Protein AF-I7J5P8-F1 (afdb_monomer_lite)

pLDDT: mean 84.53, std 11.91, range [28.31, 97.38]

Foldseek 3Di:
DDPDQQKDWDADPLRQIWIARNVVRDIGSADDLSRADPLRNVLVVVAQWDWHADSVRQIWIARNVVRDIGSDDDPVSVVSSVVVVVVVVVVVLVVLLVQCPDPVSLLVVLLVVCVVVVPELPDDDVVVVVVLVVDSSSVSSVNADPVRSVVSVNVSSVVRVVVVVVVLVVLLVVLLVVLLVCQVPDPPDDLPDAVVVVCVVCVPPPSNVSDDSVSSRVSVVVNSVVVVVVVVVVLVVLLVQLLVVLLVVLVVVPPDDPPVDPVVVVVVLVPDPSNPSPDSVRSVVSSVVSNVVVVVVVVVVVVVVVVVLLVVLLVLLLVVLVVPPDALPDDPVNVCVVCVPPPSQVSNPPDPDQHSVNSNVVVSVVRVVLLVVVLVVLVVQCPPPDDPDLVRSCVSCVVPDDDDSVSSRVSNVVVVVCVVPVDPDDPVPPDDDDDDDD

Secondary structure (DSSP, 8-state):
------EEEEE-TTS-EEEEETTT--EESSPPGGGS-HHHHHHHHH-SEEEEE-TTS-EEEEETTT--EESS--HHHHHHHHHHHHHHHHHHHHHHHTT--SHHHHHHHHHHHHHHTT--TT--HHHHHHHHTTSGGGGGGGGS-HHHHHHHHHHHHHHHHHHHHHHHHHHHHHHHHHHHHHHHT-TT--TT--HHHHHHHHTTSTTGGGS-HHHHHHHHHHHHHHHHHHHHHHHHHHHHHHHHHHHHHHHHTTTTS-TTSHHHHHHHHHH-GGGTTS-HHHHHHHHHHHHHHHHHHHHHHHHHHHHHHHHHHHHHHHHHHHHTT--TT--HHHHHHHHTTSHHHHTTTT-SSS-HHHHHHHHHHHHHHHHHHHHHHHHHHHTT---SSHHHHHHHHHTT----HHHHHHHHHHHHHHHHH-----GGGG--------

Organism: Babesia microti (strain RI) (NCBI:txid1133968)

InterPro domains:
  IPR001202 WW domain [PF00397] (6-32)
  IPR001202 WW domain [PF00397] (47-74)
  IPR001202 WW domain [PS01159] (7-32)
  IPR001202 WW domain [PS50020] (7-34)
  IPR001202 WW domain [PS50020] (43-76)
  IPR001202 WW domain [SM00456] (2-34)
  IPR001202 WW domain [SM00456] (44-76)
  IPR001202 WW domain [cd00201] (7-34)
  IPR001202 WW domain [cd00201] (47-76)
  IPR002713 FF domain [PF01846] (106-156)
  IPR002713 FF domain [PF01846] (312-363)
  IPR002713 FF domain [PS51676] (103-159)
  IPR002713 FF domain [PS51676] (308-366)
  IPR002713 FF domain [SM00441] (103-159)
  IPR002713 FF domain [SM00441] (239-290)
  IPR002713 FF domain [SM00441] (310-366)
  IPR036020 WW domain superfamily [SSF51045] (6-40)
  IPR036020 WW domain superfamily [SSF51045] (48-82)
  IPR036517 FF domain superfamily [G3DSA:1.10.10.440] (98-171)
  IPR036517 FF domain superfamily [G3DSA:1.10.10.440] (306-376)

Radius of gyration: 60.26 Å; chains: 1; bounding box: 116×88×149 Å

Sequence (438 aa):
MEGVTSWTEHISKDGRKYYYNSQTKKSQWIKPEELLTPEELAIANSTPWQEYTTADGRKYWHNKITKKSVWDMPNELKMLKELLAQKAAIEREYVFMSKIENKEQAKEEILKYFQERGISHKSNWDASVKLFETDPRWECFSILTRGERKQLFNEYIIQSQKKAQEEERKMRQRAREIILDEIASWEDLDPASTYAEFARHFHTRDWWNWLDERERDNIFQDYLQNNQDKAKDMKRSRRKHAIAHFTAKLSSYGDGIHMEEWNAVKPIIENDEMFKHIDIAQALSIWQDESRRREKLELDEINRKEYRIFRKNRDAFREYLKKSNVNLDTKWSDFLQVCKGHPAYQNMVGQPGSTCWQLFADYISSLRKDLSDDKKYVLKIIGDNKFKNVESLAKFVREKKDISYDNLNRIFDWLQRRDASGDTSDIDSESSNESMST

Structure (mmCIF, N/CA/C/O backbone):
data_AF-I7J5P8-F1
#
_entry.id   AF-I7J5P8-F1
#
loop_
_atom_site.group_PDB
_atom_site.id
_atom_site.type_symbol
_atom_site.label_atom_id
_atom_site.label_alt_id
_atom_site.label_comp_id
_atom_site.label_asym_id
_atom_site.label_entity_id
_atom_site.label_seq_id
_atom_site.pdbx_PDB_ins_code
_atom_site.Cartn_x
_atom_site.Cartn_y
_atom_site.Cartn_z
_atom_site.occupancy
_atom_site.B_iso_or_equiv
_atom_site.auth_seq_id
_atom_site.auth_comp_id
_atom_site.auth_asym_id
_atom_site.auth_atom_id
_atom_site.pdbx_PDB_model_num
ATOM 1 N N . MET A 1 1 ? -1.678 -30.024 62.130 1.00 28.31 1 MET A N 1
ATOM 2 C CA . MET A 1 1 ? -2.475 -31.264 62.214 1.00 28.31 1 MET A CA 1
ATOM 3 C C . MET A 1 1 ? -3.718 -30.921 63.005 1.00 28.31 1 MET A C 1
ATOM 5 O O . MET A 1 1 ? -3.611 -30.705 64.204 1.00 28.31 1 MET A O 1
ATOM 9 N N . GLU A 1 2 ? -4.849 -30.743 62.331 1.00 35.31 2 GLU A N 1
ATOM 10 C CA . GLU A 1 2 ? -6.129 -30.486 62.995 1.00 35.31 2 GLU A CA 1
ATOM 11 C C . GLU A 1 2 ? -6.583 -31.777 63.683 1.00 35.31 2 GLU A C 1
ATOM 13 O O . GLU A 1 2 ? -6.691 -32.827 63.049 1.00 35.31 2 GLU A O 1
ATOM 18 N N . GLY A 1 3 ? -6.767 -31.723 65.002 1.00 43.41 3 GLY A N 1
ATOM 19 C CA . GLY A 1 3 ? -7.284 -32.848 65.770 1.00 43.41 3 GLY A CA 1
ATOM 20 C C . GLY A 1 3 ? -8.728 -33.114 65.363 1.00 43.41 3 GLY A C 1
ATOM 21 O O . GLY A 1 3 ? -9.610 -32.313 65.657 1.00 43.41 3 GLY A O 1
ATOM 22 N N . VAL A 1 4 ? -8.971 -34.226 64.673 1.00 50.59 4 VAL A N 1
ATOM 23 C CA . VAL A 1 4 ? -10.317 -34.658 64.286 1.00 50.59 4 VAL A CA 1
ATOM 24 C C . VAL A 1 4 ? -11.079 -35.027 65.557 1.00 50.59 4 VAL A C 1
ATOM 26 O O . VAL A 1 4 ? -10.832 -36.063 66.180 1.00 50.59 4 VAL A O 1
ATOM 29 N N . THR A 1 5 ? -11.989 -34.155 65.978 1.00 68.31 5 THR A N 1
ATOM 30 C CA . THR A 1 5 ? -12.840 -34.389 67.144 1.00 68.31 5 THR A CA 1
ATOM 31 C C . THR A 1 5 ? -13.832 -35.502 66.800 1.00 68.31 5 THR A C 1
ATOM 33 O O . THR A 1 5 ? -14.443 -35.528 65.735 1.00 68.31 5 THR A O 1
ATOM 36 N N . SER A 1 6 ? -13.973 -36.492 67.681 1.00 82.12 6 SER A N 1
ATOM 37 C CA . SER A 1 6 ? -14.839 -37.660 67.433 1.00 82.12 6 SER A CA 1
ATOM 38 C C . SER A 1 6 ? -16.299 -37.424 67.814 1.00 82.12 6 SER A C 1
ATOM 40 O O . SER A 1 6 ? -17.096 -38.357 67.825 1.00 82.12 6 SER A O 1
ATOM 42 N N . TRP A 1 7 ? -16.651 -36.187 68.152 1.00 85.19 7 TRP A N 1
ATOM 43 C CA . TRP A 1 7 ? -17.982 -35.777 68.570 1.00 85.19 7 TRP A CA 1
ATOM 44 C C . TRP A 1 7 ? -18.725 -35.094 67.419 1.00 85.19 7 TRP A C 1
ATOM 46 O O . TRP A 1 7 ? -18.151 -34.314 66.671 1.00 85.19 7 TRP A O 1
ATOM 56 N N . THR A 1 8 ? -20.023 -35.358 67.296 1.00 84.25 8 THR A N 1
ATOM 57 C CA . THR A 1 8 ? -20.898 -34.804 66.248 1.00 84.25 8 THR A CA 1
ATOM 58 C C . THR A 1 8 ? -22.195 -34.274 66.862 1.00 84.25 8 THR A C 1
ATOM 60 O O . THR A 1 8 ? -22.688 -34.857 67.827 1.00 84.25 8 THR A O 1
ATOM 63 N N . GLU A 1 9 ? -22.734 -33.163 66.347 1.00 87.12 9 GLU A N 1
ATOM 64 C CA . GLU A 1 9 ? -24.012 -32.574 66.793 1.00 87.12 9 GLU A CA 1
ATOM 65 C C . GLU A 1 9 ? -25.192 -33.206 66.037 1.00 87.12 9 GLU A C 1
ATOM 67 O O . GLU A 1 9 ? -25.161 -33.316 64.814 1.00 87.12 9 GLU A O 1
ATOM 72 N N . HIS A 1 10 ? -26.237 -33.603 66.765 1.00 83.31 10 HIS A N 1
ATOM 73 C CA . HIS A 1 10 ? -27.460 -34.218 66.240 1.00 83.31 10 HIS A CA 1
ATOM 74 C C . HIS A 1 10 ? -28.696 -33.610 66.911 1.00 83.31 10 HIS A C 1
ATOM 76 O O . HIS A 1 10 ? -28.623 -33.071 68.015 1.00 83.31 10 HIS A O 1
ATOM 82 N N . ILE A 1 11 ? -29.854 -33.716 66.260 1.00 82.44 11 ILE A N 1
ATOM 83 C CA . ILE A 1 11 ? -31.140 -33.240 66.788 1.00 82.44 11 ILE A CA 1
ATOM 84 C C . ILE A 1 11 ? -32.021 -34.462 67.072 1.00 82.44 11 ILE A C 1
ATOM 86 O O . ILE A 1 11 ? -32.190 -35.323 66.210 1.00 82.44 11 ILE A O 1
ATOM 90 N N . SER A 1 12 ? -32.553 -34.571 68.291 1.00 81.44 12 SER A N 1
ATOM 91 C CA . SER A 1 12 ? -33.462 -35.654 68.678 1.00 81.44 12 SER A CA 1
ATOM 92 C C . SER A 1 12 ? -34.850 -35.477 68.047 1.00 81.44 12 SER A C 1
ATOM 94 O O . SER A 1 12 ? -35.201 -34.397 67.576 1.00 81.44 12 SER A O 1
ATOM 96 N N . LYS A 1 13 ? -35.684 -36.526 68.083 1.00 79.75 13 LYS A N 1
ATOM 97 C CA . LYS A 1 13 ? -37.080 -36.475 67.598 1.00 79.75 13 LYS A CA 1
ATOM 98 C C . LYS A 1 13 ? -37.929 -35.401 68.295 1.00 79.75 13 LYS A C 1
ATOM 100 O O . LYS A 1 13 ? -38.864 -34.891 67.690 1.00 79.75 13 LYS A O 1
ATOM 105 N N . ASP A 1 14 ? -37.552 -35.027 69.516 1.00 76.00 14 ASP A N 1
ATOM 106 C CA . ASP A 1 14 ? -38.206 -33.990 70.323 1.00 76.00 14 ASP A CA 1
ATOM 107 C C . ASP A 1 14 ? -37.598 -32.590 70.094 1.00 76.00 14 ASP A C 1
ATOM 109 O O . ASP A 1 14 ? -37.836 -31.671 70.873 1.00 76.00 14 ASP A O 1
ATOM 113 N N . GLY A 1 15 ? -36.743 -32.426 69.077 1.00 72.69 15 GLY A N 1
ATOM 114 C CA . GLY A 1 15 ? -36.111 -31.149 68.724 1.00 72.69 15 GLY A CA 1
ATOM 115 C C . GLY A 1 15 ? -34.941 -30.728 69.622 1.00 72.69 15 GLY A C 1
ATOM 116 O O . GLY A 1 15 ? -34.388 -29.643 69.440 1.00 72.69 15 GLY A O 1
ATOM 117 N N . ARG A 1 16 ? -34.519 -31.566 70.579 1.00 77.00 16 ARG A N 1
ATOM 118 C CA . ARG A 1 16 ? -33.399 -31.261 71.484 1.00 77.00 16 ARG A CA 1
ATOM 119 C C . ARG A 1 16 ? -32.062 -31.630 70.843 1.00 77.00 16 ARG A C 1
ATOM 121 O O . ARG A 1 16 ? -31.895 -32.742 70.344 1.00 77.00 16 ARG A O 1
ATOM 128 N N . LYS A 1 17 ? -31.083 -30.728 70.911 1.00 82.94 17 LYS A N 1
ATOM 129 C CA . LYS A 1 17 ? -29.712 -31.006 70.458 1.00 82.94 17 LYS A CA 1
ATOM 130 C C . LYS A 1 17 ? -29.012 -31.990 71.399 1.00 82.94 17 LYS A C 1
ATOM 132 O O . LYS A 1 17 ? -29.084 -31.830 72.616 1.00 82.94 17 LYS A O 1
ATOM 137 N N . TYR A 1 18 ? -28.320 -32.979 70.842 1.00 83.25 18 TYR A N 1
ATOM 138 C CA . TYR A 1 18 ? -27.442 -33.896 71.567 1.00 83.25 18 TYR A CA 1
ATOM 139 C C . TYR A 1 18 ? -26.153 -34.134 70.780 1.00 83.25 18 TYR A C 1
ATOM 141 O O . TYR A 1 18 ? -26.100 -33.965 69.565 1.00 83.25 18 TYR A O 1
ATOM 149 N N . TYR A 1 19 ? -25.103 -34.536 71.482 1.00 87.31 19 TYR A N 1
ATOM 150 C CA . TYR A 1 19 ? -23.777 -34.742 70.925 1.00 87.31 19 TYR A CA 1
ATOM 151 C C . TYR A 1 19 ? -23.417 -36.218 71.006 1.00 87.31 19 TYR A C 1
ATOM 153 O O . TYR A 1 19 ? -23.561 -36.838 72.060 1.00 87.31 19 TYR A O 1
ATOM 161 N N . TYR A 1 20 ? -22.967 -36.788 69.895 1.00 86.81 20 TYR A N 1
ATOM 162 C CA . TYR A 1 20 ? -22.637 -38.203 69.775 1.00 86.81 20 TYR A CA 1
ATOM 163 C C . TYR A 1 20 ? -21.154 -38.391 69.469 1.00 86.81 20 TYR A C 1
ATOM 165 O O . TYR A 1 20 ? -20.647 -37.830 68.497 1.00 86.81 20 TYR A O 1
ATOM 173 N N . ASN A 1 21 ? -20.473 -39.191 70.288 1.00 87.19 21 ASN A N 1
ATOM 174 C CA . ASN A 1 21 ? -19.089 -39.582 70.067 1.00 87.19 21 ASN A CA 1
ATOM 175 C C . ASN A 1 21 ? -19.036 -40.865 69.227 1.00 87.19 21 ASN A C 1
ATOM 177 O O . ASN A 1 21 ? -19.475 -41.925 69.677 1.00 87.19 21 ASN A O 1
ATOM 181 N N . SER A 1 22 ? -18.472 -40.788 68.025 1.00 82.19 22 SER A N 1
ATOM 182 C CA . SER A 1 22 ? -18.380 -41.904 67.082 1.00 82.19 22 SER A CA 1
ATOM 183 C C . SER A 1 22 ? -17.397 -42.996 67.515 1.00 82.19 22 SER A C 1
ATOM 185 O O . SER A 1 22 ? -17.606 -44.160 67.176 1.00 82.19 22 SER A O 1
ATOM 187 N N . GLN A 1 23 ? -16.374 -42.654 68.306 1.00 82.19 23 GLN A N 1
ATOM 188 C CA . GLN A 1 23 ? -15.389 -43.608 68.823 1.00 82.19 23 GLN A CA 1
ATOM 189 C C . GLN A 1 23 ? -15.906 -44.364 70.050 1.00 82.19 23 GLN A C 1
ATOM 191 O O . GLN A 1 23 ? -15.786 -45.584 70.126 1.00 82.19 23 GLN A O 1
ATOM 196 N N . THR A 1 24 ? -16.511 -43.660 71.010 1.00 84.19 24 THR A N 1
ATOM 197 C CA . THR A 1 24 ? -16.991 -44.277 72.261 1.00 84.19 24 THR A CA 1
ATOM 198 C C . THR A 1 24 ? -18.440 -44.760 72.184 1.00 84.19 24 THR A C 1
ATOM 200 O O . THR A 1 24 ? -18.909 -45.421 73.110 1.00 84.19 24 THR A O 1
ATOM 203 N N . LYS A 1 25 ? -19.153 -44.436 71.093 1.00 83.38 25 LYS A N 1
ATOM 204 C CA . LYS A 1 25 ? -20.589 -44.690 70.875 1.00 83.38 25 LYS A CA 1
ATOM 205 C C . LYS A 1 25 ? -21.497 -44.129 71.980 1.00 83.38 25 LYS A C 1
ATOM 207 O O . LYS A 1 25 ? -22.610 -44.613 72.177 1.00 83.38 25 LYS A O 1
ATOM 212 N N . LYS A 1 26 ? -21.032 -43.113 72.715 1.00 84.88 26 LYS A N 1
ATOM 213 C CA . LYS A 1 26 ? -21.790 -42.445 73.783 1.00 84.88 26 LYS A CA 1
ATOM 214 C C . LYS A 1 26 ? -22.457 -41.175 73.260 1.00 84.88 26 LYS A C 1
ATOM 216 O O . LYS A 1 26 ? -21.858 -40.422 72.496 1.00 84.88 26 LYS A O 1
ATOM 221 N N . SER A 1 27 ? -23.681 -40.920 73.716 1.00 85.06 27 SER A N 1
ATOM 222 C CA . SER A 1 27 ? -24.412 -39.671 73.485 1.00 85.06 27 SER A CA 1
ATOM 223 C C . SER A 1 27 ? -24.522 -38.859 74.772 1.00 85.06 27 SER A C 1
ATOM 225 O O . SER A 1 27 ? -24.779 -39.428 75.834 1.00 85.06 27 SER A O 1
ATOM 227 N N . GLN A 1 28 ? -24.408 -37.539 74.682 1.00 84.75 28 GLN A N 1
ATOM 228 C CA . GLN A 1 28 ? -24.625 -36.628 75.803 1.00 84.75 28 GLN A CA 1
ATOM 229 C C . GLN A 1 28 ? -25.399 -35.381 75.375 1.00 84.75 28 GLN A C 1
ATOM 231 O O . GLN A 1 28 ? -25.348 -34.960 74.225 1.00 84.75 28 GLN A O 1
ATOM 236 N N . TRP A 1 29 ? -26.111 -34.774 76.321 1.00 80.81 29 TRP A N 1
ATOM 237 C CA . TRP A 1 29 ? -26.929 -33.577 76.082 1.00 80.81 29 TRP A CA 1
ATOM 238 C C . TRP A 1 29 ? -26.154 -32.265 76.256 1.00 80.81 29 TRP A C 1
ATOM 240 O O . TRP A 1 29 ? -26.646 -31.200 75.903 1.00 80.81 29 TRP A O 1
ATOM 250 N N . ILE A 1 30 ? -24.945 -32.340 76.814 1.00 80.56 30 ILE A N 1
ATOM 251 C CA . ILE A 1 30 ? -24.065 -31.193 77.046 1.00 80.56 30 ILE A CA 1
ATOM 252 C C . ILE A 1 30 ? -23.032 -31.159 75.927 1.00 80.56 30 ILE A C 1
ATOM 254 O O . ILE A 1 30 ? -22.470 -32.199 75.592 1.00 80.56 30 ILE A O 1
ATOM 258 N N . LYS A 1 31 ? -22.758 -29.980 75.366 1.00 83.19 31 LYS A N 1
ATOM 259 C CA . LYS A 1 31 ? -21.724 -29.816 74.341 1.00 83.19 31 LYS A CA 1
ATOM 260 C C . LYS A 1 31 ? -20.357 -30.269 74.893 1.00 83.19 31 LYS A C 1
ATOM 262 O O . LYS A 1 31 ? -19.934 -29.720 75.912 1.00 83.19 31 LYS A O 1
ATOM 267 N N . PRO A 1 32 ? -19.719 -31.300 74.302 1.00 82.38 32 PRO A N 1
ATOM 268 C CA . PRO A 1 32 ? -18.407 -31.789 74.721 1.00 82.38 32 PRO A CA 1
ATOM 269 C C . PRO A 1 32 ? -17.350 -30.692 74.642 1.00 82.38 32 PRO A C 1
ATOM 271 O O . PRO A 1 32 ? -17.436 -29.827 73.770 1.00 82.38 32 PRO A O 1
ATOM 274 N N . GLU A 1 33 ? -16.354 -30.759 75.526 1.00 79.00 33 GLU A N 1
ATOM 275 C CA . GLU A 1 33 ? -15.271 -29.773 75.608 1.00 79.00 33 GLU A CA 1
ATOM 276 C C . GLU A 1 33 ? -14.508 -29.670 74.282 1.00 79.00 33 GLU A C 1
ATOM 278 O O . GLU A 1 33 ? -14.179 -28.583 73.825 1.00 79.00 33 GLU A O 1
ATOM 283 N N . GLU A 1 34 ? -14.358 -30.790 73.580 1.00 79.50 34 GLU A N 1
ATOM 284 C CA . GLU A 1 34 ? -13.674 -30.871 72.292 1.00 79.50 34 GLU A CA 1
ATOM 285 C C . GLU A 1 34 ? -14.437 -30.177 71.151 1.00 79.50 34 GLU A C 1
ATOM 287 O O . GLU A 1 34 ? -13.860 -29.925 70.099 1.00 79.50 34 GLU A O 1
ATOM 292 N N . LEU A 1 35 ? -15.730 -29.877 71.329 1.00 76.31 35 LEU A N 1
ATOM 293 C CA . LEU A 1 35 ? -16.538 -29.122 70.364 1.00 76.31 35 LEU A CA 1
ATOM 294 C C . LEU A 1 35 ? -16.745 -27.658 70.762 1.00 76.31 35 LEU A C 1
ATOM 296 O O . LEU A 1 35 ? -17.364 -26.908 69.999 1.00 76.31 35 LEU A O 1
ATOM 300 N N . LEU A 1 36 ? -16.296 -27.248 71.951 1.00 79.38 36 LEU A N 1
ATOM 301 C CA . LEU A 1 36 ? -16.404 -25.862 72.391 1.00 79.38 36 LEU A CA 1
ATOM 302 C C . LEU A 1 36 ? -15.425 -24.990 71.596 1.00 79.38 36 LEU A C 1
ATOM 304 O O . LEU A 1 36 ? -14.282 -25.372 71.345 1.00 79.38 36 LEU A O 1
ATOM 308 N N . THR A 1 37 ? -15.872 -23.801 71.195 1.00 78.81 37 THR A N 1
ATOM 309 C CA . THR A 1 37 ? -14.957 -22.804 70.624 1.00 78.81 37 THR A CA 1
ATOM 310 C C . THR A 1 37 ? -13.939 -22.361 71.687 1.00 78.81 37 THR A C 1
ATOM 312 O O . THR A 1 37 ? -14.219 -22.474 72.883 1.00 78.81 37 THR A O 1
ATOM 315 N N . PRO A 1 38 ? -12.774 -21.807 71.306 1.00 76.25 38 PRO A N 1
ATOM 316 C CA . PRO A 1 38 ? -11.813 -21.256 72.269 1.00 76.25 38 PRO A CA 1
ATOM 317 C C . PRO A 1 38 ? -12.444 -20.257 73.256 1.00 76.25 38 PRO A C 1
ATOM 319 O O . PRO A 1 38 ? -12.103 -20.233 74.438 1.00 76.25 38 PRO A O 1
ATOM 322 N N . GLU A 1 39 ? -13.421 -19.479 72.785 1.00 73.25 39 GLU A N 1
ATOM 323 C CA . GLU A 1 39 ? -14.209 -18.547 73.596 1.00 73.25 39 GLU A CA 1
ATOM 324 C C . GLU A 1 39 ? -15.134 -19.285 74.582 1.00 73.25 39 GLU A C 1
ATOM 326 O O . GLU A 1 39 ? -15.180 -18.955 75.767 1.00 73.25 39 GLU A O 1
ATOM 331 N N . GLU A 1 40 ? -15.846 -20.317 74.119 1.00 78.75 40 GLU A N 1
ATOM 332 C CA . GLU A 1 40 ? -16.725 -21.144 74.953 1.00 78.75 40 GLU A CA 1
ATOM 333 C C . GLU A 1 40 ? -15.943 -21.949 76.011 1.00 78.75 40 GLU A C 1
ATOM 335 O O . GLU A 1 40 ? -16.417 -22.100 77.139 1.00 78.75 40 GLU A O 1
ATOM 340 N N . LEU A 1 41 ? -14.728 -22.404 75.684 1.00 79.31 41 LEU A N 1
ATOM 341 C CA . LEU A 1 41 ? -13.795 -23.063 76.604 1.00 79.31 41 LEU A CA 1
ATOM 342 C C . LEU A 1 41 ? -13.325 -22.123 77.715 1.00 79.31 41 LEU A C 1
ATOM 344 O O . LEU A 1 41 ? -13.358 -22.484 78.892 1.00 79.31 41 LEU A O 1
ATOM 348 N N . ALA A 1 42 ? -12.928 -20.897 77.363 1.00 77.94 42 ALA A N 1
ATOM 349 C CA . ALA A 1 42 ? -12.506 -19.891 78.336 1.00 77.94 42 ALA A CA 1
ATOM 350 C C . ALA A 1 42 ? -13.624 -19.577 79.346 1.00 77.94 42 ALA A C 1
ATOM 352 O O . ALA A 1 42 ? -13.372 -19.477 80.550 1.00 77.94 42 ALA A O 1
ATOM 353 N N . ILE A 1 43 ? -14.868 -19.493 78.867 1.00 80.69 43 ILE A N 1
ATOM 354 C CA . ILE A 1 43 ? -16.061 -19.268 79.691 1.00 80.69 43 ILE A CA 1
ATOM 355 C C . ILE A 1 43 ? -16.348 -20.457 80.617 1.00 80.69 43 ILE A C 1
ATOM 357 O O . ILE A 1 43 ? -16.623 -20.254 81.804 1.00 80.69 43 ILE A O 1
ATOM 361 N N . ALA A 1 44 ? -16.275 -21.684 80.096 1.00 77.94 44 ALA A N 1
ATOM 362 C CA . ALA A 1 44 ? -16.519 -22.903 80.867 1.00 77.94 44 ALA A CA 1
ATOM 363 C C . ALA A 1 44 ? -15.457 -23.145 81.955 1.00 77.94 44 ALA A C 1
ATOM 365 O O . ALA A 1 44 ? -15.786 -23.674 83.016 1.00 77.94 44 ALA A O 1
ATOM 366 N N . ASN A 1 45 ? -14.211 -22.724 81.712 1.00 79.88 45 ASN A N 1
ATOM 367 C CA . ASN A 1 45 ? -13.108 -22.834 82.670 1.00 79.88 45 ASN A CA 1
ATOM 368 C C . ASN A 1 45 ? -13.105 -21.713 83.718 1.00 79.88 45 ASN A C 1
ATOM 370 O O . ASN A 1 45 ? -12.647 -21.922 84.838 1.00 79.88 45 ASN A O 1
ATOM 374 N N . SER A 1 46 ? -13.629 -20.534 83.374 1.00 82.50 46 SER A N 1
ATOM 375 C CA . SER A 1 46 ? -13.630 -19.362 84.260 1.00 82.50 46 SER A CA 1
ATOM 376 C C . SER A 1 46 ? -14.912 -19.200 85.076 1.00 82.50 46 SER A C 1
ATOM 378 O O . SER A 1 46 ? -14.911 -18.456 86.052 1.00 82.50 46 SER A O 1
ATOM 380 N N . THR A 1 47 ? -16.010 -19.874 84.710 1.00 83.81 47 THR A N 1
ATOM 381 C CA . THR A 1 47 ? -17.290 -19.752 85.424 1.00 83.81 47 THR A CA 1
ATOM 382 C C . THR A 1 47 ? -17.890 -21.115 85.778 1.00 83.81 47 THR A C 1
ATOM 384 O O . THR A 1 47 ? -17.874 -22.039 84.967 1.00 83.81 47 THR A O 1
ATOM 387 N N . PRO A 1 48 ? -18.502 -21.267 86.967 1.00 85.12 48 PRO A N 1
ATOM 388 C CA . PRO A 1 48 ? -19.176 -22.506 87.358 1.00 85.12 48 PRO A CA 1
ATOM 389 C C . PRO A 1 48 ? -20.570 -22.662 86.725 1.00 85.12 48 PRO A C 1
ATOM 391 O O . PRO A 1 48 ? -21.292 -23.608 87.056 1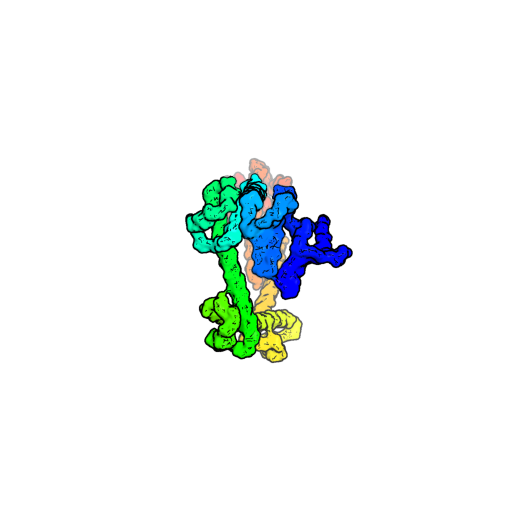.00 85.12 48 PRO A O 1
ATOM 394 N N . TRP A 1 49 ? -20.981 -21.728 85.864 1.00 86.00 49 TRP A N 1
ATOM 395 C CA . TRP A 1 49 ? -22.297 -21.684 85.236 1.00 86.00 49 TRP A CA 1
ATOM 396 C C . TRP A 1 49 ? -22.305 -22.466 83.925 1.00 86.00 49 TRP A C 1
ATOM 398 O O . TRP A 1 49 ? -21.479 -22.247 83.047 1.00 86.00 49 TRP A O 1
ATOM 408 N N . GLN A 1 50 ? -23.278 -23.356 83.771 1.00 84.38 50 GLN A N 1
ATOM 409 C CA . GLN A 1 50 ? -23.505 -24.104 82.540 1.00 84.38 50 GLN A CA 1
ATOM 410 C C . GLN A 1 50 ? -24.864 -23.783 81.946 1.00 84.38 50 GLN A C 1
ATOM 412 O O . GLN A 1 50 ? -25.861 -23.743 82.661 1.00 84.38 50 GLN A O 1
ATOM 417 N N . GLU A 1 51 ? -24.888 -23.598 80.631 1.00 85.44 51 GLU A N 1
ATOM 418 C CA . GLU A 1 51 ? -26.105 -23.395 79.854 1.00 85.44 51 GLU A CA 1
ATOM 419 C C . GLU A 1 51 ? -26.773 -24.739 79.540 1.00 85.44 51 GLU A C 1
ATOM 421 O O . GLU A 1 51 ? -26.131 -25.675 79.065 1.00 85.44 51 GLU A O 1
ATOM 426 N N . TYR A 1 52 ? -28.074 -24.815 79.792 1.00 82.81 52 TYR A N 1
ATOM 427 C CA . TYR A 1 52 ? -28.928 -25.956 79.489 1.00 82.81 52 TYR A CA 1
ATOM 428 C C . TYR A 1 52 ? -30.147 -25.484 78.701 1.00 82.81 52 TYR A C 1
ATOM 430 O O . TYR A 1 52 ? -30.588 -24.346 78.846 1.00 82.81 52 TYR A O 1
ATOM 438 N N . THR A 1 53 ? -30.707 -26.366 77.873 1.00 81.38 53 THR A N 1
ATOM 439 C CA . THR A 1 53 ? -31.896 -26.077 77.057 1.00 81.38 53 THR A CA 1
ATOM 440 C C . THR A 1 53 ? -33.028 -27.031 77.437 1.00 81.38 53 THR A C 1
ATOM 442 O O . THR A 1 53 ? -32.817 -28.242 77.520 1.00 81.38 53 THR A O 1
ATOM 445 N N . THR A 1 54 ? -34.223 -26.500 77.699 1.00 79.19 54 THR A N 1
ATOM 446 C CA . THR A 1 54 ? -35.429 -27.292 77.989 1.00 79.19 54 THR A CA 1
ATOM 447 C C . THR A 1 54 ? -36.041 -27.879 76.708 1.00 79.19 54 THR A C 1
ATOM 449 O O . THR A 1 54 ? -35.635 -27.527 75.603 1.00 79.19 54 THR A O 1
ATOM 452 N N . ALA A 1 55 ? -37.034 -28.775 76.832 1.00 76.44 55 ALA A N 1
ATOM 453 C CA . ALA A 1 55 ? -37.795 -29.285 75.672 1.00 76.44 55 ALA A CA 1
ATOM 454 C C . ALA A 1 55 ? -38.408 -28.165 74.835 1.00 76.44 55 ALA A C 1
ATOM 456 O O . ALA A 1 55 ? -38.382 -28.231 73.614 1.00 76.44 55 ALA A O 1
ATOM 457 N N . ASP A 1 56 ? -38.892 -27.125 75.507 1.00 77.50 56 ASP A N 1
ATOM 458 C CA . ASP A 1 56 ? -39.574 -25.998 74.876 1.00 77.50 56 ASP A CA 1
ATOM 459 C C . ASP A 1 56 ? -38.585 -24.981 74.271 1.00 77.50 56 ASP A C 1
ATOM 461 O O . ASP A 1 56 ? -38.964 -23.862 73.935 1.00 77.50 56 ASP A O 1
ATOM 465 N N . GLY A 1 57 ? -37.292 -25.325 74.199 1.00 76.19 57 GLY A N 1
ATOM 466 C CA . GLY A 1 57 ? -36.236 -24.483 73.633 1.00 76.19 57 GLY A CA 1
ATOM 467 C C . GLY A 1 57 ? -35.779 -23.329 74.530 1.00 76.19 57 GLY A C 1
ATOM 468 O O . GLY A 1 57 ? -34.940 -22.529 74.113 1.00 76.19 57 GLY A O 1
ATOM 469 N N . ARG A 1 58 ? -36.286 -23.223 75.766 1.00 81.25 58 ARG A N 1
ATOM 470 C CA . ARG A 1 58 ? -35.867 -22.175 76.710 1.00 81.25 58 ARG A CA 1
ATOM 471 C C . ARG A 1 58 ? -34.526 -22.530 77.339 1.00 81.25 58 ARG A C 1
ATOM 473 O O . ARG A 1 58 ? -34.299 -23.666 77.751 1.00 81.25 58 ARG A O 1
ATOM 480 N N . LYS A 1 59 ? -33.645 -21.541 77.439 1.00 86.12 59 LYS A N 1
ATOM 481 C CA . LYS A 1 59 ? -32.328 -21.694 78.058 1.00 86.12 59 LYS A CA 1
ATOM 482 C C . LYS A 1 59 ? -32.398 -21.371 79.547 1.00 86.12 59 LYS A C 1
ATOM 484 O O . LYS A 1 59 ? -33.118 -20.462 79.944 1.00 86.12 59 LYS A O 1
ATOM 489 N N . TYR A 1 60 ? -31.651 -22.111 80.354 1.00 84.88 60 TYR A N 1
ATOM 490 C CA . TYR A 1 60 ? -31.420 -21.803 81.762 1.00 84.88 60 TYR A CA 1
ATOM 491 C C . TYR A 1 60 ? -29.959 -22.068 82.112 1.00 84.88 60 TYR A C 1
ATOM 493 O O . TYR A 1 60 ? -29.294 -22.892 81.482 1.00 84.88 60 TYR A O 1
ATOM 501 N N . TRP A 1 61 ? -29.451 -21.378 83.128 1.00 89.25 61 TRP A N 1
ATOM 502 C CA . TRP A 1 61 ? -28.073 -21.510 83.582 1.00 89.25 61 TRP A CA 1
ATOM 503 C C . TRP A 1 61 ? -28.038 -22.162 84.956 1.00 89.25 61 TRP A C 1
ATOM 505 O O . TRP A 1 61 ? -28.663 -21.682 85.899 1.00 89.25 61 TRP A O 1
ATOM 515 N N . HIS A 1 62 ? -27.301 -23.261 85.078 1.00 86.50 62 HIS A N 1
ATOM 516 C CA . HIS A 1 62 ? -27.128 -23.993 86.327 1.00 86.50 62 HIS A CA 1
ATOM 517 C C . HIS A 1 62 ? -25.703 -23.827 86.849 1.00 86.50 62 HIS A C 1
ATOM 519 O O . HIS A 1 62 ? -24.735 -24.074 86.130 1.00 86.50 62 HIS A O 1
ATOM 525 N N . ASN A 1 63 ? -25.567 -23.429 88.110 1.00 87.38 63 ASN A N 1
ATOM 526 C CA . ASN A 1 63 ? -24.279 -23.308 88.777 1.00 87.38 63 ASN A CA 1
ATOM 527 C C . ASN A 1 63 ? -23.863 -24.660 89.372 1.00 87.38 63 ASN A C 1
ATOM 529 O O . ASN A 1 63 ? -24.500 -25.159 90.302 1.00 87.38 63 ASN A O 1
ATOM 533 N N . LYS A 1 64 ? -22.762 -25.239 88.884 1.00 83.12 64 LYS A N 1
ATOM 534 C CA . LYS A 1 64 ? -22.263 -26.551 89.329 1.00 83.12 64 LYS A CA 1
ATOM 535 C C . LYS A 1 64 ? -21.901 -26.609 90.815 1.00 83.12 64 LYS A C 1
ATOM 537 O O . LYS A 1 64 ? -21.960 -27.701 91.386 1.00 83.12 64 LYS A O 1
ATOM 542 N N . ILE A 1 65 ? -21.518 -25.476 91.408 1.00 84.19 65 ILE A N 1
ATOM 543 C CA . ILE A 1 65 ? -21.032 -25.367 92.789 1.00 84.19 65 ILE A CA 1
ATOM 544 C C . ILE A 1 65 ? -22.202 -25.111 93.737 1.00 84.19 65 ILE A C 1
ATOM 546 O O . ILE A 1 65 ? -22.419 -25.872 94.673 1.00 84.19 65 ILE A O 1
ATOM 550 N N . THR A 1 66 ? -22.999 -24.074 93.470 1.00 86.38 66 THR A N 1
ATOM 551 C CA . THR A 1 66 ? -24.105 -23.677 94.360 1.00 86.38 66 THR A CA 1
ATOM 552 C C . THR A 1 66 ? -25.389 -24.474 94.127 1.00 86.38 66 THR A C 1
ATOM 554 O O . THR A 1 66 ? -26.342 -24.324 94.888 1.00 86.38 66 THR A O 1
ATOM 557 N N . LYS A 1 67 ? -25.430 -25.298 93.067 1.00 85.12 67 LYS A N 1
ATOM 558 C CA . LYS A 1 67 ? -26.588 -26.087 92.605 1.00 85.12 67 LYS A CA 1
ATOM 559 C C . LYS A 1 67 ? -27.846 -25.260 92.309 1.00 85.12 67 LYS A C 1
ATOM 561 O O . LYS A 1 67 ? -28.929 -25.822 92.163 1.00 85.12 67 LYS A O 1
ATOM 566 N N . LYS A 1 68 ? -27.717 -23.936 92.180 1.00 85.69 68 LYS A N 1
ATOM 567 C CA . LYS A 1 68 ? -28.814 -23.031 91.820 1.00 85.69 68 LYS A CA 1
ATOM 568 C C . LYS A 1 68 ? -28.973 -22.949 90.304 1.00 85.69 68 LYS A C 1
ATOM 570 O O . LYS A 1 68 ? -27.982 -22.905 89.577 1.00 85.69 68 LYS A O 1
ATOM 575 N N . SER A 1 69 ? -30.221 -22.879 89.853 1.00 88.69 69 SER A N 1
ATOM 576 C CA . SER A 1 69 ? -30.578 -22.653 88.452 1.00 88.69 69 SER A CA 1
ATOM 577 C C . SER A 1 69 ? -31.270 -21.303 88.311 1.00 88.69 69 SER A C 1
ATOM 579 O O . SER A 1 69 ? -32.141 -20.973 89.113 1.00 88.69 69 SER A O 1
ATOM 581 N N . VAL A 1 70 ? -30.887 -20.535 87.297 1.00 89.06 70 VAL A N 1
ATOM 582 C CA . VAL A 1 70 ? -31.496 -19.244 86.958 1.00 89.06 70 VAL A CA 1
ATOM 583 C C . VAL A 1 70 ? -31.937 -19.243 85.500 1.00 89.06 70 VAL A C 1
ATOM 585 O O . VAL A 1 70 ? -31.317 -19.885 84.652 1.00 89.06 70 VAL A O 1
ATOM 588 N N . TRP A 1 71 ? -33.030 -18.540 85.221 1.00 87.75 71 TRP A N 1
ATOM 589 C CA . TRP A 1 71 ? -33.606 -18.431 83.877 1.00 87.75 71 TRP A CA 1
ATOM 590 C C . TRP A 1 71 ? -33.029 -17.274 83.065 1.00 87.75 71 TRP A C 1
ATOM 592 O O . TRP A 1 71 ? -33.164 -17.276 81.849 1.00 87.75 71 TRP A O 1
ATOM 602 N N . ASP A 1 72 ? -32.361 -16.332 83.729 1.00 86.81 72 ASP A N 1
ATOM 603 C CA . ASP A 1 72 ? -31.633 -15.228 83.111 1.00 86.81 72 ASP A CA 1
ATOM 604 C C . ASP A 1 72 ? -30.130 -15.495 83.158 1.00 86.81 72 ASP A C 1
ATOM 606 O O . ASP A 1 72 ? -29.632 -16.129 84.092 1.00 86.81 72 ASP A O 1
ATOM 610 N N . MET A 1 73 ? -29.390 -14.995 82.165 1.00 85.31 73 MET A N 1
ATOM 611 C CA . MET A 1 73 ? -27.940 -15.170 82.116 1.00 85.31 73 MET A CA 1
ATOM 612 C C . MET A 1 73 ? -27.298 -14.520 83.353 1.00 85.31 73 MET A C 1
ATOM 614 O O . MET A 1 73 ? -27.456 -13.311 83.540 1.00 85.31 73 MET A O 1
ATOM 618 N N . PRO A 1 74 ? -26.553 -15.277 84.181 1.00 90.44 74 PRO A N 1
ATOM 619 C CA . PRO A 1 74 ? -25.884 -14.736 85.357 1.00 90.44 74 PRO A CA 1
ATOM 620 C C . PRO A 1 74 ? -25.012 -13.531 85.000 1.00 90.44 74 PRO A C 1
ATOM 622 O O . PRO A 1 74 ? -24.285 -13.572 84.008 1.00 90.44 74 PRO A O 1
ATOM 625 N N . ASN A 1 75 ? -25.037 -12.481 85.827 1.00 83.50 75 ASN A N 1
ATOM 626 C CA . ASN A 1 75 ? -24.287 -11.246 85.562 1.00 83.50 75 ASN A CA 1
ATOM 627 C C . ASN A 1 75 ? -22.787 -11.495 85.349 1.00 83.50 75 ASN A C 1
ATOM 629 O O . ASN A 1 75 ? -22.198 -10.900 84.456 1.00 83.50 75 ASN A O 1
ATOM 633 N N . GLU A 1 76 ? -22.190 -12.416 86.106 1.00 83.88 76 GLU A N 1
ATOM 634 C CA . GLU A 1 76 ? -20.789 -12.833 85.954 1.00 83.88 76 GLU A CA 1
ATOM 635 C C . GLU A 1 76 ? -20.512 -13.454 84.573 1.00 83.88 76 GLU A C 1
ATOM 637 O O . GLU A 1 76 ? -19.559 -13.079 83.893 1.00 83.88 76 GLU A O 1
ATOM 642 N N . LEU A 1 77 ? -21.398 -14.344 84.109 1.00 83.38 77 LEU A N 1
ATOM 643 C CA . LEU A 1 77 ? -21.312 -14.965 82.785 1.00 83.38 77 LEU A CA 1
ATOM 644 C C . LEU A 1 77 ? -21.522 -13.937 81.663 1.00 83.38 77 LEU A C 1
ATOM 646 O O . LEU A 1 77 ? -20.834 -13.977 80.644 1.00 83.38 77 LEU A O 1
ATOM 650 N N . LYS A 1 78 ? -22.456 -13.002 81.862 1.00 84.31 78 LYS A N 1
ATOM 651 C CA . LYS A 1 78 ? -22.740 -11.902 80.935 1.00 84.31 78 LYS A CA 1
ATOM 652 C C . LYS A 1 78 ? -21.543 -10.956 80.809 1.00 84.31 78 LYS A C 1
ATOM 654 O O . LYS A 1 78 ? -21.138 -10.651 79.693 1.00 84.31 78 LYS A O 1
ATOM 659 N N . MET A 1 79 ? -20.953 -10.540 81.931 1.00 84.38 79 MET A N 1
ATOM 660 C CA . MET A 1 79 ? -19.765 -9.680 81.958 1.00 84.38 79 MET A CA 1
ATOM 661 C C . MET A 1 79 ? -18.555 -10.357 81.311 1.00 84.38 79 MET A C 1
ATOM 663 O O . MET A 1 79 ? -17.826 -9.706 80.572 1.00 84.38 79 MET A O 1
ATOM 667 N N . LEU A 1 80 ? -18.350 -11.660 81.534 1.00 83.88 80 LEU A N 1
ATOM 668 C CA . LEU A 1 80 ? -17.236 -12.384 80.920 1.00 83.88 80 LEU A CA 1
ATOM 669 C C . LEU A 1 80 ? -17.409 -12.550 79.405 1.00 83.88 80 LEU A C 1
ATOM 671 O O . LEU A 1 80 ? -16.451 -12.350 78.663 1.00 83.88 80 LEU A O 1
ATOM 675 N N . LYS A 1 81 ? -18.621 -12.882 78.937 1.00 83.38 81 LYS A N 1
ATOM 676 C CA . LYS A 1 81 ? -18.932 -12.932 77.498 1.00 83.38 81 LYS A CA 1
ATOM 677 C C . LYS A 1 81 ? -18.691 -11.581 76.828 1.00 83.38 81 LYS A C 1
ATOM 679 O O . LYS A 1 81 ? -18.065 -11.533 75.776 1.00 83.38 81 LYS A O 1
ATOM 684 N N . GLU A 1 82 ? -19.134 -10.502 77.467 1.00 84.94 82 GLU A N 1
ATOM 685 C CA . GLU A 1 82 ? -18.912 -9.135 76.995 1.00 84.94 82 GLU A CA 1
ATOM 686 C C . GLU A 1 82 ? -17.414 -8.784 76.955 1.00 84.94 82 GLU A C 1
ATOM 688 O O . GLU A 1 82 ? -16.920 -8.289 75.948 1.00 84.94 82 GLU A O 1
ATOM 693 N N . LEU A 1 83 ? -16.654 -9.119 78.002 1.00 83.31 83 LEU A N 1
ATOM 694 C CA . LEU A 1 83 ? -15.209 -8.878 78.060 1.00 83.31 83 LEU A CA 1
ATOM 695 C C . LEU A 1 83 ? -14.443 -9.658 76.982 1.00 83.31 83 LEU A C 1
ATOM 697 O O . LEU A 1 83 ? -13.509 -9.126 76.389 1.00 83.31 83 LEU A O 1
ATOM 701 N N . LEU A 1 84 ? -14.807 -10.919 76.733 1.00 84.12 84 LEU A N 1
ATOM 702 C CA . LEU A 1 84 ? -14.187 -11.733 75.685 1.00 84.12 84 LEU A CA 1
ATOM 703 C C . LEU A 1 84 ? -14.530 -11.206 74.293 1.00 84.12 84 LEU A C 1
ATOM 705 O O . LEU A 1 84 ? -13.641 -11.132 73.452 1.00 84.12 84 LEU A O 1
ATOM 709 N N . ALA A 1 85 ? -15.771 -10.768 74.072 1.00 80.25 85 ALA A N 1
ATOM 710 C CA . ALA A 1 85 ? -16.162 -10.110 72.831 1.00 80.25 85 ALA A CA 1
ATOM 711 C C . ALA A 1 85 ? -15.387 -8.799 72.616 1.00 80.25 85 ALA A C 1
ATOM 713 O O . ALA A 1 85 ? -14.887 -8.560 71.519 1.00 80.25 85 ALA A O 1
ATOM 714 N N . GLN A 1 86 ? -15.212 -7.989 73.666 1.00 76.38 86 GLN A N 1
ATOM 715 C CA . GLN A 1 86 ? -14.400 -6.770 73.622 1.00 76.38 86 GLN A CA 1
ATOM 716 C C . GLN A 1 86 ? -12.923 -7.076 73.357 1.00 76.38 86 GLN A C 1
ATOM 718 O O . GLN A 1 86 ? -12.318 -6.441 72.501 1.00 76.38 86 GLN A O 1
ATOM 723 N N . LYS A 1 87 ? -12.340 -8.082 74.021 1.00 76.44 87 LYS A N 1
ATOM 724 C CA . LYS A 1 87 ? -10.961 -8.524 73.759 1.00 76.44 87 LYS A CA 1
ATOM 725 C C . LYS A 1 87 ?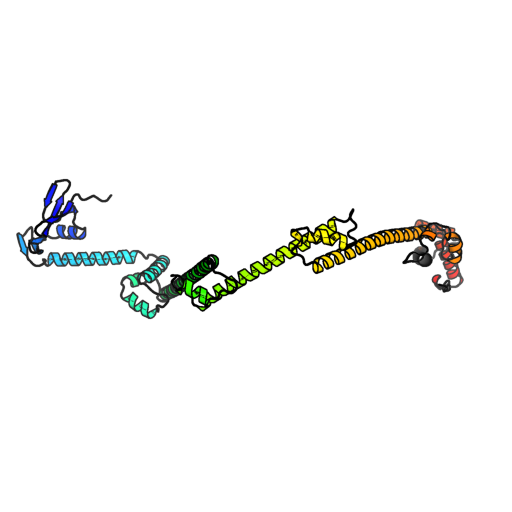 -10.786 -9.043 72.335 1.00 76.44 87 LYS A C 1
ATOM 727 O O . LYS A 1 87 ? -9.824 -8.659 71.690 1.00 76.44 87 LYS A O 1
ATOM 732 N N . ALA A 1 88 ? -11.719 -9.845 71.826 1.00 75.69 88 ALA A N 1
ATOM 733 C CA . ALA A 1 88 ? -11.682 -10.348 70.455 1.00 75.69 88 ALA A CA 1
ATOM 734 C C . ALA A 1 88 ? -11.863 -9.224 69.420 1.00 75.69 88 ALA A C 1
ATOM 736 O O . ALA A 1 88 ? -11.258 -9.270 68.351 1.00 75.69 88 ALA A O 1
ATOM 737 N N . ALA A 1 89 ? -12.671 -8.204 69.723 1.00 73.25 89 ALA A N 1
ATOM 738 C CA . ALA A 1 89 ? -12.789 -7.006 68.896 1.00 73.25 89 ALA A CA 1
ATOM 739 C C . ALA A 1 89 ? -11.473 -6.212 68.876 1.00 73.25 89 ALA A C 1
ATOM 741 O O . ALA A 1 89 ? -10.968 -5.935 67.792 1.00 73.25 89 ALA A O 1
ATOM 742 N N . ILE A 1 90 ? -10.878 -5.953 70.048 1.00 71.62 90 ILE A N 1
ATOM 743 C CA . ILE A 1 90 ? -9.575 -5.282 70.193 1.00 71.62 90 ILE A CA 1
ATOM 744 C C . ILE A 1 90 ? -8.466 -6.080 69.500 1.00 71.62 90 ILE A C 1
ATOM 746 O O . ILE A 1 90 ? -7.604 -5.501 68.855 1.00 71.62 90 ILE A O 1
ATOM 750 N N . GLU A 1 91 ? -8.477 -7.407 69.598 1.00 70.00 91 GLU A N 1
ATOM 751 C CA . GLU A 1 91 ? -7.480 -8.274 68.971 1.00 70.00 91 GLU A CA 1
ATOM 752 C C . GLU A 1 91 ? -7.639 -8.306 67.446 1.00 70.00 91 GLU A C 1
ATOM 754 O O . GLU A 1 91 ? -6.649 -8.194 66.729 1.00 70.00 91 GLU A O 1
ATOM 759 N N . ARG A 1 92 ? -8.872 -8.359 66.921 1.00 65.06 92 ARG A N 1
ATOM 760 C CA . ARG A 1 92 ? -9.130 -8.200 65.477 1.00 65.06 92 ARG A CA 1
ATOM 761 C C . ARG A 1 92 ? -8.697 -6.827 64.971 1.00 65.06 92 ARG A C 1
ATOM 763 O O . ARG A 1 92 ? -8.141 -6.738 63.879 1.00 65.06 92 ARG A O 1
ATOM 770 N N . GLU A 1 93 ? -8.943 -5.781 65.752 1.00 62.69 93 GLU A N 1
ATOM 771 C CA . GLU A 1 93 ? -8.531 -4.410 65.455 1.00 62.69 93 GLU A CA 1
ATOM 772 C C . GLU A 1 93 ? -6.999 -4.270 65.491 1.00 62.69 93 GLU A C 1
ATOM 774 O O . GLU A 1 93 ? -6.415 -3.739 64.551 1.00 62.69 93 GLU A O 1
ATOM 779 N N . TYR A 1 94 ? -6.324 -4.853 66.486 1.00 62.38 94 TYR A N 1
ATOM 780 C CA . TYR A 1 94 ? -4.863 -4.873 66.623 1.00 62.38 94 TYR A CA 1
ATOM 781 C C . TYR A 1 94 ? -4.173 -5.669 65.508 1.00 62.38 94 TYR A C 1
ATOM 783 O O . TYR A 1 94 ? -3.224 -5.175 64.910 1.00 62.38 94 TYR A O 1
ATOM 791 N N . VAL A 1 95 ? -4.673 -6.862 65.170 1.00 63.56 95 VAL A N 1
ATOM 792 C CA . VAL A 1 95 ? -4.139 -7.709 64.084 1.00 63.56 95 VAL A CA 1
ATOM 793 C C . VAL A 1 95 ? -4.324 -7.056 62.712 1.00 63.56 95 VAL A C 1
ATOM 795 O O . VAL A 1 95 ? -3.539 -7.288 61.792 1.00 63.56 95 VAL A O 1
ATOM 798 N N . PHE A 1 96 ? -5.363 -6.241 62.544 1.00 57.94 96 PHE A N 1
ATOM 799 C CA . PHE A 1 96 ? -5.567 -5.475 61.321 1.00 57.94 96 PHE A CA 1
ATOM 800 C C . PHE A 1 96 ? -4.675 -4.221 61.282 1.00 57.94 96 PHE A C 1
ATOM 802 O O . PHE A 1 96 ? -4.026 -3.972 60.268 1.00 57.94 96 PHE A O 1
ATOM 809 N N . MET A 1 97 ? -4.550 -3.494 62.397 1.00 57.50 97 MET A N 1
ATOM 810 C CA . MET A 1 97 ? -3.632 -2.355 62.554 1.00 57.50 97 MET A CA 1
ATOM 811 C C . MET A 1 97 ? -2.157 -2.759 62.394 1.00 57.50 97 MET A C 1
ATOM 813 O O . MET A 1 97 ? -1.373 -1.995 61.839 1.00 57.50 97 MET A O 1
ATOM 817 N N . SER A 1 98 ? -1.773 -3.965 62.825 1.00 59.69 98 SER A N 1
ATOM 818 C CA . SER A 1 98 ? -0.399 -4.475 62.729 1.00 59.69 98 SER A CA 1
ATOM 819 C C . SER A 1 98 ? -0.016 -4.986 61.336 1.00 59.69 98 SER A C 1
ATOM 821 O O . SER A 1 98 ? 1.128 -5.378 61.141 1.00 59.69 98 SER A O 1
ATOM 823 N N . LYS A 1 99 ? -0.946 -5.036 60.370 1.00 61.91 99 LYS A N 1
ATOM 824 C CA . LYS A 1 99 ? -0.672 -5.529 59.005 1.00 61.91 99 LYS A CA 1
ATOM 825 C C . LYS A 1 99 ? -0.075 -4.485 58.067 1.00 61.91 99 LYS A C 1
ATOM 827 O O . LYS A 1 99 ? 0.448 -4.857 57.021 1.00 61.91 99 LYS A O 1
ATOM 832 N N . ILE A 1 100 ? -0.178 -3.201 58.400 1.00 72.88 100 ILE A N 1
ATOM 833 C CA . ILE A 1 100 ? 0.340 -2.113 57.569 1.00 72.88 100 ILE A CA 1
ATOM 834 C C . ILE A 1 100 ? 1.602 -1.576 58.239 1.00 72.88 100 ILE A C 1
ATOM 836 O O . ILE A 1 100 ? 1.552 -0.658 59.053 1.00 72.88 100 ILE A O 1
ATOM 840 N N . GLU A 1 101 ? 2.744 -2.176 57.911 1.00 73.31 101 GLU A N 1
ATOM 841 C CA . GLU A 1 101 ? 4.027 -1.827 58.533 1.00 73.31 101 GLU A CA 1
ATOM 842 C C . GLU A 1 101 ? 4.716 -0.662 57.813 1.00 73.31 101 GLU A C 1
ATOM 844 O O . GLU A 1 101 ? 5.493 0.085 58.410 1.00 73.31 101 GLU A O 1
ATOM 849 N N . ASN A 1 102 ? 4.435 -0.481 56.519 1.00 85.56 102 ASN A N 1
ATOM 850 C CA . ASN A 1 102 ? 5.087 0.530 55.697 1.00 85.56 102 ASN A CA 1
ATOM 851 C C . ASN A 1 102 ? 4.126 1.248 54.735 1.00 85.56 102 ASN A C 1
ATOM 853 O O . ASN A 1 102 ? 3.000 0.819 54.470 1.00 85.56 102 ASN A O 1
ATOM 857 N N . LYS A 1 103 ? 4.597 2.378 54.190 1.00 86.12 103 LYS A N 1
ATOM 858 C CA . LYS A 1 103 ? 3.825 3.208 53.254 1.00 86.12 103 LYS A CA 1
ATOM 859 C C . LYS A 1 103 ? 3.478 2.498 51.943 1.00 86.12 103 LYS A C 1
ATOM 861 O O . LYS A 1 103 ? 2.503 2.889 51.316 1.00 86.12 103 LYS A O 1
ATOM 866 N N . GLU A 1 104 ? 4.258 1.519 51.494 1.00 87.44 104 GLU A N 1
ATOM 867 C CA . GLU A 1 104 ? 4.005 0.811 50.230 1.00 87.44 104 GLU A CA 1
ATOM 868 C C . GLU A 1 104 ? 2.863 -0.194 50.377 1.00 87.44 104 GLU A C 1
ATOM 870 O O . GLU A 1 104 ? 1.901 -0.145 49.616 1.00 87.44 104 GLU A O 1
ATOM 875 N N . GLN A 1 105 ? 2.882 -0.994 51.441 1.00 86.50 105 GLN A N 1
ATOM 876 C CA . GLN A 1 105 ? 1.774 -1.862 51.833 1.00 86.50 105 GLN A CA 1
ATOM 877 C C . GLN A 1 105 ? 0.496 -1.051 52.063 1.00 86.50 105 GLN A C 1
ATOM 879 O O . GLN A 1 105 ? -0.570 -1.435 51.592 1.00 86.50 105 GLN A O 1
ATOM 884 N N . ALA A 1 106 ? 0.599 0.120 52.706 1.00 87.31 106 ALA A N 1
ATOM 885 C CA . ALA A 1 106 ? -0.544 1.016 52.881 1.00 87.31 106 ALA A CA 1
ATOM 886 C C . ALA A 1 106 ? -1.153 1.457 51.538 1.00 87.31 106 ALA A C 1
ATOM 888 O O . ALA A 1 106 ? -2.372 1.577 51.432 1.00 87.31 106 ALA A O 1
ATOM 889 N N . LYS A 1 107 ? -0.320 1.692 50.511 1.00 90.56 107 LYS A N 1
ATOM 890 C CA . LYS A 1 107 ? -0.773 2.052 49.158 1.00 90.56 107 LYS A CA 1
ATOM 891 C C . LYS A 1 107 ? -1.461 0.887 48.452 1.00 90.56 107 LYS A C 1
ATOM 893 O O . LYS A 1 107 ? -2.465 1.105 47.787 1.00 90.56 107 LYS A O 1
ATOM 898 N N . GLU A 1 108 ? -0.958 -0.333 48.581 1.00 88.75 108 GLU A N 1
ATOM 899 C CA . GLU A 1 108 ? -1.595 -1.500 47.959 1.00 88.75 108 GLU A CA 1
ATOM 900 C C . GLU A 1 108 ? -2.923 -1.855 48.637 1.00 88.75 108 GLU A C 1
ATOM 902 O O . GLU A 1 108 ? -3.936 -2.071 47.968 1.00 88.75 108 GLU A O 1
ATOM 907 N N . GLU A 1 109 ? -2.945 -1.863 49.968 1.00 89.00 109 GLU A N 1
ATOM 908 C CA . GLU A 1 109 ? -4.132 -2.223 50.744 1.00 89.00 109 GLU A CA 1
ATOM 909 C C . GLU A 1 109 ? -5.240 -1.168 50.638 1.00 89.00 109 GLU A C 1
ATOM 911 O O . GLU A 1 109 ? -6.413 -1.531 50.556 1.00 89.00 109 GLU A O 1
ATOM 916 N N . ILE A 1 110 ? -4.913 0.130 50.541 1.00 91.00 110 ILE A N 1
ATOM 917 C CA . ILE A 1 110 ? -5.945 1.163 50.342 1.00 91.00 110 ILE A CA 1
ATOM 918 C C . ILE A 1 110 ? -6.604 1.060 48.956 1.00 91.00 110 ILE A C 1
ATOM 920 O O . ILE A 1 110 ? -7.798 1.328 48.821 1.00 91.00 110 ILE A O 1
ATOM 924 N N . LEU A 1 111 ? -5.871 0.616 47.926 1.00 91.81 111 LEU A N 1
ATOM 925 C CA . LEU A 1 111 ? -6.441 0.365 46.598 1.00 91.81 111 LEU A CA 1
ATOM 926 C C . LEU A 1 111 ? -7.395 -0.839 46.618 1.00 91.81 111 LEU A C 1
ATOM 928 O O . LEU A 1 111 ? -8.493 -0.754 46.064 1.00 91.81 111 LEU A O 1
ATOM 932 N N . LYS A 1 112 ? -7.025 -1.930 47.305 1.00 89.50 112 LYS A N 1
ATOM 933 C CA . LYS A 1 112 ? -7.928 -3.077 47.532 1.00 89.50 112 LYS A CA 1
ATOM 934 C C . LYS A 1 112 ? -9.164 -2.658 48.320 1.00 89.50 112 LYS A C 1
ATOM 936 O O . LYS A 1 112 ? -10.276 -3.025 47.954 1.00 89.50 112 LYS A O 1
ATOM 941 N N . TYR A 1 113 ? -8.985 -1.823 49.339 1.00 90.19 113 TYR A N 1
ATOM 942 C CA . TYR A 1 113 ? -10.084 -1.270 50.119 1.00 90.19 113 TYR A CA 1
ATOM 943 C C . TYR A 1 113 ? -11.075 -0.478 49.250 1.00 90.19 113 TYR A C 1
ATOM 945 O O . TYR A 1 113 ? -12.287 -0.675 49.362 1.00 90.19 113 TYR A O 1
ATOM 953 N N . PHE A 1 114 ? -10.594 0.366 48.326 1.00 92.94 114 PHE A N 1
ATOM 954 C CA . PHE A 1 114 ? -11.470 1.061 47.373 1.00 92.94 114 PHE A CA 1
ATOM 955 C C . PHE A 1 114 ? -12.251 0.089 46.478 1.00 92.94 114 PHE A C 1
ATOM 957 O O . PHE A 1 114 ? -13.434 0.317 46.210 1.00 92.94 114 PHE A O 1
ATOM 964 N N . GLN A 1 115 ? -11.623 -1.010 46.055 1.00 90.44 115 GLN A N 1
ATOM 965 C CA . GLN A 1 115 ? -12.277 -2.057 45.274 1.00 90.44 115 GLN A CA 1
ATOM 966 C C . GLN A 1 115 ? -13.351 -2.804 46.084 1.00 90.44 115 GLN A C 1
ATOM 968 O O . GLN A 1 115 ? -14.470 -2.962 45.600 1.00 90.44 115 GLN A O 1
ATOM 973 N N . GLU A 1 116 ? -13.053 -3.220 47.319 1.00 88.06 116 GLU A N 1
ATOM 974 C CA . GLU A 1 116 ? -13.998 -3.909 48.215 1.00 88.06 116 GLU A CA 1
ATOM 975 C C . GLU A 1 116 ? -15.213 -3.044 48.556 1.00 88.06 116 GLU A C 1
ATOM 977 O O . GLU A 1 116 ? -16.341 -3.533 48.628 1.00 88.06 116 GLU A O 1
ATOM 982 N N . ARG A 1 117 ? -14.999 -1.735 48.724 1.00 88.25 117 ARG A N 1
ATOM 983 C CA . ARG A 1 117 ? -16.074 -0.762 48.952 1.00 88.25 117 ARG A CA 1
ATOM 984 C C . ARG A 1 117 ? -16.887 -0.442 47.697 1.00 88.25 117 ARG A C 1
ATOM 986 O O . ARG A 1 117 ? -17.838 0.330 47.788 1.00 88.25 117 ARG A O 1
ATOM 993 N N . GLY A 1 118 ? -16.552 -1.031 46.548 1.00 88.12 118 GLY A N 1
ATOM 994 C CA . GLY A 1 118 ? -17.296 -0.848 45.305 1.00 88.12 118 GLY A CA 1
ATOM 995 C C . GLY A 1 118 ? -17.200 0.575 44.759 1.00 88.12 118 GLY A C 1
ATOM 996 O O . GLY A 1 118 ? -18.154 1.073 44.159 1.00 88.12 118 GLY A O 1
ATOM 997 N N . ILE A 1 119 ? -16.069 1.257 44.976 1.00 91.81 119 ILE A N 1
ATOM 998 C CA . ILE A 1 119 ? -15.862 2.605 44.445 1.00 91.81 119 ILE A CA 1
ATOM 999 C C . ILE A 1 119 ? -15.855 2.540 42.915 1.00 91.81 119 ILE A C 1
ATOM 1001 O O . ILE A 1 119 ? -15.032 1.861 42.297 1.00 91.81 119 ILE A O 1
ATOM 1005 N N . SER A 1 120 ? -16.795 3.262 42.309 1.00 90.81 120 SER A N 1
ATOM 1006 C CA . SER A 1 120 ? -16.923 3.409 40.862 1.00 90.81 120 SER A CA 1
ATOM 1007 C C . SER A 1 120 ? -16.001 4.514 40.354 1.00 90.81 120 SER A C 1
ATOM 1009 O O . SER A 1 120 ? -15.734 5.475 41.069 1.00 90.81 120 SER A O 1
ATOM 1011 N N . HIS A 1 121 ? -15.603 4.462 39.082 1.00 90.19 121 HIS A N 1
ATOM 1012 C CA . HIS A 1 121 ? -14.890 5.559 38.416 1.00 90.19 121 HIS A CA 1
ATOM 1013 C C . HIS A 1 121 ? -15.687 6.883 38.366 1.00 90.19 121 HIS A C 1
ATOM 1015 O O . HIS A 1 121 ? -15.135 7.921 38.018 1.00 90.19 121 HIS A O 1
ATOM 1021 N N . LYS A 1 122 ? -16.987 6.865 38.694 1.00 91.56 122 LYS A N 1
ATOM 1022 C CA . LYS A 1 122 ? -17.836 8.066 38.821 1.00 91.56 122 LYS A CA 1
ATOM 1023 C C . LYS A 1 122 ? -17.893 8.626 40.249 1.00 91.56 122 LYS A C 1
ATOM 1025 O O . LYS A 1 122 ? -18.560 9.631 40.482 1.00 91.56 122 LYS A O 1
ATOM 1030 N N . SER A 1 123 ? -17.256 7.964 41.213 1.00 91.69 123 SER A N 1
ATOM 1031 C CA . SER A 1 123 ? -17.305 8.351 42.622 1.00 91.69 123 SER A CA 1
ATOM 1032 C C . SER A 1 123 ? -16.483 9.611 42.903 1.00 91.69 123 SER A C 1
ATOM 1034 O O . SER A 1 123 ? -15.402 9.809 42.354 1.00 91.69 123 SER A O 1
ATOM 1036 N N . ASN A 1 124 ? -16.980 10.453 43.813 1.00 93.19 124 ASN A N 1
ATOM 1037 C CA . ASN A 1 124 ? -16.303 11.674 44.254 1.00 93.19 124 ASN A CA 1
ATOM 1038 C C . ASN A 1 124 ? -15.527 11.451 45.561 1.00 93.19 124 ASN A C 1
ATOM 1040 O O . ASN A 1 124 ? -16.031 10.783 46.467 1.00 93.19 124 ASN A O 1
ATOM 1044 N N . TRP A 1 125 ? -14.351 12.072 45.693 1.00 93.06 125 TRP A N 1
ATOM 1045 C CA . TRP A 1 125 ? -13.486 11.951 46.873 1.00 93.06 125 TRP A CA 1
ATOM 1046 C C . TRP A 1 125 ? -14.209 12.339 48.168 1.00 93.06 125 TRP A C 1
ATOM 1048 O O . TRP A 1 125 ? -14.319 11.517 49.069 1.00 93.06 125 TRP A O 1
ATOM 1058 N N . ASP A 1 126 ? -14.767 13.549 48.256 1.00 91.75 126 ASP A N 1
ATOM 1059 C CA . ASP A 1 126 ? -15.347 14.047 49.515 1.00 91.75 126 ASP A CA 1
ATOM 1060 C C . ASP A 1 126 ? -16.601 13.272 49.948 1.00 91.75 126 ASP A C 1
ATOM 1062 O O . ASP A 1 126 ? -16.871 13.133 51.138 1.00 91.75 126 ASP A O 1
ATOM 1066 N N . ALA A 1 127 ? -17.361 12.734 48.989 1.00 90.75 127 ALA A N 1
ATOM 1067 C CA . ALA A 1 127 ? -18.491 11.853 49.286 1.00 90.75 127 ALA A CA 1
ATOM 1068 C C . ALA A 1 127 ? -18.017 10.475 49.773 1.00 90.75 127 ALA A C 1
ATOM 1070 O O . ALA A 1 127 ? -18.591 9.919 50.706 1.00 90.75 127 ALA A O 1
ATOM 1071 N N . SER A 1 128 ? -16.946 9.951 49.172 1.00 91.81 128 SER A N 1
ATOM 1072 C CA . SER A 1 128 ? -16.375 8.649 49.524 1.00 91.81 128 SER A CA 1
ATOM 1073 C C . SER A 1 128 ? -15.680 8.686 50.887 1.00 91.81 128 SER A C 1
ATOM 1075 O O . SER A 1 128 ? -15.837 7.759 51.670 1.00 91.81 128 SER A O 1
ATOM 1077 N N . VAL A 1 129 ? -14.994 9.782 51.230 1.00 90.75 129 VAL A N 1
ATOM 1078 C CA . VAL A 1 129 ? -14.348 9.956 52.544 1.00 90.75 129 VAL A CA 1
ATOM 1079 C C . VAL A 1 129 ? -15.353 9.863 53.685 1.00 90.75 129 VAL A C 1
ATOM 1081 O O . VAL A 1 129 ? -15.087 9.156 54.646 1.00 90.75 129 VAL A O 1
ATOM 1084 N N . LYS A 1 130 ? -16.537 10.474 53.554 1.00 89.31 130 LYS A N 1
ATOM 1085 C CA . LYS A 1 130 ? -17.599 10.353 54.568 1.00 89.31 130 LYS A CA 1
ATOM 1086 C C . LYS A 1 130 ? -18.046 8.907 54.786 1.00 89.31 130 LYS A C 1
ATOM 1088 O O . LYS A 1 130 ? -18.420 8.546 55.893 1.00 89.31 130 LYS A O 1
ATOM 1093 N N . LEU A 1 131 ? -18.019 8.083 53.735 1.00 86.31 131 LEU A N 1
ATOM 1094 C CA . LEU A 1 131 ? -18.302 6.651 53.844 1.00 86.31 131 LEU A CA 1
ATOM 1095 C C . LEU A 1 131 ? -17.136 5.913 54.510 1.00 86.31 131 LEU A C 1
ATOM 1097 O O . LEU A 1 131 ? -17.361 5.021 55.320 1.00 86.31 131 LEU A O 1
ATOM 1101 N N . PHE A 1 132 ? -15.896 6.298 54.210 1.00 88.06 132 PHE A N 1
ATOM 1102 C CA . PHE A 1 132 ? -14.712 5.668 54.789 1.00 88.06 132 PHE A CA 1
ATOM 1103 C C . PHE A 1 132 ? -14.518 6.002 56.268 1.00 88.06 132 PHE A C 1
ATOM 1105 O O . PHE A 1 132 ? -14.152 5.113 57.019 1.00 88.06 132 PHE A O 1
ATOM 1112 N N . GLU A 1 133 ? -14.825 7.224 56.705 1.00 86.12 133 GLU A N 1
ATOM 1113 C CA . GLU A 1 133 ? -14.725 7.649 58.113 1.00 86.12 133 GLU A CA 1
ATOM 1114 C C . GLU A 1 133 ? -15.623 6.832 59.056 1.00 86.12 133 GLU A C 1
ATOM 1116 O O . GLU A 1 133 ? -15.358 6.762 60.251 1.00 86.12 133 GLU A O 1
ATOM 1121 N N . THR A 1 134 ? -16.669 6.183 58.534 1.00 82.50 134 THR A N 1
ATOM 1122 C CA . THR A 1 134 ? -17.505 5.265 59.327 1.00 82.50 134 THR A CA 1
ATOM 1123 C C . THR A 1 134 ? -16.866 3.894 59.550 1.00 82.50 134 THR A C 1
ATOM 1125 O O . THR A 1 134 ? -17.329 3.140 60.404 1.00 82.50 134 THR A O 1
ATOM 1128 N N . ASP A 1 135 ? -15.825 3.552 58.788 1.00 81.25 135 ASP A N 1
ATOM 1129 C CA . ASP A 1 135 ? -15.119 2.281 58.893 1.00 81.25 135 ASP A CA 1
ATOM 1130 C C . ASP A 1 135 ? -13.866 2.430 59.772 1.00 81.25 135 ASP A C 1
ATOM 1132 O O . ASP A 1 135 ? -12.947 3.159 59.390 1.00 81.25 135 ASP A O 1
ATOM 1136 N N . PRO A 1 136 ? -13.757 1.684 60.890 1.00 80.00 136 PRO A N 1
ATOM 1137 C CA . PRO A 1 136 ? -12.538 1.629 61.698 1.00 80.00 136 PRO A CA 1
ATOM 1138 C C . PRO A 1 136 ? -11.265 1.330 60.886 1.00 80.00 136 PRO A C 1
ATOM 1140 O O . PRO A 1 136 ? -10.185 1.811 61.221 1.00 80.00 136 PRO A O 1
ATOM 1143 N N . ARG A 1 137 ? -11.377 0.596 59.768 1.00 81.94 137 ARG A N 1
ATOM 1144 C CA . ARG A 1 137 ? -10.247 0.274 58.879 1.00 81.94 137 ARG A CA 1
ATOM 1145 C C . ARG A 1 137 ? -9.639 1.498 58.191 1.00 81.94 137 ARG A C 1
ATOM 1147 O O . ARG A 1 137 ? -8.501 1.435 57.733 1.00 81.94 137 ARG A O 1
ATOM 1154 N N . TRP A 1 138 ? -10.373 2.607 58.090 1.00 86.62 138 TRP A N 1
ATOM 1155 C CA . TRP A 1 138 ? -9.879 3.839 57.472 1.00 86.62 138 TRP A CA 1
ATOM 1156 C C . TRP A 1 138 ? -8.735 4.481 58.266 1.00 86.62 138 TRP A C 1
ATOM 1158 O O . TRP A 1 138 ? -7.814 5.057 57.675 1.00 86.62 138 TRP A O 1
ATOM 1168 N N . GLU A 1 139 ? -8.751 4.327 59.591 1.00 83.06 139 GLU A N 1
ATOM 1169 C CA . GLU A 1 139 ? -7.697 4.826 60.479 1.00 83.06 139 GLU A CA 1
ATOM 1170 C C . GLU A 1 139 ? -6.377 4.064 60.316 1.00 83.06 139 GLU A C 1
ATOM 1172 O O . GLU A 1 139 ? -5.297 4.625 60.518 1.00 83.06 139 GLU A O 1
ATOM 1177 N N . CYS A 1 140 ? -6.424 2.820 59.832 1.00 81.06 140 CYS A N 1
ATOM 1178 C CA . CYS A 1 140 ? -5.231 2.016 59.551 1.00 81.06 140 CYS A CA 1
ATOM 1179 C C . CYS A 1 140 ? -4.360 2.628 58.445 1.00 81.06 140 CYS A C 1
ATOM 1181 O O . CYS A 1 140 ? -3.159 2.383 58.375 1.00 81.06 140 CYS A O 1
ATOM 1183 N N . PHE A 1 141 ? -4.937 3.494 57.608 1.00 85.06 141 PHE A N 1
ATOM 1184 C CA . PHE A 1 141 ? -4.210 4.231 56.578 1.00 85.06 141 PHE A CA 1
ATOM 1185 C C . PHE A 1 141 ? -3.660 5.582 57.081 1.00 85.06 141 PHE A C 1
ATOM 1187 O O . PHE A 1 141 ? -3.255 6.417 56.270 1.00 85.06 141 PHE A O 1
ATOM 1194 N N . SER A 1 142 ? -3.641 5.849 58.398 1.00 83.81 142 SER A N 1
ATOM 1195 C CA . SER A 1 142 ? -3.067 7.059 59.047 1.00 83.81 142 SER A CA 1
ATOM 1196 C C . SER A 1 142 ? -1.608 7.337 58.697 1.00 83.81 142 SER A C 1
ATOM 1198 O O . SER A 1 142 ? -1.224 8.503 58.622 1.00 83.81 142 SER A O 1
ATOM 1200 N N . ILE A 1 143 ? -0.833 6.306 58.348 1.00 86.44 143 ILE A N 1
ATOM 1201 C CA . ILE A 1 143 ? 0.531 6.452 57.815 1.00 86.44 143 ILE A CA 1
ATOM 1202 C C . ILE A 1 143 ? 0.588 7.215 56.475 1.00 86.44 143 ILE A C 1
ATOM 1204 O O . ILE A 1 143 ? 1.617 7.805 56.132 1.00 86.44 143 ILE A O 1
ATOM 1208 N N . LEU A 1 144 ? -0.513 7.220 55.716 1.00 88.38 144 LEU A N 1
ATOM 1209 C CA . LEU A 1 144 ? -0.685 8.008 54.500 1.00 88.38 144 LEU A CA 1
ATOM 1210 C C . LEU A 1 144 ? -1.343 9.344 54.840 1.00 88.38 144 LEU A C 1
ATOM 1212 O O . LEU A 1 144 ? -2.429 9.400 55.426 1.00 88.38 144 LEU A O 1
ATOM 1216 N N . THR A 1 145 ? -0.722 10.428 54.390 1.00 91.25 145 THR A N 1
ATOM 1217 C CA . THR A 1 145 ? -1.284 11.774 54.494 1.00 91.25 145 THR A CA 1
ATOM 1218 C C . THR A 1 145 ? -2.596 11.880 53.716 1.00 91.25 145 THR A C 1
ATOM 1220 O O . THR A 1 145 ? -2.829 11.175 52.731 1.00 91.25 145 THR A O 1
ATOM 1223 N N . ARG A 1 146 ? -3.453 12.837 54.095 1.00 89.38 146 ARG A N 1
ATOM 1224 C CA . ARG A 1 146 ? -4.700 13.127 53.363 1.00 89.38 146 ARG A CA 1
ATOM 1225 C C . ARG A 1 146 ? -4.457 13.369 51.864 1.00 89.38 146 ARG A C 1
ATOM 1227 O O . ARG A 1 146 ? -5.284 12.973 51.046 1.00 89.38 146 ARG A O 1
ATOM 1234 N N . GLY A 1 147 ? -3.330 13.995 51.515 1.00 91.88 147 GLY A N 1
ATOM 1235 C CA . GLY A 1 147 ? -2.906 14.211 50.130 1.00 91.88 147 GLY A CA 1
ATOM 1236 C C . GLY A 1 147 ? -2.559 12.910 49.405 1.00 91.88 147 GLY A C 1
ATOM 1237 O O . GLY A 1 147 ? -3.096 12.668 48.327 1.00 91.88 147 GLY A O 1
ATOM 1238 N N . GLU A 1 148 ? -1.745 12.044 50.019 1.00 93.31 148 GLU A N 1
ATOM 1239 C CA . GLU A 1 148 ? -1.385 10.728 49.462 1.00 93.31 148 GLU A CA 1
ATOM 1240 C C . GLU A 1 148 ? -2.629 9.849 49.250 1.00 93.31 148 GLU A C 1
ATOM 1242 O O . GLU A 1 148 ? -2.789 9.261 48.182 1.00 93.31 148 GLU A O 1
ATOM 1247 N N . ARG A 1 149 ? -3.569 9.812 50.208 1.00 93.25 149 ARG A N 1
ATOM 1248 C CA . ARG A 1 149 ? -4.821 9.046 50.051 1.00 93.25 149 ARG A CA 1
ATOM 1249 C C . ARG A 1 149 ? -5.691 9.577 48.911 1.00 93.25 149 ARG A C 1
ATOM 1251 O O . ARG A 1 149 ? -6.226 8.788 48.135 1.00 93.25 149 ARG A O 1
ATOM 1258 N N . LYS A 1 150 ? -5.815 10.905 48.783 1.00 94.31 150 LYS A N 1
ATOM 1259 C CA . LYS A 1 150 ? -6.560 11.537 47.683 1.00 94.31 150 LYS A CA 1
ATOM 1260 C C . LYS A 1 150 ? -5.904 11.258 46.329 1.00 94.31 150 LYS A C 1
ATOM 1262 O O . LYS A 1 150 ? -6.607 11.028 45.349 1.00 94.31 150 LYS A O 1
ATOM 1267 N N . GLN A 1 151 ? -4.573 11.255 46.272 1.00 94.69 151 GLN A N 1
ATOM 1268 C CA . GLN A 1 151 ? -3.826 10.907 45.067 1.00 94.69 151 GLN A CA 1
ATOM 1269 C C . GLN A 1 151 ? -4.094 9.458 44.643 1.00 94.69 151 GLN A C 1
ATOM 1271 O O . GLN A 1 151 ? -4.450 9.237 43.490 1.00 94.69 151 GLN A O 1
ATOM 1276 N N . LEU A 1 152 ? -4.004 8.501 45.572 1.00 94.94 152 LEU A N 1
ATOM 1277 C CA . LEU A 1 152 ? -4.284 7.083 45.303 1.00 94.94 152 LEU A CA 1
ATOM 1278 C C . LEU A 1 152 ? -5.739 6.848 44.896 1.00 94.94 152 LEU A C 1
ATOM 1280 O O . LEU A 1 152 ? -6.009 6.042 44.013 1.00 94.94 152 LEU A O 1
ATOM 1284 N N . PHE A 1 153 ? -6.684 7.577 45.495 1.00 95.19 153 PHE A N 1
ATOM 1285 C CA . PHE A 1 153 ? -8.084 7.527 45.080 1.00 95.19 153 PHE A CA 1
ATOM 1286 C C . PHE A 1 153 ? -8.257 8.017 43.643 1.00 95.19 153 PHE A C 1
ATOM 1288 O O . PHE A 1 153 ? -8.868 7.331 42.834 1.00 95.19 153 PHE A O 1
ATOM 1295 N N . ASN A 1 154 ? -7.688 9.174 43.296 1.00 94.44 154 ASN A N 1
ATOM 1296 C CA . ASN A 1 154 ? -7.757 9.690 41.929 1.00 94.44 154 ASN A CA 1
ATOM 1297 C C . ASN A 1 154 ? -7.089 8.734 40.932 1.00 94.44 154 ASN A C 1
ATOM 1299 O O . ASN A 1 154 ? -7.612 8.521 39.840 1.00 94.44 154 ASN A O 1
ATOM 1303 N N . GLU A 1 155 ? -5.963 8.131 41.311 1.00 94.56 155 GLU A N 1
ATOM 1304 C CA . GLU A 1 155 ? -5.292 7.109 40.514 1.00 94.56 155 GLU A CA 1
ATOM 1305 C C . GLU A 1 155 ? -6.187 5.881 40.303 1.00 94.56 155 GLU A C 1
ATOM 1307 O O . GLU A 1 155 ? -6.373 5.461 39.162 1.00 94.56 155 GLU A O 1
ATOM 1312 N N . TYR A 1 156 ? -6.819 5.364 41.361 1.00 95.00 156 TYR A N 1
ATOM 1313 C CA . TYR A 1 156 ? -7.785 4.266 41.282 1.00 95.00 156 TYR A CA 1
ATOM 1314 C C . TYR A 1 156 ? -8.972 4.603 40.369 1.00 95.00 156 TYR A C 1
ATOM 1316 O O . TYR A 1 156 ? -9.357 3.790 39.530 1.00 95.00 156 TYR A O 1
ATOM 1324 N N . ILE A 1 157 ? -9.528 5.815 40.476 1.00 95.31 157 ILE A N 1
ATOM 1325 C CA . ILE A 1 157 ? -10.617 6.289 39.612 1.00 95.31 157 ILE A CA 1
ATOM 1326 C C . ILE A 1 157 ? -10.183 6.288 38.142 1.00 95.31 157 ILE A C 1
ATOM 1328 O O . ILE A 1 157 ? -10.895 5.745 37.296 1.00 95.31 157 ILE A O 1
ATOM 1332 N N . ILE A 1 158 ? -9.000 6.833 37.837 1.00 94.00 158 ILE A N 1
ATOM 1333 C CA . ILE A 1 158 ? -8.447 6.862 36.476 1.00 94.00 158 ILE A CA 1
ATOM 1334 C C . ILE A 1 158 ? -8.203 5.438 35.960 1.00 94.00 158 ILE A C 1
ATOM 1336 O O . ILE A 1 158 ? -8.539 5.136 34.816 1.00 94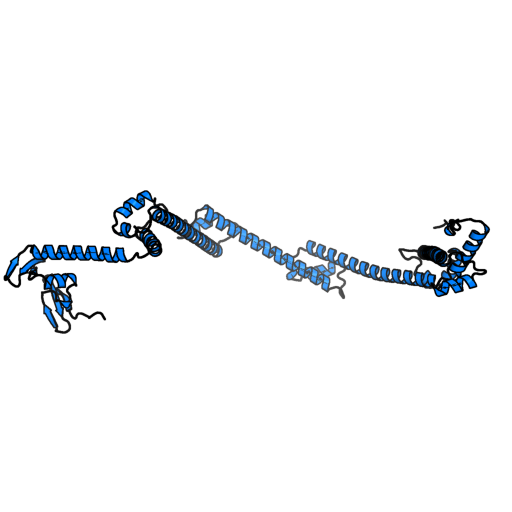.00 158 ILE A O 1
ATOM 1340 N N . GLN A 1 159 ? -7.630 4.552 36.777 1.00 92.38 159 GLN A N 1
ATOM 1341 C CA . GLN A 1 159 ? -7.390 3.156 36.401 1.00 92.38 159 GLN A CA 1
ATOM 1342 C C . GLN A 1 159 ? -8.705 2.403 36.151 1.00 92.38 159 GLN A C 1
ATOM 1344 O O . GLN A 1 159 ? -8.829 1.705 35.146 1.00 92.38 159 GLN A O 1
ATOM 1349 N N . SER A 1 160 ? -9.708 2.588 37.011 1.00 92.69 160 SER A N 1
ATOM 1350 C CA . SER A 1 160 ? -11.047 2.008 36.863 1.00 92.69 160 SER A CA 1
ATOM 1351 C C . SER A 1 160 ? -11.749 2.518 35.598 1.00 92.69 160 SER A C 1
ATOM 1353 O O . SER A 1 160 ? -12.309 1.726 34.841 1.00 92.69 160 SER A O 1
ATOM 1355 N N . GLN A 1 161 ? -11.638 3.818 35.296 1.00 94.12 161 GLN A N 1
ATOM 1356 C CA . GLN A 1 161 ? -12.152 4.405 34.056 1.00 94.12 161 GLN A CA 1
ATOM 1357 C C . GLN A 1 161 ? -11.464 3.811 32.823 1.00 94.12 161 GLN A C 1
ATOM 1359 O O . GLN A 1 161 ? -12.143 3.404 31.882 1.00 94.12 161 GLN A O 1
ATOM 1364 N N . LYS A 1 162 ? -10.126 3.725 32.830 1.00 93.62 162 LYS A N 1
ATOM 1365 C CA . LYS A 1 162 ? -9.353 3.119 31.735 1.00 93.62 162 LYS A CA 1
ATOM 1366 C C . LYS A 1 162 ? -9.729 1.656 31.523 1.00 93.62 162 LYS A C 1
ATOM 1368 O O . LYS A 1 162 ? -9.892 1.239 30.383 1.00 93.62 162 LYS A O 1
ATOM 1373 N N . LYS A 1 163 ? -9.896 0.885 32.601 1.00 91.25 163 LYS A N 1
ATOM 1374 C CA . LYS A 1 163 ? -10.314 -0.519 32.527 1.00 91.25 163 LYS A CA 1
ATOM 1375 C C . LYS A 1 163 ? -11.709 -0.656 31.916 1.00 91.25 163 LYS A C 1
ATOM 1377 O O . LYS A 1 163 ? -11.877 -1.466 31.013 1.00 91.25 163 LYS A O 1
ATOM 1382 N N . ALA A 1 164 ? -12.667 0.169 32.341 1.00 90.81 164 ALA A N 1
ATOM 1383 C CA . ALA A 1 164 ? -14.016 0.174 31.778 1.00 90.81 164 ALA A CA 1
ATOM 1384 C C . ALA A 1 164 ? -14.025 0.551 30.283 1.00 90.81 164 ALA A C 1
ATOM 1386 O O . ALA A 1 164 ? -14.664 -0.128 29.485 1.00 90.81 164 ALA A O 1
ATOM 1387 N N . GLN A 1 165 ? -13.267 1.582 29.887 1.00 92.06 165 GLN A N 1
ATOM 1388 C CA . GLN A 1 165 ? -13.119 1.977 28.479 1.00 92.06 165 GLN A CA 1
ATOM 1389 C C . GLN A 1 165 ? -12.455 0.883 27.630 1.00 92.06 165 GLN A C 1
ATOM 1391 O O . GLN A 1 165 ? -12.853 0.653 26.492 1.00 92.06 165 GLN A O 1
ATOM 1396 N N . GLU A 1 166 ? -11.448 0.196 28.170 1.00 92.19 166 GLU A N 1
ATOM 1397 C CA . GLU A 1 166 ? -10.761 -0.900 27.482 1.00 92.19 166 GLU A CA 1
ATOM 1398 C C . GLU A 1 166 ? -11.661 -2.139 27.338 1.00 92.19 166 GLU A C 1
ATOM 1400 O O . GLU A 1 166 ? -11.657 -2.786 26.293 1.00 92.19 166 GLU A O 1
ATOM 1405 N N . GLU A 1 167 ? -12.455 -2.471 28.359 1.00 90.81 167 GLU A N 1
ATOM 1406 C CA . GLU A 1 167 ? -13.460 -3.540 28.292 1.00 90.81 167 GLU A CA 1
ATOM 1407 C C . GLU A 1 167 ? -14.545 -3.224 27.256 1.00 90.81 167 GLU A C 1
ATOM 1409 O O . GLU A 1 167 ? -14.854 -4.078 26.423 1.00 90.81 167 GLU A O 1
ATOM 1414 N N . GLU A 1 168 ? -15.049 -1.987 27.233 1.00 89.12 168 GLU A N 1
ATOM 1415 C CA . GLU A 1 168 ? -15.996 -1.517 26.218 1.00 89.12 168 GLU A CA 1
ATOM 1416 C C . GLU A 1 168 ? -15.386 -1.595 24.811 1.00 89.12 168 GLU A C 1
ATOM 1418 O O . GLU A 1 168 ? -15.996 -2.140 23.892 1.00 89.12 168 GLU A O 1
ATOM 1423 N N . ARG A 1 169 ? -14.140 -1.136 24.638 1.00 91.31 169 ARG A N 1
ATOM 1424 C CA . ARG A 1 169 ? -13.419 -1.236 23.362 1.00 91.31 169 ARG A CA 1
ATOM 1425 C C . ARG A 1 169 ? -13.271 -2.686 22.905 1.00 91.31 169 ARG A C 1
ATOM 1427 O O . ARG A 1 169 ? -13.507 -2.979 21.735 1.00 91.31 169 ARG A O 1
ATOM 1434 N N . LYS A 1 170 ? -12.895 -3.600 23.805 1.00 92.50 170 LYS A N 1
ATOM 1435 C CA . LYS A 1 170 ? -12.784 -5.038 23.506 1.00 92.50 170 LYS A CA 1
ATOM 1436 C C . LYS A 1 170 ? -14.131 -5.644 23.132 1.00 92.50 170 LYS A C 1
ATOM 1438 O O . LYS A 1 170 ? -14.190 -6.467 22.225 1.00 92.50 170 LYS A O 1
ATOM 1443 N N . MET A 1 171 ? -15.203 -5.239 23.805 1.00 91.50 171 MET A N 1
ATOM 1444 C CA . MET A 1 171 ? -16.562 -5.676 23.497 1.00 91.50 171 MET A CA 1
ATOM 1445 C C . MET A 1 171 ? -16.998 -5.204 22.105 1.00 91.50 171 MET A C 1
ATOM 1447 O O . MET A 1 171 ? -17.445 -6.025 21.306 1.00 91.50 171 MET A O 1
ATOM 1451 N N . ARG A 1 172 ? -16.776 -3.925 21.770 1.00 90.19 172 ARG A N 1
ATOM 1452 C CA . ARG A 1 172 ? -17.045 -3.380 20.428 1.00 90.19 172 ARG A CA 1
ATOM 1453 C C . ARG A 1 172 ? -16.206 -4.060 19.343 1.00 90.19 172 ARG A C 1
ATOM 1455 O O . ARG A 1 172 ? -16.722 -4.366 18.273 1.00 90.19 172 ARG A O 1
ATOM 1462 N N . GLN A 1 173 ? -14.932 -4.341 19.623 1.00 93.25 173 GLN A N 1
ATOM 1463 C CA . GLN A 1 173 ? -14.054 -5.068 18.701 1.00 93.25 173 GLN A CA 1
ATOM 1464 C C . GLN A 1 173 ? -14.571 -6.488 18.429 1.00 93.25 173 GLN A C 1
ATOM 1466 O O . GLN A 1 173 ? -14.670 -6.887 17.273 1.00 93.25 173 GLN A O 1
ATOM 1471 N N . ARG A 1 174 ? -14.969 -7.222 19.475 1.00 94.12 174 ARG A N 1
ATOM 1472 C CA . ARG A 1 174 ? -15.588 -8.549 19.327 1.00 94.12 174 ARG A CA 1
ATOM 1473 C C . ARG A 1 174 ? -16.894 -8.489 18.540 1.00 94.12 174 ARG A C 1
ATOM 1475 O O . ARG A 1 174 ? -17.109 -9.331 17.681 1.00 94.12 174 ARG A O 1
ATOM 1482 N N . ALA A 1 175 ? -17.748 -7.495 18.797 1.00 94.88 175 ALA A N 1
ATOM 1483 C CA . ALA A 1 175 ? -18.978 -7.300 18.027 1.00 94.88 175 ALA A CA 1
ATOM 1484 C C . ALA A 1 175 ? -18.678 -7.096 16.535 1.00 94.88 175 ALA A C 1
ATOM 1486 O O . ALA A 1 175 ? -19.329 -7.703 15.691 1.00 94.88 175 ALA A O 1
ATOM 1487 N N . ARG A 1 176 ? -17.655 -6.293 16.207 1.00 95.81 176 ARG A N 1
ATOM 1488 C CA . ARG A 1 176 ? -17.211 -6.085 14.823 1.00 95.81 176 ARG A CA 1
ATOM 1489 C C . ARG A 1 176 ? -16.756 -7.388 14.166 1.00 95.81 176 ARG A C 1
ATOM 1491 O O . ARG A 1 176 ? -17.142 -7.638 13.033 1.00 95.81 176 ARG A O 1
ATOM 1498 N N . GLU A 1 177 ? -15.959 -8.199 14.854 1.00 96.06 177 GLU A N 1
ATOM 1499 C CA . GLU A 1 177 ? -15.503 -9.503 14.346 1.00 96.06 177 GLU A CA 1
ATOM 1500 C C . GLU A 1 177 ? -16.682 -10.445 14.080 1.00 96.06 177 GLU A C 1
ATOM 1502 O O . GLU A 1 177 ? -16.806 -10.965 12.976 1.00 96.06 177 GLU A O 1
ATOM 1507 N N . ILE A 1 178 ? -17.605 -10.564 15.038 1.00 96.25 178 ILE A N 1
ATOM 1508 C CA . ILE A 1 178 ? -18.802 -11.398 14.883 1.00 96.25 178 ILE A CA 1
ATOM 1509 C C . ILE A 1 178 ? -19.660 -10.926 13.701 1.00 96.25 178 ILE A C 1
ATOM 1511 O O . ILE A 1 178 ? -20.106 -11.750 12.911 1.00 96.25 178 ILE A O 1
ATOM 1515 N N . ILE A 1 179 ? -19.871 -9.613 13.545 1.00 96.06 179 ILE A N 1
ATOM 1516 C CA . ILE A 1 179 ? -20.616 -9.064 12.402 1.00 96.06 179 ILE A CA 1
ATOM 1517 C C . ILE A 1 179 ? -19.957 -9.464 11.082 1.00 96.06 179 ILE A C 1
ATOM 1519 O O . ILE A 1 179 ? -20.654 -9.873 10.161 1.00 96.06 179 ILE A O 1
ATOM 1523 N N . LEU A 1 180 ? -18.632 -9.347 10.975 1.00 96.56 180 LEU A N 1
ATOM 1524 C CA . LEU A 1 180 ? -17.916 -9.702 9.748 1.00 96.56 180 LEU A CA 1
ATOM 1525 C C . LEU A 1 180 ? -18.068 -11.192 9.414 1.00 96.56 180 LEU A C 1
ATOM 1527 O O . LEU A 1 180 ? -18.261 -11.523 8.244 1.00 96.56 180 LEU A O 1
ATOM 1531 N N . ASP A 1 181 ? -18.029 -12.065 10.419 1.00 95.75 181 ASP A N 1
ATOM 1532 C CA . ASP A 1 181 ? -18.220 -13.508 10.245 1.00 95.75 181 ASP A CA 1
ATOM 1533 C C . ASP A 1 181 ? -19.671 -13.859 9.862 1.00 95.75 181 ASP A C 1
ATOM 1535 O O . ASP A 1 181 ? -19.904 -14.690 8.980 1.00 95.75 181 ASP A O 1
ATOM 1539 N N . GLU A 1 182 ? -20.662 -13.197 10.466 1.00 95.12 182 GLU A N 1
ATOM 1540 C CA . GLU A 1 182 ? -22.086 -13.381 10.140 1.00 95.12 182 GLU A CA 1
ATOM 1541 C C . GLU A 1 182 ? -22.403 -12.872 8.727 1.00 95.12 182 GLU A C 1
ATOM 1543 O O . GLU A 1 182 ? -23.106 -13.545 7.982 1.00 95.12 182 GLU A O 1
ATOM 1548 N N . ILE A 1 183 ? -21.833 -11.733 8.304 1.00 95.31 183 ILE A N 1
ATOM 1549 C CA . ILE A 1 183 ? -21.964 -11.263 6.916 1.00 95.31 183 ILE A CA 1
ATOM 1550 C C . ILE A 1 183 ? -21.293 -12.256 5.959 1.00 95.31 183 ILE A C 1
ATOM 1552 O O . ILE A 1 183 ? -21.864 -12.593 4.929 1.00 95.31 183 ILE A O 1
ATOM 1556 N N . ALA A 1 184 ? -20.095 -12.750 6.285 1.00 94.12 184 ALA A N 1
ATOM 1557 C CA . ALA A 1 184 ? -19.367 -13.676 5.418 1.00 94.12 184 ALA A CA 1
ATOM 1558 C C . ALA A 1 184 ? -20.050 -15.043 5.255 1.00 94.12 184 ALA A C 1
ATOM 1560 O O . ALA A 1 184 ? -19.842 -15.706 4.240 1.00 94.12 184 ALA A O 1
ATOM 1561 N N . SER A 1 185 ? -20.837 -15.464 6.244 1.00 93.75 185 SER A N 1
ATOM 1562 C CA . SER A 1 185 ? -21.609 -16.712 6.221 1.00 93.75 185 SER A CA 1
ATOM 1563 C C . SER A 1 185 ? -23.055 -16.528 5.752 1.00 93.75 185 SER A C 1
ATOM 1565 O O . SER A 1 185 ? -23.800 -17.504 5.681 1.00 93.75 185 SER A O 1
ATOM 1567 N N . TRP A 1 186 ? -23.460 -15.303 5.405 1.00 94.06 186 TRP A N 1
ATOM 1568 C CA . TRP A 1 186 ? -24.810 -15.021 4.939 1.00 94.06 186 TRP A CA 1
ATOM 1569 C C . TRP A 1 186 ? -24.999 -15.489 3.487 1.00 94.06 186 TRP A C 1
ATOM 1571 O O . TRP A 1 186 ? -24.436 -14.914 2.559 1.00 94.06 186 TRP A O 1
ATOM 1581 N N . GLU A 1 187 ? -25.796 -16.547 3.297 1.00 90.88 187 GLU A N 1
ATOM 1582 C CA . GLU A 1 187 ? -25.990 -17.211 1.995 1.00 90.88 187 GLU A CA 1
ATOM 1583 C C . GLU A 1 187 ? -26.625 -16.306 0.928 1.00 90.88 187 GLU A C 1
ATOM 1585 O O . GLU A 1 187 ? -26.221 -16.358 -0.233 1.00 90.88 187 GLU A O 1
ATOM 1590 N N . ASP A 1 188 ? -27.568 -15.445 1.320 1.00 88.75 188 ASP A N 1
ATOM 1591 C CA . ASP A 1 188 ? -28.284 -14.537 0.409 1.00 88.75 188 ASP A CA 1
ATOM 1592 C C . ASP A 1 188 ? -27.543 -13.207 0.174 1.00 88.75 188 ASP A C 1
ATOM 1594 O O . ASP A 1 188 ? -28.128 -12.238 -0.319 1.00 88.75 188 ASP A O 1
ATOM 1598 N N . LEU A 1 189 ? -26.264 -13.123 0.557 1.00 90.56 189 LEU A N 1
ATOM 1599 C CA . LEU A 1 189 ? -25.474 -11.912 0.383 1.00 90.56 189 LEU A CA 1
ATOM 1600 C C . LEU A 1 189 ? -25.199 -11.637 -1.101 1.00 90.56 189 LEU A C 1
ATOM 1602 O O . LEU A 1 189 ? -24.483 -12.374 -1.779 1.00 90.56 189 LEU A O 1
ATOM 1606 N N . ASP A 1 190 ? -25.679 -10.491 -1.566 1.00 88.81 190 ASP A N 1
ATOM 1607 C CA . ASP A 1 190 ? -25.454 -9.951 -2.900 1.00 88.81 190 ASP A CA 1
ATOM 1608 C C . ASP A 1 190 ? -24.759 -8.575 -2.812 1.00 88.81 190 ASP A C 1
ATOM 1610 O O . ASP A 1 190 ? -24.922 -7.850 -1.826 1.00 88.81 190 ASP A O 1
ATOM 1614 N N . PRO A 1 191 ? -23.984 -8.144 -3.827 1.00 88.31 191 PRO A N 1
ATOM 1615 C CA . PRO A 1 191 ? -23.426 -6.794 -3.858 1.00 88.31 191 PRO A CA 1
ATOM 1616 C C . PRO A 1 191 ? -24.461 -5.658 -3.787 1.00 88.31 191 PRO A C 1
ATOM 1618 O O . PRO A 1 191 ? -24.062 -4.528 -3.507 1.00 88.31 191 PRO A O 1
ATOM 1621 N N . ALA A 1 192 ? -25.740 -5.930 -4.067 1.00 90.69 192 ALA A N 1
ATOM 1622 C CA . ALA A 1 192 ? -26.854 -4.999 -3.916 1.00 90.69 192 ALA A CA 1
ATOM 1623 C C . ALA A 1 192 ? -27.622 -5.155 -2.588 1.00 90.69 192 ALA A C 1
ATOM 1625 O O . ALA A 1 192 ? -28.565 -4.393 -2.359 1.00 90.69 192 ALA A O 1
ATOM 1626 N N . SER A 1 193 ? -27.241 -6.101 -1.718 1.00 93.25 193 SER A N 1
ATOM 1627 C CA . SER A 1 193 ? -27.866 -6.281 -0.405 1.00 93.25 193 SER A CA 1
ATOM 1628 C C . SER A 1 193 ? -27.789 -5.005 0.428 1.00 93.25 193 SER A C 1
ATOM 1630 O O . SER A 1 193 ? -26.792 -4.281 0.436 1.00 93.25 193 SER A O 1
ATOM 1632 N N . THR A 1 194 ? -28.855 -4.740 1.173 1.00 95.19 194 THR A N 1
ATOM 1633 C CA . THR A 1 194 ? -29.007 -3.527 1.976 1.00 95.19 194 THR A CA 1
ATOM 1634 C C . THR A 1 194 ? -28.823 -3.807 3.463 1.00 95.19 194 THR A C 1
ATOM 1636 O O . THR A 1 194 ? -29.140 -4.888 3.964 1.00 95.19 194 THR A O 1
ATOM 1639 N N . TYR A 1 195 ? -28.400 -2.788 4.217 1.00 95.94 195 TYR A N 1
ATOM 1640 C CA . TYR A 1 195 ? -28.319 -2.897 5.676 1.00 95.94 195 TYR A CA 1
ATOM 1641 C C . TYR A 1 195 ? -29.683 -3.202 6.316 1.00 95.94 195 TYR A C 1
ATOM 1643 O O . TYR A 1 195 ? -29.754 -3.894 7.326 1.00 95.94 195 TYR A O 1
ATOM 1651 N N . ALA A 1 196 ? -30.787 -2.750 5.713 1.00 95.12 196 ALA A N 1
ATOM 1652 C CA . ALA A 1 196 ? -32.128 -3.052 6.207 1.00 95.12 196 ALA A CA 1
ATOM 1653 C C . ALA A 1 196 ? -32.453 -4.558 6.159 1.00 95.12 196 ALA A C 1
ATOM 1655 O O . ALA A 1 196 ? -33.123 -5.069 7.057 1.00 95.12 196 ALA A O 1
ATOM 1656 N N . GLU A 1 197 ? -31.986 -5.277 5.136 1.00 94.94 197 GLU A N 1
ATOM 1657 C CA . GLU A 1 197 ? -32.134 -6.736 5.034 1.00 94.94 197 GLU A CA 1
ATOM 1658 C C . GLU A 1 197 ? -31.267 -7.447 6.073 1.00 94.94 197 GLU A C 1
ATOM 1660 O O . GLU A 1 197 ? -31.773 -8.291 6.815 1.00 94.94 197 GLU A O 1
ATOM 1665 N N . PHE A 1 198 ? -30.007 -7.019 6.207 1.00 95.44 198 PHE A N 1
ATOM 1666 C CA . PHE A 1 198 ? -29.100 -7.500 7.250 1.00 95.44 198 PHE A CA 1
ATOM 1667 C C . PHE A 1 198 ? -29.703 -7.312 8.653 1.00 95.44 198 PHE A C 1
ATOM 1669 O O . PHE A 1 198 ? -29.760 -8.247 9.453 1.00 95.44 198 PHE A O 1
ATOM 1676 N N . ALA A 1 199 ? -30.240 -6.127 8.943 1.00 95.81 199 ALA A N 1
ATOM 1677 C CA . ALA A 1 199 ? -30.844 -5.821 10.231 1.00 95.81 199 ALA A CA 1
ATOM 1678 C C . ALA A 1 199 ? -32.057 -6.703 10.534 1.00 95.81 199 ALA A C 1
ATOM 1680 O O . ALA A 1 199 ? -32.172 -7.234 11.637 1.00 95.81 199 ALA A O 1
ATOM 1681 N N . ARG A 1 200 ? -32.940 -6.929 9.554 1.00 95.06 200 ARG A N 1
ATOM 1682 C CA . ARG A 1 200 ? -34.082 -7.841 9.731 1.00 95.06 200 ARG A CA 1
ATOM 1683 C C . ARG A 1 200 ? -33.631 -9.248 10.110 1.00 95.06 200 ARG A C 1
ATOM 1685 O O . ARG A 1 200 ? -34.260 -9.853 10.974 1.00 95.06 200 ARG A O 1
ATOM 1692 N N . HIS A 1 201 ? -32.541 -9.733 9.523 1.00 94.19 201 HIS A N 1
ATOM 1693 C CA . HIS A 1 201 ? -32.040 -11.082 9.765 1.00 94.19 201 HIS A CA 1
ATOM 1694 C C . HIS A 1 201 ? -31.351 -11.237 11.134 1.00 94.19 201 HIS A C 1
ATOM 1696 O O . HIS A 1 201 ? -31.574 -12.228 11.826 1.00 94.19 201 HIS A O 1
ATOM 1702 N N . PHE A 1 202 ? -30.555 -10.250 11.563 1.00 95.00 202 PHE A N 1
ATOM 1703 C CA . PHE A 1 202 ? -29.672 -10.392 12.731 1.00 95.00 202 PHE A CA 1
ATOM 1704 C C . PHE A 1 202 ? -30.087 -9.597 13.983 1.00 95.00 202 PHE A C 1
ATOM 1706 O O . PHE A 1 202 ? -29.416 -9.704 15.010 1.00 95.00 202 PHE A O 1
ATOM 1713 N N . HIS A 1 203 ? -31.200 -8.850 13.965 1.00 94.62 203 HIS A N 1
ATOM 1714 C CA . HIS A 1 203 ? -31.613 -8.007 15.103 1.00 94.62 203 HIS A CA 1
ATOM 1715 C C . HIS A 1 203 ? -31.817 -8.740 16.439 1.00 94.62 203 HIS A C 1
ATOM 1717 O O . HIS A 1 203 ? -31.744 -8.114 17.495 1.00 94.62 203 HIS A O 1
ATOM 1723 N N . THR A 1 204 ? -32.089 -10.048 16.420 1.00 94.69 204 THR A N 1
ATOM 1724 C CA . THR A 1 204 ? -32.299 -10.852 17.635 1.00 94.69 204 THR A CA 1
ATOM 1725 C C . THR A 1 204 ? -31.004 -11.368 18.258 1.00 94.69 204 THR A C 1
ATOM 1727 O O . THR A 1 204 ? -31.058 -12.039 19.286 1.00 94.69 204 THR A O 1
ATOM 1730 N N . ARG A 1 205 ? -29.842 -11.135 17.634 1.00 93.00 205 ARG A N 1
ATOM 1731 C CA . ARG A 1 205 ? -28.553 -11.614 18.143 1.00 93.00 205 ARG A CA 1
ATOM 1732 C C . ARG A 1 205 ? -28.133 -10.838 19.391 1.00 93.00 205 ARG A C 1
ATOM 1734 O O . ARG A 1 205 ? -28.295 -9.623 19.457 1.00 93.00 205 ARG A O 1
ATOM 1741 N N . ASP A 1 206 ? -27.493 -11.519 20.340 1.00 91.25 206 ASP A N 1
ATOM 1742 C CA . ASP A 1 206 ? -27.034 -10.906 21.599 1.00 91.25 206 ASP A CA 1
ATOM 1743 C C . ASP A 1 206 ? -26.077 -9.728 21.372 1.00 91.25 206 ASP A C 1
ATOM 1745 O O . ASP A 1 206 ? -26.135 -8.722 22.080 1.00 91.25 206 ASP A O 1
ATOM 1749 N N . TRP A 1 207 ? -25.220 -9.841 20.352 1.00 92.12 207 TRP A N 1
ATOM 1750 C CA . TRP A 1 207 ? -24.251 -8.813 19.981 1.00 92.12 207 TRP A CA 1
ATOM 1751 C C . TRP A 1 207 ? -24.885 -7.589 19.319 1.00 92.12 207 TRP A C 1
ATOM 1753 O O . TRP A 1 207 ? -24.216 -6.561 19.216 1.00 92.12 207 TRP A O 1
ATOM 1763 N N . TRP A 1 208 ? -26.153 -7.667 18.888 1.00 94.12 208 TRP A N 1
ATOM 1764 C CA . TRP A 1 208 ? -26.818 -6.594 18.150 1.00 94.12 208 TRP A CA 1
ATOM 1765 C C . TRP A 1 208 ? -26.695 -5.281 18.917 1.00 94.12 208 TRP A C 1
ATOM 1767 O O . TRP A 1 208 ? -26.115 -4.325 18.418 1.00 94.12 208 TRP A O 1
ATOM 1777 N N . ASN A 1 209 ? -27.099 -5.262 20.186 1.00 91.25 209 ASN A N 1
ATOM 1778 C CA . ASN A 1 209 ? -27.115 -4.054 21.014 1.00 91.25 209 ASN A CA 1
ATOM 1779 C C . ASN A 1 209 ? -25.739 -3.625 21.565 1.00 91.25 209 ASN A C 1
ATOM 1781 O O . ASN A 1 209 ? -25.678 -2.694 22.364 1.00 91.25 209 ASN A O 1
ATOM 1785 N N . TRP A 1 210 ? -24.640 -4.292 21.190 1.00 93.12 210 TRP A N 1
ATOM 1786 C CA . TRP A 1 210 ? -23.287 -3.922 21.642 1.00 93.12 210 TRP A CA 1
ATOM 1787 C C . TRP A 1 210 ? -22.684 -2.770 20.832 1.00 93.12 210 TRP A C 1
ATOM 1789 O O . TRP A 1 210 ? -21.704 -2.164 21.262 1.00 93.12 210 TRP A O 1
ATOM 1799 N N . LEU A 1 211 ? -23.262 -2.488 19.666 1.00 93.75 211 LEU A N 1
ATOM 1800 C CA . LEU A 1 211 ? -22.897 -1.399 18.768 1.00 93.75 211 LEU A CA 1
ATOM 1801 C C . LEU A 1 211 ? -24.137 -0.566 18.458 1.00 93.75 211 LEU A C 1
ATOM 1803 O O . LEU A 1 211 ? -25.265 -1.071 18.499 1.00 93.75 211 LEU A O 1
ATOM 1807 N N . ASP A 1 212 ? -23.926 0.702 18.122 1.00 93.81 212 ASP A N 1
ATOM 1808 C CA . ASP A 1 212 ? -25.012 1.527 17.610 1.00 93.81 212 ASP A CA 1
ATOM 1809 C C . ASP A 1 212 ? -25.365 1.156 16.154 1.00 93.81 212 ASP A C 1
ATOM 1811 O O . ASP A 1 212 ? -24.643 0.438 15.457 1.00 93.81 212 ASP A O 1
ATOM 1815 N N . GLU A 1 213 ? -26.530 1.607 15.686 1.00 95.00 213 GLU A N 1
ATOM 1816 C CA . GLU A 1 213 ? -27.006 1.279 14.339 1.00 95.00 213 GLU A CA 1
ATOM 1817 C C . GLU A 1 213 ? -26.067 1.786 13.239 1.00 95.00 213 GLU A C 1
ATOM 1819 O O . GLU A 1 213 ? -25.878 1.108 12.231 1.00 95.00 213 GLU A O 1
ATOM 1824 N N . ARG A 1 214 ? -25.436 2.941 13.458 1.00 96.12 214 ARG A N 1
ATOM 1825 C CA . ARG A 1 214 ? -24.527 3.563 12.497 1.00 96.12 214 ARG A CA 1
ATOM 1826 C C . ARG A 1 214 ? -23.210 2.796 12.404 1.00 96.12 214 ARG A C 1
ATOM 1828 O O . ARG A 1 214 ? -22.673 2.644 11.315 1.00 96.12 214 ARG A O 1
ATOM 1835 N N . GLU A 1 215 ? -22.681 2.314 13.522 1.00 95.44 215 GLU A N 1
ATOM 1836 C CA . GLU A 1 215 ? -21.498 1.461 13.595 1.00 95.44 215 GLU A CA 1
ATOM 1837 C C . GLU A 1 215 ? -21.751 0.139 12.864 1.00 95.44 215 GLU A C 1
ATOM 1839 O O . GLU A 1 215 ? -20.915 -0.265 12.055 1.00 95.44 215 GLU A O 1
ATOM 1844 N N . ARG A 1 216 ? -22.908 -0.503 13.087 1.00 96.44 216 ARG A N 1
ATOM 1845 C CA . ARG A 1 216 ? -23.288 -1.738 12.379 1.00 96.44 216 ARG A CA 1
ATOM 1846 C C . ARG A 1 216 ? -23.430 -1.516 10.870 1.00 96.44 216 ARG A C 1
ATOM 1848 O O . ARG A 1 216 ? -22.875 -2.303 10.106 1.00 96.44 216 ARG A O 1
ATOM 1855 N N . ASP A 1 217 ? -24.111 -0.448 10.447 1.00 96.69 217 ASP A N 1
ATOM 1856 C CA . ASP A 1 217 ? -24.252 -0.095 9.025 1.00 96.69 217 ASP A CA 1
ATOM 1857 C C . ASP A 1 217 ? -22.888 0.190 8.389 1.00 96.69 217 ASP A C 1
ATOM 1859 O O . ASP A 1 217 ? -22.550 -0.406 7.373 1.00 96.69 217 ASP A O 1
ATOM 1863 N N . ASN A 1 218 ? -22.029 0.982 9.038 1.00 97.38 218 ASN A N 1
ATOM 1864 C CA . ASN A 1 218 ? -20.673 1.230 8.541 1.00 97.38 218 ASN A CA 1
ATOM 1865 C C . ASN A 1 218 ? -19.883 -0.074 8.344 1.00 97.38 218 ASN A C 1
ATOM 1867 O O . ASN A 1 218 ? -19.239 -0.239 7.314 1.00 97.38 218 ASN A O 1
ATOM 1871 N N . ILE A 1 219 ? -19.938 -1.016 9.297 1.00 96.81 219 ILE A N 1
ATOM 1872 C CA . ILE A 1 219 ? -19.256 -2.316 9.163 1.00 96.81 219 ILE A CA 1
ATOM 1873 C C . ILE A 1 219 ? -19.810 -3.103 7.966 1.00 96.81 219 ILE A C 1
ATOM 1875 O O . ILE A 1 219 ? -19.036 -3.708 7.222 1.00 96.81 219 ILE A O 1
ATOM 1879 N N . PHE A 1 220 ? -21.128 -3.078 7.768 1.00 96.50 220 PHE A N 1
ATOM 1880 C CA . PHE A 1 220 ? -21.792 -3.742 6.652 1.00 96.50 220 PHE A CA 1
ATOM 1881 C C . PHE A 1 220 ? -21.392 -3.140 5.295 1.00 96.50 220 PHE A C 1
ATOM 1883 O O . PHE A 1 220 ? -20.942 -3.866 4.406 1.00 96.50 220 PHE A O 1
ATOM 1890 N N . GLN A 1 221 ? -21.473 -1.813 5.152 1.00 96.44 221 GLN A N 1
ATOM 1891 C CA . GLN A 1 221 ? -21.068 -1.110 3.930 1.00 96.44 221 GLN A CA 1
ATOM 1892 C C . GLN A 1 221 ? -19.579 -1.312 3.630 1.00 96.44 221 GLN A C 1
ATOM 1894 O O . GLN A 1 221 ? -19.214 -1.624 2.494 1.00 96.44 221 GLN A O 1
ATOM 1899 N N . ASP A 1 222 ? -18.720 -1.204 4.651 1.00 96.81 222 ASP A N 1
ATOM 1900 C CA . ASP A 1 222 ? -17.284 -1.463 4.531 1.00 96.81 222 ASP A CA 1
ATOM 1901 C C . ASP A 1 222 ? -17.032 -2.881 4.004 1.00 96.81 222 ASP A C 1
ATOM 1903 O O . ASP A 1 222 ? -16.173 -3.082 3.143 1.00 96.81 222 ASP A O 1
ATOM 1907 N N . TYR A 1 223 ? -17.759 -3.885 4.505 1.00 96.00 223 TYR A N 1
ATOM 1908 C CA . TYR A 1 223 ? -17.613 -5.265 4.045 1.00 96.00 223 TYR A CA 1
ATOM 1909 C C . TYR A 1 223 ? -17.969 -5.406 2.561 1.00 96.00 223 TYR A C 1
ATOM 1911 O O . TYR A 1 223 ? -17.168 -5.947 1.790 1.00 96.00 223 TYR A O 1
ATOM 1919 N N . LEU A 1 224 ? -19.134 -4.895 2.145 1.00 95.19 224 LEU A N 1
ATOM 1920 C CA . LEU A 1 224 ? -19.586 -4.963 0.753 1.00 95.19 224 LEU A CA 1
ATOM 1921 C C . LEU A 1 224 ? -18.603 -4.267 -0.189 1.00 95.19 224 LEU A C 1
ATOM 1923 O O . LEU A 1 224 ? -18.180 -4.853 -1.191 1.00 95.19 224 LEU A O 1
ATOM 1927 N N . GLN A 1 225 ? -18.183 -3.052 0.164 1.00 94.69 225 GLN A N 1
ATOM 1928 C CA . GLN A 1 225 ? -17.227 -2.276 -0.618 1.00 94.69 225 GLN A CA 1
ATOM 1929 C C . GLN A 1 225 ? -15.886 -3.010 -0.739 1.00 94.69 225 GLN A C 1
ATOM 1931 O O . GLN A 1 225 ? -15.370 -3.187 -1.844 1.00 94.69 225 GLN A O 1
ATOM 1936 N N . ASN A 1 226 ? -15.355 -3.527 0.373 1.00 94.69 226 ASN A N 1
ATOM 1937 C CA . ASN A 1 226 ? -14.108 -4.288 0.373 1.00 94.69 226 ASN A CA 1
ATOM 1938 C C . ASN A 1 226 ? -14.200 -5.557 -0.481 1.00 94.69 226 ASN A C 1
ATOM 1940 O O . ASN A 1 226 ? -13.231 -5.914 -1.152 1.00 94.69 226 ASN A O 1
ATOM 1944 N N . ASN A 1 227 ? -15.338 -6.255 -0.478 1.00 91.56 227 ASN A N 1
ATOM 1945 C CA . ASN A 1 227 ? -15.514 -7.451 -1.298 1.00 91.56 227 ASN A CA 1
ATOM 1946 C C . ASN A 1 227 ? -15.573 -7.102 -2.798 1.00 91.56 227 ASN A C 1
ATOM 1948 O O . ASN A 1 227 ? -14.914 -7.745 -3.622 1.00 91.56 227 ASN A O 1
ATOM 1952 N N . GLN A 1 228 ? -16.274 -6.021 -3.158 1.00 91.06 228 GLN A N 1
ATOM 1953 C CA . GLN A 1 228 ? -16.285 -5.504 -4.529 1.00 91.06 228 GLN A CA 1
ATOM 1954 C C . GLN A 1 228 ? -14.888 -5.077 -4.997 1.00 91.06 228 GLN A C 1
ATOM 1956 O O . GLN A 1 228 ? -14.487 -5.387 -6.123 1.00 91.06 228 GLN A O 1
ATOM 1961 N N . ASP A 1 229 ? -14.134 -4.384 -4.148 1.00 93.00 229 ASP A N 1
ATOM 1962 C CA . ASP A 1 229 ? -12.795 -3.907 -4.485 1.00 93.00 229 ASP A CA 1
ATOM 1963 C C . ASP A 1 229 ? -11.798 -5.061 -4.599 1.00 93.00 229 ASP A C 1
ATOM 1965 O O . ASP A 1 229 ? -11.068 -5.126 -5.589 1.00 93.00 229 ASP A O 1
ATOM 1969 N N . LYS A 1 230 ? -11.861 -6.061 -3.709 1.00 91.62 230 LYS A N 1
ATOM 1970 C CA . LYS A 1 230 ? -11.109 -7.319 -3.857 1.00 91.62 230 LYS A CA 1
ATOM 1971 C C . LYS A 1 230 ? -11.414 -8.006 -5.187 1.00 91.62 230 LYS A C 1
ATOM 1973 O O . LYS A 1 230 ? -10.491 -8.435 -5.881 1.00 91.62 230 LYS A O 1
ATOM 1978 N N . ALA A 1 231 ? -12.682 -8.084 -5.593 1.00 89.56 231 ALA A N 1
ATOM 1979 C CA . ALA A 1 231 ? -13.057 -8.678 -6.875 1.00 89.56 231 ALA A CA 1
ATOM 1980 C C . ALA A 1 231 ? -12.511 -7.878 -8.076 1.00 89.56 231 ALA A C 1
ATOM 1982 O O . ALA A 1 231 ? -12.015 -8.468 -9.045 1.00 89.56 231 ALA A O 1
ATOM 1983 N N . LYS A 1 232 ? -12.556 -6.538 -8.023 1.00 90.75 232 LYS A N 1
ATOM 1984 C CA . LYS A 1 232 ? -11.968 -5.654 -9.048 1.00 90.75 232 LYS A CA 1
ATOM 1985 C C . LYS A 1 232 ? -10.449 -5.811 -9.118 1.00 90.75 232 LYS A C 1
ATOM 1987 O O . LYS A 1 232 ? -9.904 -5.927 -10.219 1.00 90.75 232 LYS A O 1
ATOM 1992 N N . ASP A 1 233 ? -9.772 -5.861 -7.979 1.00 92.19 233 ASP A N 1
ATOM 1993 C CA . ASP A 1 233 ? -8.319 -5.994 -7.904 1.00 92.19 233 ASP A CA 1
ATOM 1994 C C . ASP A 1 233 ? -7.842 -7.374 -8.352 1.00 92.19 233 ASP A C 1
ATOM 1996 O O . ASP A 1 233 ? -6.870 -7.464 -9.102 1.00 92.19 233 ASP A O 1
ATOM 2000 N N . MET A 1 234 ? -8.574 -8.444 -8.032 1.00 91.19 234 MET A N 1
ATOM 2001 C CA . MET A 1 234 ? -8.309 -9.779 -8.576 1.00 91.19 234 MET A CA 1
ATOM 2002 C C . MET A 1 234 ? -8.401 -9.796 -10.107 1.00 91.19 234 MET A C 1
ATOM 2004 O O . MET A 1 234 ? -7.510 -10.331 -10.771 1.00 91.19 234 MET A O 1
ATOM 2008 N N . LYS A 1 235 ? -9.423 -9.155 -10.698 1.00 88.38 235 LYS A N 1
ATOM 2009 C CA . LYS A 1 235 ? -9.541 -9.011 -12.163 1.00 88.38 235 LYS A CA 1
ATOM 2010 C C . LYS A 1 235 ? -8.381 -8.200 -12.753 1.00 88.38 235 LYS A C 1
ATOM 2012 O O . LYS A 1 235 ? -7.795 -8.608 -13.756 1.00 88.38 235 LYS A O 1
ATOM 2017 N N . ARG A 1 236 ? -8.006 -7.077 -12.126 1.00 89.00 236 ARG A N 1
ATOM 2018 C CA . ARG A 1 236 ? -6.855 -6.249 -12.542 1.00 89.00 236 ARG A CA 1
ATOM 2019 C C . ARG A 1 236 ? -5.536 -7.018 -12.457 1.00 89.00 236 ARG A C 1
ATOM 2021 O O . ARG A 1 236 ? -4.725 -6.906 -13.373 1.00 89.00 236 ARG A O 1
ATOM 2028 N N . SER A 1 237 ? -5.339 -7.799 -11.397 1.00 91.00 237 SE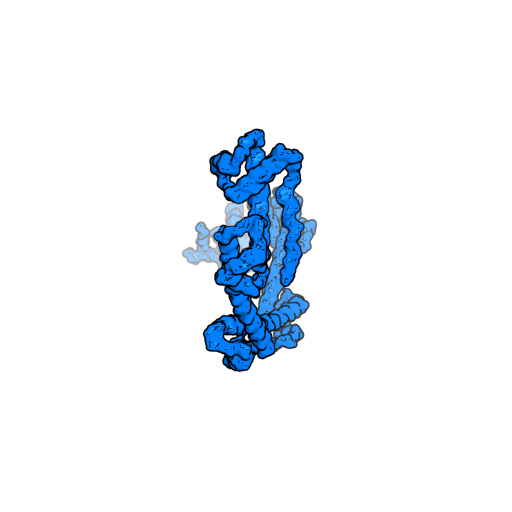R A N 1
ATOM 2029 C CA . SER A 1 237 ? -4.151 -8.625 -11.173 1.00 91.00 237 SER A CA 1
ATOM 2030 C C . SER A 1 237 ? -4.022 -9.718 -12.234 1.00 91.00 237 SER A C 1
ATOM 2032 O O . SER A 1 237 ? -2.981 -9.810 -12.883 1.00 91.00 237 SER A O 1
ATOM 2034 N N . ARG A 1 238 ? -5.108 -10.458 -12.516 1.00 89.12 238 ARG A N 1
ATOM 2035 C CA . ARG A 1 238 ? -5.153 -11.446 -13.612 1.00 89.12 238 ARG A CA 1
ATOM 2036 C C . ARG A 1 238 ? -4.798 -10.817 -14.957 1.00 89.12 238 ARG A C 1
ATOM 2038 O O . ARG A 1 238 ? -3.948 -11.345 -15.665 1.00 89.12 238 ARG A O 1
ATOM 2045 N N . ARG A 1 239 ? -5.372 -9.651 -15.276 1.00 88.81 239 ARG A N 1
ATOM 2046 C CA . ARG A 1 239 ? -5.044 -8.909 -16.504 1.00 88.81 239 ARG A CA 1
ATOM 2047 C C . ARG A 1 239 ? -3.575 -8.483 -16.547 1.00 88.81 239 ARG A C 1
ATOM 2049 O O . ARG A 1 239 ? -2.923 -8.660 -17.567 1.00 88.81 239 ARG A O 1
ATOM 2056 N N . LYS A 1 240 ? -3.035 -7.936 -15.452 1.00 90.69 240 LYS A N 1
ATOM 2057 C CA . LYS A 1 240 ? -1.621 -7.532 -15.367 1.00 90.69 240 LYS A CA 1
ATOM 2058 C C . LYS A 1 240 ? -0.686 -8.726 -15.578 1.00 90.69 240 LYS A C 1
ATOM 2060 O O . LYS A 1 240 ? 0.297 -8.599 -16.301 1.00 90.69 240 LYS A O 1
ATOM 2065 N N . HIS A 1 241 ? -1.001 -9.867 -14.969 1.00 90.81 241 HIS A N 1
ATOM 2066 C CA . HIS A 1 241 ? -0.234 -11.097 -15.129 1.00 90.81 241 HIS A CA 1
ATOM 2067 C C . HIS A 1 241 ? -0.295 -11.621 -16.570 1.00 90.81 241 HIS A C 1
ATOM 2069 O O . HIS A 1 241 ? 0.747 -11.918 -17.148 1.00 90.81 241 HIS A O 1
ATOM 2075 N N . ALA A 1 242 ? -1.486 -11.637 -17.178 1.00 89.44 242 ALA A N 1
ATOM 2076 C CA . ALA A 1 242 ? -1.667 -12.005 -18.580 1.00 89.44 242 ALA A CA 1
ATOM 2077 C C . ALA A 1 242 ? -0.836 -11.112 -19.517 1.00 89.44 242 ALA A C 1
ATOM 2079 O O . ALA A 1 242 ? -0.120 -11.628 -20.369 1.00 89.44 242 ALA A O 1
ATOM 2080 N N . ILE A 1 243 ? -0.866 -9.786 -19.320 1.00 89.00 243 ILE A N 1
ATOM 2081 C CA . ILE A 1 243 ? -0.066 -8.823 -20.096 1.00 89.00 243 ILE A CA 1
ATOM 2082 C C . ILE A 1 243 ? 1.430 -9.105 -19.948 1.00 89.00 243 ILE A C 1
ATOM 2084 O O . ILE A 1 243 ? 2.127 -9.208 -20.950 1.00 89.00 243 ILE A O 1
ATOM 2088 N N . ALA A 1 244 ? 1.925 -9.262 -18.718 1.00 89.94 244 ALA A N 1
ATOM 2089 C CA . ALA A 1 244 ? 3.343 -9.528 -18.478 1.00 89.94 244 ALA A CA 1
ATOM 2090 C C . ALA A 1 244 ? 3.798 -10.832 -19.150 1.00 89.94 244 ALA A C 1
ATOM 2092 O O . ALA A 1 244 ? 4.860 -10.875 -19.771 1.00 89.94 244 ALA A O 1
ATOM 2093 N N . HIS A 1 245 ? 2.972 -11.876 -19.069 1.00 88.81 245 HIS A N 1
ATOM 2094 C CA . HIS A 1 245 ? 3.236 -13.148 -19.728 1.00 88.81 245 HIS A CA 1
ATOM 2095 C C . HIS A 1 245 ? 3.199 -13.018 -21.257 1.00 88.81 245 HIS A C 1
ATOM 2097 O O . HIS A 1 245 ? 4.061 -13.566 -21.938 1.00 88.81 245 HIS A O 1
ATOM 2103 N N . PHE A 1 246 ? 2.249 -12.253 -21.804 1.00 87.19 246 PHE A N 1
ATOM 2104 C CA . PHE A 1 246 ? 2.153 -11.995 -23.240 1.00 87.19 246 PHE A CA 1
ATOM 2105 C C . PHE A 1 246 ? 3.388 -11.250 -23.757 1.00 87.19 246 PHE A C 1
ATOM 2107 O O . PHE A 1 246 ? 4.001 -11.694 -24.723 1.00 87.19 246 PHE A O 1
ATOM 2114 N N . THR A 1 247 ? 3.820 -10.187 -23.073 1.00 87.12 247 THR A N 1
ATOM 2115 C CA . THR A 1 247 ? 5.053 -9.461 -23.411 1.00 87.12 247 THR A CA 1
ATOM 2116 C C . THR A 1 247 ? 6.277 -10.375 -23.352 1.00 87.12 247 THR A C 1
ATOM 2118 O O . THR A 1 247 ? 7.056 -10.398 -24.298 1.00 87.12 247 THR A O 1
ATOM 2121 N N . ALA A 1 248 ? 6.426 -11.186 -22.299 1.00 86.81 248 ALA A N 1
ATOM 2122 C CA . ALA A 1 248 ? 7.543 -12.127 -22.186 1.00 86.81 248 ALA A CA 1
ATOM 2123 C C . ALA A 1 248 ? 7.545 -13.165 -23.320 1.00 86.81 248 ALA A C 1
ATOM 2125 O O . ALA A 1 248 ? 8.591 -13.464 -23.897 1.00 86.81 248 ALA A O 1
ATOM 2126 N N . LYS A 1 249 ? 6.362 -13.679 -23.672 1.00 82.88 249 LYS A N 1
ATOM 2127 C CA . LYS A 1 249 ? 6.173 -14.621 -24.774 1.00 82.88 249 LYS A CA 1
ATOM 2128 C C . LYS A 1 249 ? 6.565 -13.978 -26.112 1.00 82.88 249 LYS A C 1
ATOM 2130 O O . LYS A 1 249 ? 7.343 -14.581 -26.847 1.00 82.88 249 LYS A O 1
ATOM 2135 N N . LEU A 1 250 ? 6.145 -12.738 -26.384 1.00 83.12 250 LEU A N 1
ATOM 2136 C CA . LEU A 1 250 ? 6.570 -11.979 -27.570 1.00 83.12 250 LEU A CA 1
ATOM 2137 C C . LEU A 1 250 ? 8.090 -11.774 -27.627 1.00 83.12 250 LEU A C 1
ATOM 2139 O O . LEU A 1 250 ? 8.685 -11.971 -28.684 1.00 83.12 250 LEU A O 1
ATOM 2143 N N . SER A 1 251 ? 8.732 -11.443 -26.502 1.00 81.38 251 SER A N 1
ATOM 2144 C CA . SER A 1 251 ? 10.190 -11.288 -26.453 1.00 81.38 251 SER A CA 1
ATOM 2145 C C . SER A 1 251 ? 10.943 -12.613 -26.658 1.00 81.38 251 SER A C 1
ATOM 2147 O O . SER A 1 251 ? 12.071 -12.597 -27.144 1.00 81.38 251 SER A O 1
ATOM 2149 N N . SER A 1 252 ? 10.343 -13.759 -26.307 1.00 77.94 252 SER A N 1
ATOM 2150 C CA . SER A 1 252 ? 10.963 -15.089 -26.450 1.00 77.94 252 SER A CA 1
ATOM 2151 C C . SER A 1 252 ? 10.953 -15.652 -27.876 1.00 77.94 252 SER A C 1
ATOM 2153 O O . SER A 1 252 ? 11.807 -16.465 -28.214 1.00 77.94 252 SER A O 1
ATOM 2155 N N . TYR A 1 253 ? 10.034 -15.205 -28.739 1.00 66.94 253 TYR A N 1
ATOM 2156 C CA . TYR A 1 253 ? 9.925 -15.677 -30.129 1.00 66.94 253 TYR A CA 1
ATOM 2157 C C . TYR A 1 253 ? 10.972 -15.075 -31.084 1.00 66.94 253 TYR A C 1
ATOM 2159 O O . TYR A 1 253 ? 10.869 -15.243 -32.298 1.00 66.94 253 TYR A O 1
ATOM 2167 N N . GLY A 1 254 ? 11.984 -14.396 -30.542 1.00 57.00 254 GLY A N 1
ATOM 2168 C CA . GLY A 1 254 ? 12.935 -13.555 -31.264 1.00 57.00 254 GLY A CA 1
ATOM 2169 C C . GLY A 1 254 ? 13.859 -14.216 -32.293 1.00 57.00 254 GLY A C 1
ATOM 2170 O O . GLY A 1 254 ? 14.585 -13.466 -32.922 1.00 57.00 254 GLY A O 1
ATOM 2171 N N . ASP A 1 255 ? 13.833 -15.537 -32.514 1.00 53.22 255 ASP A N 1
ATOM 2172 C CA . ASP A 1 255 ? 14.820 -16.201 -33.394 1.00 53.22 255 ASP A CA 1
ATOM 2173 C C . ASP A 1 255 ? 14.255 -17.143 -34.479 1.00 53.22 255 ASP A C 1
ATOM 2175 O O . ASP A 1 255 ? 15.031 -17.717 -35.240 1.00 53.22 255 ASP A O 1
ATOM 2179 N N . GLY A 1 256 ? 12.935 -17.342 -34.611 1.00 50.75 256 GLY A N 1
ATOM 2180 C CA . GLY A 1 256 ? 12.458 -18.371 -35.559 1.00 50.75 256 GLY A CA 1
ATOM 2181 C C . GLY A 1 256 ? 11.042 -18.276 -36.110 1.00 50.75 256 GLY A C 1
ATOM 2182 O O . GLY A 1 256 ? 10.661 -19.120 -36.918 1.00 50.75 256 GLY A O 1
ATOM 2183 N N . ILE A 1 257 ? 10.243 -17.287 -35.709 1.00 49.19 257 ILE A N 1
ATOM 2184 C CA . ILE A 1 257 ? 8.874 -17.130 -36.211 1.00 49.19 257 ILE A CA 1
ATOM 2185 C C . ILE A 1 257 ? 8.696 -15.669 -36.613 1.00 49.19 257 ILE A C 1
ATOM 2187 O O . ILE A 1 257 ? 8.822 -14.788 -35.763 1.00 49.19 257 ILE A O 1
ATOM 2191 N N . HIS A 1 258 ? 8.388 -15.414 -37.891 1.00 51.00 258 HIS A N 1
ATOM 2192 C CA . HIS A 1 258 ? 7.961 -14.102 -38.393 1.00 51.00 258 HIS A CA 1
ATOM 2193 C C . HIS A 1 258 ? 6.664 -13.675 -37.673 1.00 51.00 258 HIS A C 1
ATOM 2195 O O . HIS A 1 258 ? 5.556 -13.831 -38.177 1.00 51.00 258 HIS A O 1
ATOM 2201 N N . MET A 1 259 ? 6.794 -13.131 -36.460 1.00 58.34 259 MET A N 1
ATOM 2202 C CA . MET A 1 259 ? 5.762 -12.363 -35.752 1.00 58.34 259 MET A CA 1
ATOM 2203 C C . MET A 1 259 ? 5.798 -10.884 -36.170 1.00 58.34 259 MET A C 1
ATOM 2205 O O . MET A 1 259 ? 5.563 -9.991 -35.354 1.00 58.34 259 MET A O 1
ATOM 2209 N N . GLU A 1 260 ? 6.161 -10.618 -37.423 1.00 63.16 260 GLU A N 1
ATOM 2210 C CA . GLU A 1 260 ? 6.135 -9.282 -38.034 1.00 63.16 260 GLU A CA 1
ATOM 2211 C C . GLU A 1 260 ? 4.710 -8.850 -38.378 1.00 63.16 260 GLU A C 1
ATOM 2213 O O . GLU A 1 260 ? 4.434 -7.663 -38.529 1.00 63.16 260 GLU A O 1
ATOM 2218 N N . GLU A 1 261 ? 3.773 -9.800 -38.407 1.00 76.81 261 GLU A N 1
ATOM 2219 C CA . GLU A 1 261 ? 2.372 -9.526 -38.676 1.00 76.81 261 GLU A CA 1
ATOM 2220 C C . GLU A 1 261 ? 1.476 -9.947 -37.516 1.00 76.81 261 GLU A C 1
ATOM 2222 O O . GLU A 1 261 ? 1.528 -11.072 -37.009 1.00 76.81 261 GLU A O 1
ATOM 2227 N N . TRP A 1 262 ? 0.559 -9.050 -37.161 1.00 83.12 262 TRP A N 1
ATOM 2228 C CA . TRP A 1 262 ? -0.482 -9.299 -36.169 1.00 83.12 262 TRP A CA 1
ATOM 2229 C C . TRP A 1 262 ? -1.299 -10.570 -36.458 1.00 83.12 262 TRP A C 1
ATOM 2231 O O . TRP A 1 262 ? -1.723 -11.261 -35.532 1.00 83.12 262 TRP A O 1
ATOM 2241 N N . ASN A 1 263 ? -1.470 -10.929 -37.734 1.00 82.25 263 ASN A N 1
ATOM 2242 C CA . ASN A 1 263 ? -2.213 -12.117 -38.161 1.00 82.25 263 ASN A CA 1
ATOM 2243 C C . ASN A 1 263 ? -1.580 -13.438 -37.696 1.00 82.25 263 ASN A C 1
ATOM 2245 O O . ASN A 1 263 ? -2.306 -14.410 -37.502 1.00 82.25 263 ASN A O 1
ATOM 2249 N N . ALA A 1 264 ? -0.264 -13.478 -37.468 1.00 80.50 264 ALA A N 1
ATOM 2250 C CA . ALA A 1 264 ? 0.412 -14.647 -36.903 1.00 80.50 264 ALA A CA 1
ATOM 2251 C C . ALA A 1 264 ? 0.264 -14.723 -35.371 1.00 80.50 264 ALA A C 1
ATOM 2253 O O . ALA A 1 264 ? 0.265 -15.806 -34.787 1.00 80.50 264 ALA A O 1
ATOM 2254 N N . VAL A 1 265 ? 0.113 -13.571 -34.711 1.00 79.50 265 VAL A N 1
ATOM 2255 C CA . VAL A 1 265 ? 0.053 -13.450 -33.244 1.00 79.50 265 VAL A CA 1
ATOM 2256 C C . VAL A 1 265 ? -1.370 -13.617 -32.714 1.00 79.50 265 VAL A C 1
ATOM 2258 O O . VAL A 1 265 ? -1.577 -14.230 -31.666 1.00 79.50 265 VAL A O 1
ATOM 2261 N N . LYS A 1 266 ? -2.367 -13.127 -33.454 1.00 82.69 266 LYS A N 1
ATOM 2262 C CA . LYS A 1 266 ? -3.782 -13.170 -33.071 1.00 82.69 266 LYS A CA 1
ATOM 2263 C C . LYS A 1 266 ? -4.286 -14.588 -32.720 1.00 82.69 266 LYS A C 1
ATOM 2265 O O . LYS A 1 266 ? -4.857 -14.732 -31.639 1.00 82.69 266 LYS A O 1
ATOM 2270 N N . PRO A 1 267 ? -4.025 -15.650 -33.512 1.00 83.12 267 PRO A N 1
ATOM 2271 C CA . PRO A 1 267 ? -4.478 -17.004 -33.176 1.00 83.12 267 PRO A CA 1
ATOM 2272 C C . PRO A 1 267 ? -3.848 -17.559 -31.892 1.00 83.12 267 PRO A C 1
ATOM 2274 O O . PRO A 1 267 ? -4.446 -18.388 -31.212 1.00 83.12 267 PRO A O 1
ATOM 2277 N N . ILE A 1 268 ? -2.640 -17.116 -31.535 1.00 78.12 268 ILE A N 1
ATOM 2278 C CA . ILE A 1 268 ? -1.954 -17.550 -30.308 1.00 78.12 268 ILE A CA 1
ATOM 2279 C C . ILE A 1 268 ? -2.634 -16.945 -29.076 1.00 78.12 268 ILE A C 1
ATOM 2281 O O . ILE A 1 268 ? -2.675 -17.582 -28.029 1.00 78.12 268 ILE A O 1
ATOM 2285 N N . ILE A 1 269 ? -3.179 -15.733 -29.201 1.00 78.25 269 ILE A N 1
ATOM 2286 C CA . ILE A 1 269 ? -3.930 -15.057 -28.136 1.00 78.25 269 ILE A CA 1
ATOM 2287 C C . ILE A 1 269 ? -5.313 -15.688 -27.967 1.00 78.25 269 ILE A C 1
ATOM 2289 O O . ILE A 1 269 ? -5.731 -15.946 -26.844 1.00 78.25 269 ILE A O 1
ATOM 2293 N N . GLU A 1 270 ? -6.013 -15.953 -29.073 1.00 80.00 270 GLU A N 1
ATOM 2294 C CA . GLU A 1 270 ? -7.380 -16.490 -29.044 1.00 80.00 270 GLU A CA 1
ATOM 2295 C C . GLU A 1 270 ? -7.446 -17.923 -28.489 1.00 80.00 270 GLU A C 1
ATOM 2297 O O . GLU A 1 270 ? -8.424 -18.282 -27.832 1.00 80.00 270 GLU A O 1
ATOM 2302 N N . ASN A 1 271 ? -6.400 -18.729 -28.702 1.00 80.25 271 ASN A N 1
ATOM 2303 C CA . ASN A 1 271 ? -6.359 -20.130 -28.271 1.00 80.25 271 ASN A CA 1
ATOM 2304 C C . ASN A 1 271 ? -5.796 -20.350 -26.853 1.00 80.25 271 ASN A C 1
ATOM 2306 O O . ASN A 1 271 ? -5.960 -21.437 -26.299 1.00 80.25 271 ASN A O 1
ATOM 2310 N N . ASP A 1 272 ? -5.125 -19.363 -26.258 1.00 80.75 272 ASP A N 1
ATOM 2311 C CA . ASP A 1 272 ? -4.447 -19.511 -24.965 1.00 80.75 272 ASP A CA 1
ATOM 2312 C C . ASP A 1 272 ? -5.334 -18.981 -23.825 1.00 80.75 272 ASP A C 1
ATOM 2314 O O . ASP A 1 272 ? -5.679 -17.796 -23.765 1.00 80.75 272 ASP A O 1
ATOM 2318 N N . GLU A 1 273 ? -5.707 -19.862 -22.889 1.00 80.62 273 GLU A N 1
ATOM 2319 C CA . GLU A 1 273 ? -6.548 -19.510 -21.737 1.00 80.62 273 GLU A CA 1
ATOM 2320 C C . GLU A 1 273 ? -5.978 -18.356 -20.910 1.00 80.62 273 GLU A C 1
ATOM 2322 O O . GLU A 1 273 ? -6.742 -17.545 -20.380 1.00 80.62 273 GLU A O 1
ATOM 2327 N N . MET A 1 274 ? -4.651 -18.237 -20.842 1.00 79.00 274 MET A N 1
ATOM 2328 C CA . MET A 1 274 ? -3.981 -17.203 -20.057 1.00 79.00 274 MET A CA 1
ATOM 2329 C C . MET A 1 274 ? -4.197 -15.799 -20.632 1.00 79.00 274 MET A C 1
ATOM 2331 O O . MET A 1 274 ? -4.139 -14.819 -19.886 1.00 79.00 274 MET A O 1
ATOM 2335 N N . PHE A 1 275 ? -4.472 -15.678 -21.935 1.00 81.06 275 PHE A N 1
ATOM 2336 C CA . PHE A 1 275 ? -4.624 -14.390 -22.616 1.00 81.06 275 PHE A CA 1
ATOM 2337 C C . PHE A 1 275 ? -6.075 -13.953 -22.811 1.00 81.06 275 PHE A C 1
ATOM 2339 O O . PHE A 1 275 ? -6.307 -12.805 -23.184 1.00 81.06 275 PHE A O 1
ATOM 2346 N N . LYS A 1 276 ? -7.056 -14.783 -22.430 1.00 81.81 276 LYS A N 1
ATOM 2347 C CA . LYS A 1 276 ? -8.494 -14.437 -22.447 1.00 81.81 276 LYS A CA 1
ATOM 2348 C C . LYS A 1 276 ? -8.845 -13.181 -21.636 1.00 81.81 276 LYS A C 1
ATOM 2350 O O . LYS A 1 276 ? -9.919 -12.611 -21.799 1.00 81.81 276 LYS A O 1
ATOM 2355 N N . HIS A 1 277 ? -7.969 -12.760 -20.723 1.00 83.62 277 HIS A N 1
ATOM 2356 C CA . HIS A 1 277 ? -8.140 -11.560 -19.899 1.00 83.62 277 HIS A CA 1
ATOM 2357 C C . HIS A 1 277 ? -7.558 -10.279 -20.516 1.00 83.62 277 HIS A C 1
ATOM 2359 O O . HIS A 1 277 ? -7.649 -9.218 -19.893 1.00 83.62 277 HIS A O 1
ATOM 2365 N N . ILE A 1 278 ? -6.950 -10.367 -21.699 1.00 85.94 278 ILE A N 1
ATOM 2366 C CA . ILE A 1 278 ? -6.429 -9.228 -22.453 1.00 85.94 278 ILE A CA 1
ATOM 2367 C C . ILE A 1 278 ? -7.428 -8.902 -23.562 1.00 85.94 278 ILE A C 1
ATOM 2369 O O . ILE A 1 278 ? -7.849 -9.783 -24.306 1.00 85.94 278 ILE A O 1
ATOM 2373 N N . ASP A 1 279 ? -7.802 -7.631 -23.676 1.00 87.00 279 ASP A N 1
ATOM 2374 C CA . ASP A 1 279 ? -8.584 -7.165 -24.819 1.00 87.00 279 ASP A CA 1
ATOM 2375 C C . ASP A 1 279 ? -7.739 -7.220 -26.104 1.00 87.00 279 ASP A C 1
ATOM 2377 O O . ASP A 1 279 ? -6.551 -6.895 -26.089 1.00 87.00 279 ASP A O 1
ATOM 2381 N N . ILE A 1 280 ? -8.346 -7.590 -27.233 1.00 85.25 280 ILE A N 1
ATOM 2382 C CA . ILE A 1 280 ? -7.655 -7.746 -28.521 1.00 85.25 280 ILE A CA 1
ATOM 2383 C C . ILE A 1 280 ? -6.992 -6.427 -28.941 1.00 85.25 280 ILE A C 1
ATOM 2385 O O . ILE A 1 280 ? -5.858 -6.442 -29.421 1.00 85.25 280 ILE A O 1
ATOM 2389 N N . ALA A 1 281 ? -7.646 -5.282 -28.713 1.00 87.31 281 ALA A N 1
ATOM 2390 C CA . ALA A 1 281 ? -7.059 -3.975 -29.014 1.00 87.31 281 ALA A CA 1
ATOM 2391 C C . ALA A 1 281 ? -5.835 -3.676 -28.131 1.00 87.31 281 ALA A C 1
ATOM 2393 O O . ALA A 1 281 ? -4.827 -3.149 -28.606 1.00 87.31 281 ALA A O 1
ATOM 2394 N N . GLN A 1 282 ? -5.887 -4.067 -26.855 1.00 88.62 282 GLN A N 1
ATOM 2395 C CA . GLN A 1 282 ? -4.756 -3.937 -25.940 1.00 88.62 282 GLN A CA 1
ATOM 2396 C C . GLN A 1 282 ? -3.593 -4.853 -26.343 1.00 88.62 282 GLN A C 1
ATOM 2398 O O . GLN A 1 282 ? -2.442 -4.418 -26.337 1.00 88.62 282 GLN A O 1
ATOM 2403 N N . ALA A 1 283 ? -3.879 -6.098 -26.724 1.00 87.44 283 ALA A N 1
ATOM 2404 C CA . ALA A 1 283 ? -2.868 -7.036 -27.195 1.00 87.44 283 ALA A CA 1
ATOM 2405 C C . ALA A 1 283 ? -2.198 -6.551 -28.493 1.00 87.44 283 ALA A C 1
ATOM 2407 O O . ALA A 1 283 ? -0.976 -6.644 -28.614 1.00 87.44 283 ALA A O 1
ATOM 2408 N N . LEU A 1 284 ? -2.964 -5.953 -29.413 1.00 88.25 284 LEU A N 1
ATOM 2409 C CA . LEU A 1 284 ? -2.427 -5.314 -30.616 1.00 88.25 284 LEU A CA 1
ATOM 2410 C C . LEU A 1 284 ? -1.481 -4.160 -30.265 1.00 88.25 284 LEU A C 1
ATOM 2412 O O . LEU A 1 284 ? -0.393 -4.085 -30.828 1.00 88.25 284 LEU A O 1
ATOM 2416 N N . SER A 1 285 ? -1.857 -3.294 -29.319 1.00 90.38 285 SER A N 1
ATOM 2417 C CA . SER A 1 285 ? -0.989 -2.196 -28.866 1.00 90.38 285 SER A CA 1
ATOM 2418 C C . SER A 1 285 ? 0.325 -2.716 -28.281 1.00 90.38 285 SER A C 1
ATOM 2420 O O . SER A 1 285 ? 1.388 -2.222 -28.640 1.00 90.38 285 SER A O 1
ATOM 2422 N N . ILE A 1 286 ? 0.266 -3.742 -27.423 1.00 89.94 286 ILE A N 1
ATOM 2423 C CA . ILE A 1 286 ? 1.463 -4.354 -26.822 1.00 89.94 286 ILE A CA 1
ATOM 2424 C C . ILE A 1 286 ? 2.365 -4.948 -27.908 1.00 89.94 286 ILE A C 1
ATOM 2426 O O . ILE A 1 286 ? 3.578 -4.762 -27.872 1.00 89.94 286 ILE A O 1
ATOM 2430 N N . TRP A 1 287 ? 1.779 -5.643 -28.884 1.00 89.06 287 TRP A N 1
ATOM 2431 C CA . TRP A 1 287 ? 2.526 -6.201 -30.005 1.00 89.06 287 TRP A CA 1
ATOM 2432 C C . TRP A 1 287 ? 3.160 -5.112 -30.883 1.00 89.06 287 TRP A C 1
ATOM 2434 O O . TRP A 1 287 ? 4.331 -5.231 -31.233 1.00 89.06 287 TRP A O 1
ATOM 2444 N N . GLN A 1 288 ? 2.438 -4.030 -31.194 1.00 89.75 288 GLN A N 1
ATOM 2445 C CA . GLN A 1 288 ? 2.969 -2.904 -31.972 1.00 89.75 288 GLN A CA 1
ATOM 2446 C C . GLN A 1 288 ? 4.151 -2.235 -31.268 1.00 89.75 288 GLN A C 1
ATOM 2448 O O . GLN A 1 288 ? 5.169 -1.956 -31.902 1.00 89.75 288 GLN A O 1
ATOM 2453 N N . ASP A 1 289 ? 4.029 -1.993 -29.963 1.00 89.81 289 ASP A N 1
ATOM 2454 C CA . ASP A 1 289 ? 5.098 -1.391 -29.169 1.00 89.81 289 ASP A CA 1
ATOM 2455 C C . ASP A 1 289 ? 6.323 -2.310 -29.104 1.00 89.81 289 ASP A C 1
ATOM 2457 O O . ASP A 1 289 ? 7.451 -1.848 -29.285 1.00 89.81 289 ASP A O 1
ATOM 2461 N N . GLU A 1 290 ? 6.114 -3.617 -28.933 1.00 87.19 290 GLU A N 1
ATOM 2462 C CA . GLU A 1 290 ? 7.189 -4.609 -28.938 1.00 87.19 290 GLU A CA 1
ATOM 2463 C C . GLU A 1 290 ? 7.852 -4.742 -30.318 1.00 87.19 290 GLU A C 1
ATOM 2465 O O . GLU A 1 290 ? 9.075 -4.867 -30.406 1.00 87.19 290 GLU A O 1
ATOM 2470 N N . SER A 1 291 ? 7.082 -4.657 -31.407 1.00 85.75 291 SER A N 1
ATOM 2471 C CA . SER A 1 291 ? 7.616 -4.653 -32.774 1.00 85.75 291 SER A CA 1
ATOM 2472 C C . SER A 1 291 ? 8.503 -3.434 -33.021 1.00 85.75 291 SER A C 1
ATOM 2474 O O . SER A 1 291 ? 9.672 -3.588 -33.368 1.00 85.75 291 SER A O 1
ATOM 2476 N N . ARG A 1 292 ? 8.008 -2.225 -32.712 1.00 87.19 292 ARG A N 1
ATOM 2477 C CA . ARG A 1 292 ? 8.794 -0.982 -32.823 1.00 87.19 292 ARG A CA 1
ATOM 2478 C C . ARG A 1 292 ? 10.047 -1.014 -31.951 1.00 87.19 292 ARG A C 1
ATOM 2480 O O . ARG A 1 292 ? 11.096 -0.505 -32.341 1.00 87.19 292 ARG A O 1
ATOM 2487 N N . ARG A 1 293 ? 9.949 -1.587 -30.746 1.00 87.44 293 ARG A N 1
ATOM 2488 C CA . ARG A 1 293 ? 11.087 -1.736 -29.831 1.00 87.44 293 ARG A CA 1
ATOM 2489 C C . ARG A 1 293 ? 12.164 -2.638 -30.434 1.00 87.44 293 ARG A C 1
ATOM 2491 O O . ARG A 1 293 ? 13.340 -2.297 -30.319 1.00 87.44 293 ARG A O 1
ATOM 2498 N N . ARG A 1 294 ? 11.780 -3.760 -31.055 1.00 83.75 294 ARG A N 1
ATOM 2499 C CA . ARG A 1 294 ? 12.710 -4.674 -31.739 1.00 83.75 294 ARG A CA 1
ATOM 2500 C C . ARG A 1 294 ? 13.404 -3.986 -32.912 1.00 83.75 294 ARG A C 1
ATOM 2502 O O . ARG A 1 294 ? 14.628 -3.904 -32.892 1.00 83.75 294 ARG A O 1
ATOM 2509 N N . GLU A 1 295 ? 12.642 -3.380 -33.822 1.00 84.81 295 GLU A N 1
ATOM 2510 C CA . GLU A 1 295 ? 13.181 -2.629 -34.971 1.00 84.81 295 GLU A CA 1
ATOM 2511 C C . GLU A 1 295 ? 14.182 -1.551 -34.531 1.00 84.81 295 GLU A C 1
ATOM 2513 O O . GLU A 1 295 ? 15.271 -1.416 -35.090 1.00 84.81 295 GLU A O 1
ATOM 2518 N N . LYS A 1 296 ? 13.851 -0.804 -33.470 1.00 88.00 296 LYS A N 1
ATOM 2519 C CA . LYS A 1 296 ? 14.747 0.214 -32.917 1.00 88.00 296 LYS A CA 1
ATOM 2520 C C . LYS A 1 296 ? 16.042 -0.384 -32.368 1.00 88.00 296 LYS A C 1
ATOM 2522 O O . LYS A 1 296 ? 17.104 0.190 -32.583 1.00 88.00 296 LYS A O 1
ATOM 2527 N N . LEU A 1 297 ? 15.977 -1.501 -31.642 1.00 87.19 297 LEU A N 1
ATOM 2528 C CA . LEU A 1 297 ? 17.174 -2.134 -31.083 1.00 87.19 297 LEU A CA 1
ATOM 2529 C C . LEU A 1 297 ? 18.089 -2.706 -32.163 1.00 87.19 297 LEU A C 1
ATOM 2531 O O . LEU A 1 297 ? 19.307 -2.574 -32.033 1.00 87.19 297 LEU A O 1
ATOM 2535 N N . GLU A 1 298 ? 17.516 -3.300 -33.207 1.00 86.38 298 GLU A N 1
ATOM 2536 C CA . GLU A 1 298 ? 18.258 -3.777 -34.374 1.00 86.38 298 GLU A CA 1
ATOM 2537 C C . GLU A 1 298 ? 18.949 -2.612 -35.085 1.00 86.38 298 GLU A C 1
ATOM 2539 O O . GLU A 1 298 ? 20.162 -2.653 -35.305 1.00 86.38 298 GLU A O 1
ATOM 2544 N N . LEU A 1 299 ? 18.218 -1.524 -35.344 1.00 86.50 299 LEU A N 1
ATOM 2545 C CA . LEU A 1 299 ? 18.774 -0.314 -35.944 1.00 86.50 299 LEU A CA 1
ATOM 2546 C C . LEU A 1 299 ? 19.881 0.300 -35.072 1.00 86.50 299 LEU A C 1
ATOM 2548 O O . LEU A 1 299 ? 20.948 0.647 -35.574 1.00 86.50 299 LEU A O 1
ATOM 2552 N N . ASP A 1 300 ? 19.676 0.389 -33.757 1.00 90.00 300 ASP A N 1
ATOM 2553 C CA . ASP A 1 300 ? 20.681 0.878 -32.811 1.00 90.00 300 ASP A CA 1
ATOM 2554 C C . ASP A 1 300 ? 21.908 -0.048 -32.753 1.00 90.00 300 ASP A C 1
ATOM 2556 O O . ASP A 1 300 ? 23.035 0.405 -32.536 1.00 90.00 300 ASP A O 1
ATOM 2560 N N . GLU A 1 301 ? 21.742 -1.361 -32.915 1.00 89.81 301 GLU A N 1
ATOM 2561 C CA . GLU A 1 301 ? 22.860 -2.299 -33.018 1.00 89.81 301 GLU A CA 1
ATOM 2562 C C . GLU A 1 301 ? 23.653 -2.109 -34.315 1.00 89.81 301 GLU A C 1
ATOM 2564 O O . GLU A 1 301 ? 24.886 -2.035 -34.258 1.00 89.81 301 GLU A O 1
ATOM 2569 N N . ILE A 1 302 ? 22.971 -1.967 -35.453 1.00 89.38 302 ILE A N 1
ATOM 2570 C CA . ILE A 1 302 ? 23.584 -1.671 -36.754 1.00 89.38 302 ILE A CA 1
ATOM 2571 C C . ILE A 1 302 ? 24.355 -0.349 -36.672 1.00 89.38 302 ILE A C 1
ATOM 2573 O O . ILE A 1 302 ? 25.567 -0.335 -36.888 1.00 89.38 302 ILE A O 1
ATOM 2577 N N . ASN A 1 303 ? 23.708 0.726 -36.216 1.00 89.94 303 ASN A N 1
ATOM 2578 C CA . ASN A 1 303 ? 24.326 2.041 -36.041 1.00 89.94 303 ASN A CA 1
ATOM 2579 C C . ASN A 1 303 ? 25.545 1.987 -35.105 1.00 89.94 303 ASN A C 1
ATOM 2581 O O . ASN A 1 303 ? 26.566 2.632 -35.352 1.00 89.94 303 ASN A O 1
ATOM 2585 N N . ARG A 1 304 ? 25.491 1.191 -34.025 1.00 91.12 304 ARG A N 1
ATOM 2586 C CA . ARG A 1 304 ? 26.644 0.988 -33.128 1.00 91.12 304 ARG A CA 1
ATOM 2587 C C . ARG A 1 304 ? 27.793 0.263 -33.824 1.00 91.12 304 ARG A C 1
ATOM 2589 O O . ARG A 1 304 ? 28.950 0.623 -33.585 1.00 91.12 304 ARG A O 1
ATOM 2596 N N . LYS A 1 305 ? 27.512 -0.752 -34.645 1.00 91.38 305 LYS A N 1
ATOM 2597 C CA . LYS A 1 305 ? 28.529 -1.462 -35.441 1.00 91.38 305 LYS A CA 1
ATOM 2598 C C . LYS A 1 305 ? 29.170 -0.513 -36.455 1.00 91.38 305 LYS A C 1
ATOM 2600 O O . LYS A 1 305 ? 30.397 -0.429 -36.496 1.00 91.38 305 LYS A O 1
ATOM 2605 N N . GLU A 1 306 ? 28.370 0.268 -37.172 1.00 89.94 306 GLU A N 1
ATOM 2606 C CA . GLU A 1 306 ? 28.849 1.269 -38.131 1.00 89.94 306 GLU A CA 1
ATOM 2607 C C . GLU A 1 306 ? 29.694 2.356 -37.464 1.00 89.94 306 GLU A C 1
ATOM 2609 O O . GLU A 1 306 ? 30.821 2.613 -37.881 1.00 89.94 306 GLU A O 1
ATOM 2614 N N . TYR A 1 307 ? 29.232 2.928 -36.351 1.00 90.31 307 TYR A N 1
ATOM 2615 C CA . TYR A 1 307 ? 29.982 3.957 -35.631 1.00 90.31 307 TYR A CA 1
ATOM 2616 C C . TYR A 1 307 ? 31.352 3.460 -35.141 1.00 90.31 307 TYR A C 1
ATOM 2618 O O . TYR A 1 307 ? 32.334 4.211 -35.151 1.00 90.31 307 TYR A O 1
ATOM 2626 N N . ARG A 1 308 ? 31.454 2.183 -34.737 1.00 91.81 308 ARG A N 1
ATOM 2627 C CA . ARG A 1 308 ? 32.740 1.550 -34.389 1.00 91.81 308 ARG A CA 1
ATOM 2628 C C . ARG A 1 308 ? 33.664 1.457 -35.602 1.00 91.81 308 ARG A C 1
ATOM 2630 O O . ARG A 1 308 ? 34.857 1.717 -35.454 1.00 91.81 308 ARG A O 1
ATOM 2637 N N . ILE A 1 309 ? 33.131 1.101 -36.770 1.00 92.00 309 ILE A N 1
ATOM 2638 C CA . ILE A 1 309 ? 33.887 1.050 -38.028 1.00 92.00 309 ILE A CA 1
ATOM 2639 C C . ILE A 1 309 ? 34.370 2.456 -38.402 1.00 92.00 309 ILE A C 1
ATOM 2641 O O . ILE A 1 309 ? 35.566 2.648 -38.605 1.00 92.00 309 ILE A O 1
ATOM 2645 N N . PHE A 1 310 ? 33.489 3.458 -38.376 1.00 93.25 310 PHE A N 1
ATOM 2646 C CA . PHE A 1 310 ? 33.839 4.846 -38.697 1.00 93.25 310 PHE A CA 1
ATOM 2647 C C . PHE A 1 310 ? 34.919 5.401 -37.767 1.00 93.25 310 PHE A C 1
ATOM 2649 O O . PHE A 1 310 ? 35.851 6.064 -38.215 1.00 93.25 310 PHE A O 1
ATOM 2656 N N . ARG A 1 311 ? 34.856 5.092 -36.465 1.00 92.44 311 ARG A N 1
ATOM 2657 C CA . ARG A 1 311 ? 35.922 5.470 -35.526 1.00 92.44 311 ARG A CA 1
ATOM 2658 C C . ARG A 1 311 ? 37.261 4.837 -35.908 1.00 92.44 311 ARG A C 1
ATOM 2660 O O . ARG A 1 311 ? 38.253 5.553 -35.984 1.00 92.44 311 ARG A O 1
ATOM 2667 N N . LYS A 1 312 ? 37.283 3.528 -36.186 1.00 94.69 312 LYS A N 1
ATOM 2668 C CA . LYS A 1 312 ? 38.507 2.828 -36.607 1.00 94.69 312 LYS A CA 1
ATOM 2669 C C . LYS A 1 312 ? 39.088 3.417 -37.892 1.00 94.69 312 LYS A C 1
ATOM 2671 O O . LYS A 1 312 ? 40.299 3.584 -37.975 1.00 94.69 312 LYS A O 1
ATOM 2676 N N . ASN A 1 313 ? 38.243 3.775 -38.856 1.00 94.56 313 ASN A N 1
ATOM 2677 C CA . ASN A 1 313 ? 38.681 4.407 -40.101 1.00 94.56 313 ASN A CA 1
ATOM 2678 C C . ASN A 1 313 ? 39.310 5.786 -39.849 1.00 94.56 313 ASN A C 1
ATOM 2680 O O . ASN A 1 313 ? 40.379 6.072 -40.388 1.00 94.56 313 ASN A O 1
ATOM 2684 N N . ARG A 1 314 ? 38.718 6.603 -38.963 1.00 94.12 314 ARG A N 1
ATOM 2685 C CA . ARG A 1 314 ? 39.295 7.900 -38.556 1.00 94.12 314 ARG A CA 1
ATOM 2686 C C . ARG A 1 314 ? 40.654 7.734 -37.889 1.00 94.12 314 ARG A C 1
ATOM 2688 O O . ARG A 1 314 ? 41.584 8.473 -38.205 1.00 94.12 314 ARG A O 1
ATOM 2695 N N . ASP A 1 315 ? 40.778 6.767 -36.985 1.00 94.44 315 ASP A N 1
ATOM 2696 C CA . ASP A 1 315 ? 42.037 6.495 -36.288 1.00 94.44 315 ASP A CA 1
ATOM 2697 C C . ASP A 1 315 ? 43.110 5.972 -37.258 1.00 94.44 315 ASP A C 1
ATOM 2699 O O . ASP A 1 315 ? 44.248 6.437 -37.214 1.00 94.44 315 ASP A O 1
ATOM 2703 N N . ALA A 1 316 ? 42.737 5.109 -38.208 1.00 95.19 316 ALA A N 1
ATOM 2704 C CA . ALA A 1 316 ? 43.632 4.637 -39.264 1.00 95.19 316 ALA A CA 1
ATOM 2705 C C . ALA A 1 316 ? 44.109 5.776 -40.183 1.00 95.19 316 ALA A C 1
ATOM 2707 O O . ALA A 1 316 ? 45.282 5.818 -40.555 1.00 95.19 316 ALA A O 1
ATOM 2708 N N . PHE A 1 317 ? 43.237 6.731 -40.528 1.00 95.19 317 PHE A N 1
ATOM 2709 C CA . PHE A 1 317 ? 43.630 7.904 -41.314 1.00 95.19 317 PHE A CA 1
ATOM 2710 C C . PHE A 1 317 ? 44.555 8.842 -40.532 1.00 95.19 317 PHE A C 1
ATOM 2712 O O . PHE A 1 317 ? 45.548 9.316 -41.077 1.00 95.19 317 PHE A O 1
ATOM 2719 N N . ARG A 1 318 ? 44.303 9.056 -39.234 1.00 93.56 318 ARG A N 1
ATOM 2720 C CA . ARG A 1 318 ? 45.216 9.806 -38.353 1.00 93.56 318 ARG A CA 1
ATOM 2721 C C . ARG A 1 318 ? 46.586 9.146 -38.244 1.00 93.56 318 ARG A C 1
ATOM 2723 O O . ARG A 1 318 ? 47.602 9.834 -38.243 1.00 93.56 318 ARG A O 1
ATOM 2730 N N . GLU A 1 319 ? 46.630 7.822 -38.145 1.00 94.44 319 GLU A N 1
ATOM 2731 C CA . GLU A 1 319 ? 47.890 7.081 -38.144 1.00 94.44 319 GLU A CA 1
ATOM 2732 C C . GLU A 1 319 ? 48.613 7.211 -39.490 1.00 94.44 319 GLU A C 1
ATOM 2734 O O . GLU A 1 319 ? 49.826 7.419 -39.525 1.00 94.44 319 GLU A O 1
ATOM 2739 N N . TYR A 1 320 ? 47.870 7.162 -40.597 1.00 94.75 320 TYR A N 1
ATOM 2740 C CA . TYR A 1 320 ? 48.414 7.390 -41.930 1.00 94.75 320 TYR A CA 1
ATOM 2741 C C . TYR A 1 320 ? 48.988 8.803 -42.092 1.00 94.75 320 TYR A C 1
ATOM 2743 O O . TYR A 1 320 ? 50.082 8.934 -42.634 1.00 94.75 320 TYR A O 1
ATOM 2751 N N . LEU A 1 321 ? 48.322 9.841 -41.570 1.00 93.19 321 LEU A N 1
ATOM 2752 C CA . LEU A 1 321 ? 48.837 11.216 -41.565 1.00 93.19 321 LEU A CA 1
ATOM 2753 C C . LEU A 1 321 ? 50.190 11.318 -40.857 1.00 93.19 321 LEU A C 1
ATOM 2755 O O . LEU A 1 321 ? 51.097 11.938 -41.391 1.00 93.19 321 LEU A O 1
ATOM 2759 N N . LYS A 1 322 ? 50.349 10.652 -39.706 1.00 90.69 322 LYS A N 1
ATOM 2760 C CA . LYS A 1 322 ? 51.613 10.638 -38.948 1.00 90.69 322 LYS A CA 1
ATOM 2761 C C . LYS A 1 322 ? 52.751 9.912 -39.664 1.00 90.69 322 LYS A C 1
ATOM 2763 O O . LYS A 1 322 ? 53.910 10.256 -39.469 1.00 90.69 322 LYS A O 1
ATOM 2768 N N . LYS A 1 323 ? 52.434 8.854 -40.418 1.00 89.31 323 LYS A N 1
ATOM 2769 C CA . LYS A 1 323 ? 53.422 8.072 -41.185 1.00 89.31 323 LYS A CA 1
ATOM 2770 C C . LYS A 1 323 ? 53.743 8.701 -42.536 1.00 89.31 323 LYS A C 1
ATOM 2772 O O . LYS A 1 323 ? 54.795 8.430 -43.106 1.00 89.31 323 LYS A O 1
ATOM 2777 N N . SER A 1 324 ? 52.822 9.499 -43.058 1.00 84.62 324 SER A N 1
ATOM 2778 C CA . SER A 1 324 ? 53.033 10.285 -44.262 1.00 84.62 324 SER A CA 1
ATOM 2779 C C . SER A 1 324 ? 53.915 11.472 -43.902 1.00 84.62 324 SER A C 1
ATOM 2781 O O . SER A 1 324 ? 53.721 12.083 -42.859 1.00 84.62 324 SER A O 1
ATOM 2783 N N . ASN A 1 325 ? 54.892 11.801 -44.744 1.00 83.00 325 ASN A N 1
ATOM 2784 C CA . ASN A 1 325 ? 55.850 12.887 -44.516 1.00 83.00 325 ASN A CA 1
ATOM 2785 C C . ASN A 1 325 ? 55.200 14.284 -44.670 1.00 83.00 325 ASN A C 1
ATOM 2787 O O . ASN A 1 325 ? 55.626 15.086 -45.496 1.00 83.00 325 ASN A O 1
ATOM 2791 N N . VAL A 1 326 ? 54.111 14.532 -43.940 1.00 88.69 326 VAL A N 1
ATOM 2792 C CA . VAL A 1 326 ? 53.323 15.765 -43.937 1.00 88.69 326 VAL A CA 1
ATOM 2793 C C . VAL A 1 326 ? 53.971 16.751 -42.971 1.00 88.69 326 VAL A C 1
ATOM 2795 O O . VAL A 1 326 ? 54.193 16.436 -41.804 1.00 88.69 326 VAL A O 1
ATOM 2798 N N . ASN A 1 327 ? 54.249 17.955 -43.458 1.00 87.50 327 ASN A N 1
ATOM 2799 C CA . ASN A 1 327 ? 54.832 19.060 -42.700 1.00 87.50 327 ASN A CA 1
ATOM 2800 C C . ASN A 1 327 ? 53.975 20.333 -42.838 1.00 87.50 327 ASN A C 1
ATOM 2802 O O . ASN A 1 327 ? 52.937 20.325 -43.498 1.00 87.50 327 ASN A O 1
ATOM 2806 N N . LEU A 1 328 ? 54.407 21.437 -42.221 1.00 88.00 328 LEU A N 1
ATOM 2807 C CA . LEU A 1 328 ? 53.657 22.701 -42.209 1.00 88.00 328 LEU A CA 1
ATOM 2808 C C . LEU A 1 328 ? 53.473 23.353 -43.585 1.00 88.00 328 LEU A C 1
ATOM 2810 O O . LEU A 1 328 ? 52.528 24.122 -43.755 1.00 88.00 328 LEU A O 1
ATOM 2814 N N . ASP A 1 329 ? 54.335 23.028 -44.548 1.00 87.25 329 ASP A N 1
ATOM 2815 C CA . ASP A 1 329 ? 54.260 23.553 -45.915 1.00 87.25 329 ASP A CA 1
ATOM 2816 C C . ASP A 1 329 ? 53.435 22.639 -46.836 1.00 87.25 329 ASP A C 1
ATOM 2818 O O . ASP A 1 329 ? 53.179 22.972 -47.994 1.00 87.25 329 ASP A O 1
ATOM 2822 N N . THR A 1 330 ? 53.020 21.467 -46.344 1.00 90.81 330 THR A N 1
ATOM 2823 C CA . THR A 1 330 ? 52.254 20.502 -47.131 1.00 90.81 330 THR A CA 1
ATOM 2824 C C . THR A 1 330 ? 50.845 21.031 -47.369 1.00 90.81 330 THR A C 1
ATOM 2826 O O . THR A 1 330 ? 50.058 21.188 -46.434 1.00 90.81 330 THR A O 1
ATOM 2829 N N . LYS A 1 331 ? 50.492 21.248 -48.638 1.00 91.81 331 LYS A N 1
ATOM 2830 C CA . LYS A 1 331 ? 49.132 21.626 -49.031 1.00 91.81 331 LYS A CA 1
ATOM 2831 C C . LYS A 1 331 ? 48.212 20.417 -49.090 1.00 91.81 331 LYS A C 1
ATOM 2833 O O . LYS A 1 331 ? 48.621 19.315 -49.466 1.00 91.81 331 LYS A O 1
ATOM 2838 N N . TRP A 1 332 ? 46.931 20.640 -48.793 1.00 92.38 332 TRP A N 1
ATOM 2839 C CA . TRP A 1 332 ? 45.917 19.590 -48.900 1.00 92.38 332 TRP A CA 1
ATOM 2840 C C . TRP A 1 332 ? 45.820 19.026 -50.321 1.00 92.38 332 TRP A C 1
ATOM 2842 O O . TRP A 1 332 ? 45.717 17.814 -50.476 1.00 92.38 332 TRP A O 1
ATOM 2852 N N . SER A 1 333 ? 45.896 19.873 -51.355 1.00 91.12 333 SER A N 1
ATOM 2853 C CA . SER A 1 333 ? 45.864 19.449 -52.764 1.00 91.12 333 SER A CA 1
ATOM 2854 C C . SER A 1 333 ? 46.947 18.425 -53.090 1.00 91.12 333 SER A C 1
ATOM 2856 O O . SER A 1 333 ? 46.676 17.417 -53.743 1.00 91.12 333 SER A O 1
ATOM 2858 N N . ASP A 1 334 ? 48.159 18.669 -52.601 1.00 90.50 334 ASP A N 1
ATOM 2859 C CA . ASP A 1 334 ? 49.343 17.879 -52.925 1.00 90.50 334 ASP A CA 1
ATOM 2860 C C . ASP A 1 334 ? 49.312 16.562 -52.150 1.00 90.50 334 ASP A C 1
ATOM 2862 O O . ASP A 1 334 ? 49.521 15.486 -52.716 1.00 90.50 334 ASP A O 1
ATOM 2866 N N . PHE A 1 335 ? 48.921 16.628 -50.874 1.00 91.88 335 PHE A N 1
ATOM 2867 C CA . PHE A 1 335 ? 48.672 15.443 -50.063 1.00 91.88 335 PHE A CA 1
ATOM 2868 C C . PHE A 1 335 ? 47.528 14.586 -50.629 1.00 91.88 335 PHE A C 1
ATOM 2870 O O . PHE A 1 335 ? 47.613 13.356 -50.637 1.00 91.88 335 PHE A O 1
ATOM 2877 N N . LEU A 1 336 ? 46.473 15.210 -51.161 1.00 90.75 336 LEU A N 1
ATOM 2878 C CA . LEU A 1 336 ? 45.327 14.525 -51.756 1.00 90.75 336 LEU A CA 1
ATOM 2879 C C . LEU A 1 336 ? 45.717 13.696 -52.986 1.00 90.75 336 LEU A C 1
ATOM 2881 O O . LEU A 1 336 ? 45.231 12.574 -53.143 1.00 90.75 336 LEU A O 1
ATOM 2885 N N . GLN A 1 337 ? 46.624 14.194 -53.834 1.00 89.56 337 GLN A N 1
ATOM 2886 C CA . GLN A 1 337 ? 47.084 13.439 -55.006 1.00 89.56 337 GLN A CA 1
ATOM 2887 C C . GLN A 1 337 ? 47.768 12.123 -54.633 1.00 89.56 337 GLN A C 1
ATOM 2889 O O . GLN A 1 337 ? 47.629 11.139 -55.363 1.00 89.56 337 GLN A O 1
ATOM 2894 N N . VAL A 1 338 ? 48.454 12.097 -53.489 1.00 88.38 338 VAL A N 1
ATOM 2895 C CA . VAL A 1 338 ? 49.156 10.917 -52.975 1.00 88.38 338 VAL A CA 1
ATOM 2896 C C . VAL A 1 338 ? 48.211 10.014 -52.179 1.00 88.38 338 VAL A C 1
ATOM 2898 O O . VAL A 1 338 ? 48.240 8.794 -52.341 1.00 88.38 338 VAL A O 1
ATOM 2901 N N . CYS A 1 339 ? 47.339 10.586 -51.346 1.00 90.50 339 CYS A N 1
ATOM 2902 C CA . CYS A 1 339 ? 46.515 9.797 -50.433 1.00 90.50 339 CYS A CA 1
ATOM 2903 C C . CYS A 1 339 ? 45.242 9.214 -51.063 1.00 90.50 339 CYS A C 1
ATOM 2905 O O . CYS A 1 339 ? 44.730 8.228 -50.537 1.00 90.50 339 CYS A O 1
ATOM 2907 N N . LYS A 1 340 ? 44.749 9.738 -52.198 1.00 90.06 340 LYS A N 1
ATOM 2908 C CA . LYS A 1 340 ? 43.478 9.301 -52.823 1.00 90.06 340 LYS A CA 1
ATOM 2909 C C . LYS A 1 340 ? 43.367 7.794 -53.095 1.00 90.06 340 LYS A C 1
ATOM 2911 O O . LYS A 1 340 ? 42.269 7.242 -53.067 1.00 90.06 340 LYS A O 1
ATOM 2916 N N . GLY A 1 341 ? 44.492 7.131 -53.374 1.00 89.75 341 GLY A N 1
ATOM 2917 C CA . GLY A 1 341 ? 44.556 5.687 -53.634 1.00 89.75 341 GLY A CA 1
ATOM 2918 C C . GLY A 1 341 ? 44.768 4.829 -52.385 1.00 89.75 341 GLY A C 1
ATOM 2919 O O . GLY A 1 341 ? 44.758 3.606 -52.480 1.00 89.75 341 GLY A O 1
ATOM 2920 N N . HIS A 1 342 ? 44.991 5.438 -51.219 1.00 93.94 342 HIS A N 1
ATOM 2921 C CA . HIS A 1 342 ? 45.316 4.713 -49.999 1.00 93.94 342 HIS A CA 1
ATOM 2922 C C . HIS A 1 342 ? 44.041 4.217 -49.287 1.00 93.94 342 HIS A C 1
ATOM 2924 O O . HIS A 1 342 ? 43.099 5.002 -49.122 1.00 93.94 342 HIS A O 1
ATOM 2930 N N . PRO A 1 343 ? 44.009 2.971 -48.766 1.00 92.62 343 PRO A N 1
ATOM 2931 C CA . PRO A 1 343 ? 42.830 2.427 -48.085 1.00 92.62 343 PRO A CA 1
ATOM 2932 C C . PRO A 1 343 ? 42.339 3.289 -46.917 1.00 92.62 343 PRO A C 1
ATOM 2934 O O . PRO A 1 343 ? 41.139 3.434 -46.718 1.00 92.62 343 PRO A O 1
ATOM 2937 N N . ALA A 1 344 ? 43.251 3.922 -46.170 1.00 92.19 344 ALA A N 1
ATOM 2938 C CA . ALA A 1 344 ? 42.876 4.801 -45.057 1.00 92.19 344 ALA A CA 1
ATOM 2939 C C . ALA A 1 344 ? 42.107 6.059 -45.505 1.00 92.19 344 ALA A C 1
ATOM 2941 O O . ALA A 1 344 ? 41.296 6.570 -44.741 1.00 92.19 344 ALA A O 1
ATOM 2942 N N . TYR A 1 345 ? 42.346 6.553 -46.726 1.00 93.06 345 TYR A N 1
ATOM 2943 C CA . TYR A 1 345 ? 41.584 7.663 -47.299 1.00 93.06 345 TYR A CA 1
ATOM 2944 C C . TYR A 1 345 ? 40.264 7.161 -47.894 1.00 93.06 345 TYR A C 1
ATOM 2946 O O . TYR A 1 345 ? 39.208 7.689 -47.564 1.00 93.06 345 TYR A O 1
ATOM 2954 N N . GLN A 1 346 ? 40.298 6.104 -48.713 1.00 94.12 346 GLN A N 1
ATOM 2955 C CA . GLN A 1 346 ? 39.097 5.560 -49.364 1.00 94.12 346 GLN A CA 1
ATOM 2956 C C . GLN A 1 346 ? 38.040 5.101 -48.355 1.00 94.12 346 GLN A C 1
ATOM 2958 O O . GLN A 1 346 ? 36.867 5.426 -48.506 1.00 94.12 346 GLN A O 1
ATOM 2963 N N . ASN A 1 347 ? 38.464 4.433 -47.279 1.00 92.69 347 ASN A N 1
ATOM 2964 C CA . ASN A 1 347 ? 37.575 3.986 -46.208 1.00 92.69 347 ASN A CA 1
ATOM 2965 C C . ASN A 1 347 ? 37.000 5.137 -45.379 1.00 92.69 347 ASN A C 1
ATOM 2967 O O . ASN A 1 347 ? 36.175 4.874 -44.518 1.00 92.69 347 ASN A O 1
ATOM 2971 N N . MET A 1 348 ? 37.441 6.378 -45.568 1.00 92.56 348 MET A N 1
ATOM 2972 C CA . MET A 1 348 ? 36.945 7.555 -44.852 1.00 92.56 348 MET A CA 1
ATOM 2973 C C . MET A 1 348 ? 35.980 8.400 -45.693 1.00 92.56 348 MET A C 1
ATOM 2975 O O . MET A 1 348 ? 35.154 9.127 -45.138 1.00 92.56 348 MET A O 1
ATOM 2979 N N . VAL A 1 349 ? 36.065 8.317 -47.023 1.00 89.56 349 VAL A N 1
ATOM 2980 C CA . VAL A 1 349 ? 35.228 9.110 -47.931 1.00 89.56 349 VAL A CA 1
ATOM 2981 C C . VAL A 1 349 ? 33.757 8.712 -47.785 1.00 89.56 349 VAL A C 1
ATOM 2983 O O . VAL A 1 349 ? 33.412 7.534 -47.773 1.00 89.56 349 VAL A O 1
ATOM 2986 N N . GLY A 1 350 ? 32.881 9.714 -47.672 1.00 84.19 350 GLY A N 1
ATOM 2987 C CA . GLY A 1 350 ? 31.430 9.521 -47.575 1.00 84.19 350 GLY A CA 1
ATOM 2988 C C . GLY A 1 350 ? 30.913 9.132 -46.185 1.00 84.19 350 GLY A C 1
ATOM 2989 O O . GLY A 1 350 ? 29.708 8.959 -46.024 1.00 84.19 350 GLY A O 1
ATOM 2990 N N . GLN A 1 351 ? 31.779 9.017 -45.172 1.00 89.94 351 GLN A N 1
ATOM 2991 C CA . GLN A 1 351 ? 31.343 8.743 -43.800 1.00 89.94 351 GLN A CA 1
ATOM 2992 C C . GLN A 1 351 ? 30.849 10.008 -43.086 1.00 89.94 351 GLN A C 1
ATOM 2994 O O . GLN A 1 351 ? 31.421 11.083 -43.276 1.00 89.94 351 GLN A O 1
ATOM 2999 N N . PRO A 1 352 ? 29.834 9.898 -42.209 1.00 85.00 352 PRO A N 1
ATOM 3000 C CA . PRO A 1 352 ? 29.402 11.019 -41.384 1.00 85.00 352 PRO A CA 1
ATOM 3001 C C . PRO A 1 352 ? 30.475 11.393 -40.346 1.00 85.00 352 PRO A C 1
ATOM 3003 O O . PRO A 1 352 ? 31.192 10.531 -39.826 1.00 85.00 352 PRO A O 1
ATOM 3006 N N . GLY A 1 353 ? 30.556 12.675 -39.980 1.00 86.75 353 GLY A N 1
ATOM 3007 C CA . GLY A 1 353 ? 31.504 13.203 -38.989 1.00 86.75 353 GLY A CA 1
ATOM 3008 C C . GLY A 1 353 ? 32.719 13.892 -39.616 1.00 86.75 353 GLY A C 1
ATOM 3009 O O . GLY A 1 353 ? 32.597 14.507 -40.671 1.00 86.75 353 GLY A O 1
ATOM 3010 N N . SER A 1 354 ? 33.876 13.830 -38.944 1.00 90.06 354 SER A N 1
ATOM 3011 C CA . SER A 1 354 ? 35.085 14.534 -39.392 1.00 90.06 354 SER A CA 1
ATOM 3012 C C . SER A 1 354 ? 35.549 14.059 -40.766 1.00 90.06 354 SER A C 1
ATOM 3014 O O . SER A 1 354 ? 35.811 12.868 -40.950 1.00 90.06 354 SER A O 1
ATOM 3016 N N . THR A 1 355 ? 35.692 14.991 -41.706 1.00 92.12 355 THR A N 1
ATOM 3017 C CA . THR A 1 355 ? 36.174 14.696 -43.061 1.00 92.12 355 THR A CA 1
ATOM 3018 C C . THR A 1 355 ? 37.689 14.481 -43.080 1.00 92.12 355 THR A C 1
ATOM 3020 O O . THR A 1 355 ? 38.405 14.902 -42.168 1.00 92.12 355 THR A O 1
ATOM 3023 N N . CYS A 1 356 ? 38.210 13.860 -44.145 1.00 92.81 356 CYS A N 1
ATOM 3024 C CA . CYS A 1 356 ? 39.657 13.689 -44.323 1.00 92.81 356 CYS A CA 1
ATOM 3025 C C . CYS A 1 356 ? 40.409 15.033 -44.273 1.00 92.81 356 CYS A C 1
ATOM 3027 O O . CYS A 1 356 ? 41.485 15.104 -43.686 1.00 92.81 356 CYS A O 1
ATOM 3029 N N . TRP A 1 357 ? 39.824 16.098 -44.836 1.00 92.69 357 TRP A N 1
ATOM 3030 C CA . TRP A 1 357 ? 40.398 17.445 -44.792 1.00 92.69 357 TRP A CA 1
ATOM 3031 C C . TRP A 1 357 ? 40.432 18.006 -43.369 1.00 92.69 357 TRP A C 1
ATOM 3033 O O . TRP A 1 357 ? 41.460 18.526 -42.956 1.00 92.69 357 TRP A O 1
ATOM 3043 N N . GLN A 1 358 ? 39.356 17.852 -42.589 1.00 93.88 358 GLN A N 1
ATOM 3044 C CA . GLN A 1 358 ? 39.333 18.312 -41.195 1.00 93.88 358 GLN A CA 1
ATOM 3045 C C . GLN A 1 358 ? 40.388 17.593 -40.352 1.00 93.88 358 GLN A C 1
ATOM 3047 O O . GLN A 1 358 ? 41.124 18.237 -39.617 1.00 93.88 358 GLN A O 1
ATOM 3052 N N . LEU A 1 359 ? 40.528 16.272 -40.511 1.00 94.00 359 LEU A N 1
ATOM 3053 C CA . LEU A 1 359 ? 41.567 15.511 -39.810 1.00 94.00 359 LEU A CA 1
ATOM 3054 C C . LEU A 1 359 ? 42.984 15.928 -40.228 1.00 94.00 359 LEU A C 1
ATOM 3056 O O . LEU A 1 359 ? 43.889 15.934 -39.395 1.00 94.00 359 LEU A O 1
ATOM 3060 N N . PHE A 1 360 ? 43.180 16.282 -41.498 1.00 94.50 360 PHE A N 1
ATOM 3061 C CA . PHE A 1 360 ? 44.437 16.842 -41.985 1.00 94.50 360 PHE A CA 1
ATOM 3062 C C . PHE A 1 360 ? 44.699 18.236 -41.404 1.00 94.50 360 PHE A C 1
ATOM 3064 O O . PHE A 1 360 ? 45.784 18.482 -40.890 1.00 94.50 360 PHE A O 1
ATOM 3071 N N . ALA A 1 361 ? 43.708 19.127 -41.413 1.00 93.69 361 ALA A N 1
ATOM 3072 C CA . ALA A 1 361 ? 43.817 20.471 -40.853 1.00 93.69 361 ALA A CA 1
ATOM 3073 C C . ALA A 1 361 ? 44.085 20.444 -39.338 1.00 93.69 361 ALA A C 1
ATOM 3075 O O . ALA A 1 361 ? 44.935 21.191 -38.852 1.00 93.69 361 ALA A O 1
ATOM 3076 N N . ASP A 1 362 ? 43.431 19.540 -38.604 1.00 94.31 362 ASP A N 1
ATOM 3077 C CA . ASP A 1 362 ? 43.699 19.280 -37.187 1.00 94.31 362 ASP A CA 1
ATOM 3078 C C . ASP A 1 362 ? 45.145 18.810 -36.983 1.00 94.31 362 ASP A C 1
ATOM 3080 O O . ASP A 1 362 ? 45.827 19.260 -36.060 1.00 94.31 362 ASP A O 1
ATOM 3084 N N . TYR A 1 363 ? 45.643 17.934 -37.863 1.00 94.94 363 TYR A N 1
ATOM 3085 C CA . TYR A 1 363 ? 47.023 17.460 -37.807 1.00 94.94 363 TYR A CA 1
ATOM 3086 C C . TYR A 1 363 ? 48.027 18.589 -38.075 1.00 94.94 363 TYR A C 1
ATOM 3088 O O . TYR A 1 363 ? 48.938 18.785 -37.272 1.00 94.94 363 TYR A O 1
ATOM 3096 N N . ILE A 1 364 ? 47.822 19.407 -39.111 1.00 92.88 364 ILE A N 1
ATOM 3097 C CA . ILE A 1 364 ? 48.653 20.594 -39.376 1.00 92.88 364 ILE A CA 1
ATOM 3098 C C . ILE A 1 364 ? 48.607 21.568 -38.193 1.00 92.88 364 ILE A C 1
ATOM 3100 O O . ILE A 1 364 ? 49.642 22.083 -37.775 1.00 92.88 364 ILE A O 1
ATOM 3104 N N . SER A 1 365 ? 47.433 21.785 -37.600 1.00 92.31 365 SER A N 1
ATOM 3105 C CA . SER A 1 365 ? 47.280 22.633 -36.412 1.00 92.31 365 SER A CA 1
ATOM 3106 C C . SER A 1 365 ? 48.057 22.079 -35.214 1.00 92.31 365 SER A C 1
ATOM 3108 O O . SER A 1 365 ? 48.674 22.845 -34.474 1.00 92.31 365 SER A O 1
ATOM 3110 N N . SER A 1 366 ? 48.087 20.752 -35.046 1.00 92.50 366 SER A N 1
ATOM 3111 C CA . SER A 1 366 ? 48.910 20.104 -34.020 1.00 92.50 366 SER A CA 1
ATOM 3112 C C . SER A 1 366 ? 50.407 20.301 -34.272 1.00 92.50 366 SER A C 1
ATOM 3114 O O . SER A 1 366 ? 51.118 20.670 -33.343 1.00 92.50 366 SER A O 1
ATOM 3116 N N . LEU A 1 367 ? 50.865 20.210 -35.528 1.00 90.94 367 LEU A N 1
ATOM 3117 C CA . LEU A 1 367 ? 52.259 20.491 -35.891 1.00 90.94 367 LEU A CA 1
ATOM 3118 C C . LEU A 1 367 ? 52.643 21.956 -35.626 1.00 90.94 367 LEU A C 1
ATOM 3120 O O . LEU A 1 367 ? 53.745 22.224 -35.152 1.00 90.94 367 LEU A O 1
ATOM 3124 N N . ARG A 1 368 ? 51.738 22.915 -35.884 1.00 91.50 368 ARG A N 1
ATOM 3125 C CA . ARG A 1 368 ? 51.977 24.343 -35.579 1.00 91.50 368 ARG A CA 1
ATOM 3126 C C . ARG A 1 368 ? 52.141 24.563 -34.085 1.00 91.50 368 ARG A C 1
ATOM 3128 O O . ARG A 1 368 ? 53.038 25.282 -33.650 1.00 91.50 368 ARG A O 1
ATOM 3135 N N . LYS A 1 369 ? 51.285 23.916 -33.294 1.00 92.19 369 LYS A N 1
ATOM 3136 C CA . LYS A 1 369 ? 51.371 23.967 -31.838 1.00 92.19 369 LYS A CA 1
ATOM 3137 C C . LYS A 1 369 ? 52.687 23.371 -31.338 1.00 92.19 369 LYS A C 1
ATOM 3139 O O . LYS A 1 369 ? 53.355 24.018 -30.535 1.00 92.19 369 LYS A O 1
ATOM 3144 N N . ASP A 1 370 ? 53.078 22.205 -31.849 1.00 89.88 370 ASP A N 1
ATOM 3145 C CA . ASP A 1 370 ? 54.344 21.558 -31.494 1.00 89.88 370 ASP A CA 1
ATOM 3146 C C . ASP A 1 370 ? 55.540 22.462 -31.835 1.00 89.88 370 ASP A C 1
ATOM 3148 O O . ASP A 1 370 ? 56.407 22.666 -30.989 1.00 89.88 370 ASP A O 1
ATOM 3152 N N . LEU A 1 371 ? 55.544 23.105 -33.013 1.00 90.12 371 LEU A N 1
ATOM 3153 C CA . LEU A 1 371 ? 56.566 24.091 -33.390 1.00 90.12 371 LEU A CA 1
ATOM 3154 C C . LEU A 1 371 ? 56.602 25.291 -32.429 1.00 90.12 371 LEU A C 1
ATOM 3156 O O . LEU A 1 371 ? 57.681 25.731 -32.032 1.00 90.12 371 LEU A O 1
ATOM 3160 N N . SER A 1 372 ? 55.441 25.827 -32.044 1.00 90.19 372 SER A N 1
ATOM 3161 C CA . SER A 1 372 ? 55.342 26.945 -31.096 1.00 90.19 372 SER A CA 1
ATOM 3162 C C . SER A 1 372 ? 55.902 26.572 -29.717 1.00 90.19 372 SER A C 1
ATOM 3164 O O . SER A 1 372 ? 56.659 27.337 -29.109 1.00 90.19 372 SER A O 1
ATOM 3166 N N . ASP A 1 373 ? 55.583 25.373 -29.227 1.00 90.44 373 ASP A N 1
ATOM 3167 C CA . ASP A 1 373 ? 56.066 24.867 -27.942 1.00 90.44 373 ASP A CA 1
ATOM 3168 C C . ASP A 1 373 ? 57.567 24.519 -27.990 1.00 90.44 373 ASP A C 1
ATOM 3170 O O . ASP A 1 373 ? 58.305 24.817 -27.043 1.00 90.44 373 ASP A O 1
ATOM 3174 N N . ASP A 1 374 ? 58.053 23.980 -29.110 1.00 90.62 374 ASP A N 1
ATOM 3175 C CA . ASP A 1 374 ? 59.477 23.765 -29.375 1.00 90.62 374 ASP A CA 1
ATOM 3176 C C . ASP A 1 374 ? 60.248 25.087 -29.440 1.00 90.62 374 ASP A C 1
ATOM 3178 O O . ASP A 1 374 ? 61.295 25.207 -28.804 1.00 90.62 374 ASP A O 1
ATOM 3182 N N . LYS A 1 375 ? 59.714 26.118 -30.110 1.00 87.81 375 LYS A N 1
ATOM 3183 C CA . LYS A 1 375 ? 60.296 27.472 -30.153 1.00 87.81 375 LYS A CA 1
ATOM 3184 C C . LYS A 1 375 ? 60.460 28.035 -28.745 1.00 87.81 375 LYS A C 1
ATOM 3186 O O . LYS A 1 375 ? 61.552 28.477 -28.389 1.00 87.81 375 LYS A O 1
ATOM 3191 N N . LYS A 1 376 ? 59.405 27.992 -27.920 1.00 88.94 376 LYS A N 1
ATOM 3192 C CA . LYS A 1 376 ? 59.455 28.450 -26.517 1.00 88.94 376 LYS A CA 1
ATOM 3193 C C . LYS A 1 376 ? 60.512 27.694 -25.717 1.00 88.94 376 LYS A C 1
ATOM 3195 O O . LYS A 1 376 ? 61.242 28.300 -24.933 1.00 88.94 376 LYS A O 1
ATOM 3200 N N . TYR A 1 377 ? 60.605 26.380 -25.916 1.00 89.69 377 TYR A N 1
ATOM 3201 C CA . TYR A 1 377 ? 61.605 25.555 -25.252 1.00 89.69 377 TYR A CA 1
ATOM 3202 C C . TYR A 1 377 ? 63.029 25.928 -25.681 1.00 89.69 377 TYR A C 1
ATOM 3204 O O . TYR A 1 377 ? 63.863 26.202 -24.819 1.00 89.69 377 TYR A O 1
ATOM 3212 N N . VAL A 1 378 ? 63.298 25.999 -26.989 1.00 87.50 378 VAL A N 1
ATOM 3213 C CA . VAL A 1 378 ? 64.614 26.354 -27.541 1.00 87.50 378 VAL A CA 1
ATOM 3214 C C . VAL A 1 378 ? 65.038 27.744 -27.070 1.00 87.50 378 VAL A C 1
ATOM 3216 O O . VAL A 1 378 ? 66.153 27.897 -26.578 1.00 87.50 378 VAL A O 1
ATOM 3219 N N . LEU A 1 379 ? 64.135 28.730 -27.110 1.00 86.88 379 LEU A N 1
ATOM 3220 C CA . LEU A 1 379 ? 64.374 30.084 -26.597 1.00 86.88 379 LEU A CA 1
ATOM 3221 C C . LEU A 1 379 ? 64.756 30.111 -25.115 1.00 86.88 379 LEU A C 1
ATOM 3223 O O . LEU A 1 379 ? 65.598 30.908 -24.708 1.00 86.88 379 LEU A O 1
ATOM 3227 N N . LYS A 1 380 ? 64.169 29.227 -24.306 1.00 87.19 380 LYS A N 1
ATOM 3228 C CA . LYS A 1 380 ? 64.500 29.115 -22.884 1.00 87.19 380 LYS A CA 1
ATOM 3229 C C . LYS A 1 380 ? 65.901 28.540 -22.652 1.00 87.19 380 LYS A C 1
ATOM 3231 O O . LYS A 1 380 ? 66.555 28.931 -21.690 1.00 87.19 380 LYS A O 1
ATOM 3236 N N . ILE A 1 381 ? 66.352 27.596 -23.482 1.00 87.44 381 ILE A N 1
ATOM 3237 C CA . ILE A 1 381 ? 67.628 26.887 -23.272 1.00 87.44 381 ILE A CA 1
ATOM 3238 C C . ILE A 1 381 ? 68.818 27.505 -24.010 1.00 87.44 381 ILE A C 1
ATOM 3240 O O . ILE A 1 381 ? 69.954 27.247 -23.612 1.00 87.44 381 ILE A O 1
ATOM 3244 N N . ILE A 1 382 ? 68.578 28.276 -25.075 1.00 84.81 382 ILE A N 1
ATOM 3245 C CA . ILE A 1 382 ? 69.632 28.881 -25.898 1.00 84.81 382 ILE A CA 1
ATOM 3246 C C . ILE A 1 382 ? 70.366 30.005 -25.160 1.00 84.81 382 ILE A C 1
ATOM 3248 O O . ILE A 1 382 ? 71.589 30.087 -25.266 1.00 84.81 382 ILE A O 1
ATOM 3252 N N . GLY A 1 383 ? 69.659 30.814 -24.360 1.00 81.88 383 GLY A N 1
ATOM 3253 C CA . GLY A 1 383 ? 70.238 31.998 -23.715 1.00 81.88 383 GLY A CA 1
ATOM 3254 C C . GLY A 1 383 ? 70.881 32.933 -24.747 1.00 81.88 383 GLY A C 1
ATOM 3255 O O . GLY A 1 383 ? 70.276 33.205 -25.782 1.00 81.88 383 GLY A O 1
ATOM 3256 N N . ASP A 1 384 ? 72.127 33.346 -24.495 1.00 75.00 384 ASP A N 1
ATOM 3257 C CA . ASP A 1 384 ? 72.928 34.190 -25.402 1.00 75.00 384 ASP A CA 1
ATOM 3258 C C . ASP A 1 384 ? 73.796 33.384 -26.389 1.00 75.00 384 ASP A C 1
ATOM 3260 O O . ASP A 1 384 ? 74.601 33.948 -27.138 1.00 75.00 384 ASP A O 1
ATOM 3264 N N . ASN A 1 385 ? 73.681 32.050 -26.390 1.00 81.69 385 ASN A N 1
ATOM 3265 C CA . ASN A 1 385 ? 74.514 31.206 -27.242 1.00 81.69 385 ASN A CA 1
ATOM 3266 C C . ASN A 1 385 ? 74.144 31.379 -28.719 1.00 81.69 385 ASN A C 1
ATOM 3268 O O . ASN A 1 385 ? 72.979 31.274 -29.101 1.00 81.69 385 ASN A O 1
ATOM 3272 N N . LYS A 1 386 ? 75.161 31.565 -29.568 1.00 80.06 386 LYS A N 1
ATOM 3273 C CA . LYS A 1 386 ? 75.007 31.665 -31.024 1.00 80.06 386 LYS A CA 1
ATOM 3274 C C . LYS A 1 386 ? 75.536 30.417 -31.713 1.00 80.06 386 LYS A C 1
ATOM 3276 O O . LYS A 1 386 ? 76.656 29.978 -31.453 1.00 80.06 386 LYS A O 1
ATOM 3281 N N . PHE A 1 387 ? 74.748 29.878 -32.636 1.00 83.50 387 PHE A N 1
ATOM 3282 C CA . PHE A 1 387 ? 75.099 28.691 -33.410 1.00 83.50 387 PHE A CA 1
ATOM 3283 C C . PHE A 1 387 ? 75.334 29.059 -34.876 1.00 83.50 387 PHE A C 1
ATOM 3285 O O . PHE A 1 387 ? 74.627 29.893 -35.434 1.00 83.50 387 PHE A O 1
ATOM 3292 N N . LYS A 1 388 ? 76.344 28.441 -35.503 1.00 79.00 388 LYS A N 1
ATOM 3293 C CA . LYS A 1 388 ? 76.721 28.726 -36.900 1.00 79.00 388 LYS A CA 1
ATOM 3294 C C . LYS A 1 388 ? 75.831 28.019 -37.926 1.00 79.00 388 LYS A C 1
ATOM 3296 O O . LYS A 1 388 ? 75.705 28.502 -39.043 1.00 79.00 388 LYS A O 1
ATOM 3301 N N . ASN A 1 389 ? 75.253 26.879 -37.562 1.00 84.19 389 ASN A N 1
ATOM 3302 C CA . ASN A 1 389 ? 74.390 26.064 -38.413 1.00 84.19 389 ASN A CA 1
ATOM 3303 C C . ASN A 1 389 ? 73.373 25.291 -37.563 1.00 84.19 389 ASN A C 1
ATOM 3305 O O . ASN A 1 389 ? 73.525 25.193 -36.335 1.00 84.19 389 ASN A O 1
ATOM 3309 N N . VAL A 1 390 ? 72.354 24.736 -38.223 1.00 86.00 390 VAL A N 1
ATOM 3310 C CA . VAL A 1 390 ? 71.300 23.977 -37.547 1.00 86.00 390 VAL A CA 1
ATOM 3311 C C . VAL A 1 390 ? 71.860 22.715 -36.902 1.00 86.00 390 VAL A C 1
ATOM 3313 O O . VAL A 1 390 ? 71.396 22.340 -35.836 1.00 86.00 390 VAL A O 1
ATOM 3316 N N . GLU A 1 391 ? 72.906 22.092 -37.452 1.00 85.62 391 GLU A N 1
ATOM 3317 C CA . GLU A 1 391 ? 73.524 20.894 -36.868 1.00 85.62 391 GLU A CA 1
ATOM 3318 C C . GLU A 1 391 ? 74.103 21.168 -35.475 1.00 85.62 391 GLU A C 1
ATOM 3320 O O . GLU A 1 391 ? 73.972 20.342 -34.569 1.00 85.62 391 GLU A O 1
ATOM 3325 N N . SER A 1 392 ? 74.712 22.342 -35.278 1.00 83.81 392 SER A N 1
ATOM 3326 C CA . SER A 1 392 ? 75.261 22.756 -33.983 1.00 83.81 392 SER A CA 1
ATOM 3327 C C . SER A 1 392 ? 74.151 23.054 -32.975 1.00 83.81 392 SER A C 1
ATOM 3329 O O . SER A 1 392 ? 74.268 22.665 -31.812 1.00 83.81 392 SER A O 1
ATOM 3331 N N . LEU A 1 393 ? 73.059 23.691 -33.423 1.00 84.31 393 LEU A N 1
ATOM 3332 C CA . LEU A 1 393 ? 71.867 23.905 -32.597 1.00 84.31 393 LEU A CA 1
ATOM 3333 C C . LEU A 1 393 ? 71.204 22.566 -32.243 1.00 84.31 393 LEU A C 1
ATOM 3335 O O . LEU A 1 393 ? 70.903 22.311 -31.083 1.00 84.31 393 LEU A O 1
ATOM 3339 N N . ALA A 1 394 ? 71.025 21.680 -33.218 1.00 85.25 394 ALA A N 1
ATOM 3340 C CA . ALA A 1 394 ? 70.414 20.373 -33.043 1.00 85.25 394 ALA A CA 1
ATOM 3341 C C . ALA A 1 394 ? 71.211 19.502 -32.073 1.00 85.25 394 ALA A C 1
ATOM 3343 O O . ALA A 1 394 ? 70.611 18.861 -31.217 1.00 85.25 394 ALA A O 1
ATOM 3344 N N . LYS A 1 395 ? 72.550 19.515 -32.147 1.00 83.81 395 LYS A N 1
ATOM 3345 C CA . LYS A 1 395 ? 73.403 18.809 -31.182 1.00 83.81 395 LYS A CA 1
ATOM 3346 C C . LYS A 1 395 ? 73.192 19.331 -29.758 1.00 83.81 395 LYS A C 1
ATOM 3348 O O . LYS A 1 395 ? 73.010 18.534 -28.847 1.00 83.81 395 LYS A O 1
ATOM 3353 N N . PHE A 1 396 ? 73.150 20.652 -29.582 1.00 83.75 396 PHE A N 1
ATOM 3354 C CA . PHE A 1 396 ? 72.926 21.281 -28.278 1.00 83.75 396 PHE A CA 1
ATOM 3355 C C . PHE A 1 396 ? 71.523 21.011 -27.709 1.00 83.75 396 PHE A C 1
ATOM 3357 O O . PHE A 1 396 ? 71.364 20.805 -26.506 1.00 83.75 396 PHE A O 1
ATOM 3364 N N . VAL A 1 397 ? 70.495 21.014 -28.561 1.00 84.56 397 VAL A N 1
ATOM 3365 C CA . VAL A 1 397 ? 69.102 20.821 -28.138 1.00 84.56 397 VAL A CA 1
ATOM 3366 C C . VAL A 1 397 ? 68.785 19.344 -27.881 1.00 84.56 397 VAL A C 1
ATOM 3368 O O . VAL A 1 397 ? 68.146 19.045 -26.871 1.00 84.56 397 VAL A O 1
ATOM 3371 N N . ARG A 1 398 ? 69.275 18.416 -28.721 1.00 78.69 398 ARG A N 1
ATOM 3372 C CA . ARG A 1 398 ? 69.023 16.963 -28.597 1.00 78.69 398 ARG A CA 1
ATOM 3373 C C . ARG A 1 398 ? 69.527 16.357 -27.293 1.00 78.69 398 ARG A C 1
ATOM 3375 O O . ARG A 1 398 ? 68.944 15.390 -26.822 1.00 78.69 398 ARG A O 1
ATOM 3382 N N . GLU A 1 399 ? 70.563 16.931 -26.684 1.00 76.00 399 GLU A N 1
ATOM 3383 C CA . GLU A 1 399 ? 71.032 16.515 -25.354 1.00 76.00 399 GLU A CA 1
ATOM 3384 C C . GLU A 1 399 ? 69.985 16.769 -24.248 1.00 76.00 399 GLU A C 1
ATOM 3386 O O . GLU A 1 399 ? 70.091 16.198 -23.164 1.00 76.00 399 GLU A O 1
ATOM 3391 N N . LYS A 1 400 ? 68.964 17.605 -24.504 1.00 77.69 400 LYS A N 1
ATOM 3392 C CA . LYS A 1 400 ? 67.968 18.044 -23.511 1.00 77.69 400 LYS A CA 1
ATOM 3393 C C . LYS A 1 400 ? 66.512 17.731 -23.881 1.00 77.69 400 LYS A C 1
ATOM 3395 O O . LYS A 1 400 ? 65.713 17.464 -22.984 1.00 77.69 400 LYS A O 1
ATOM 3400 N N . LYS A 1 401 ? 66.150 17.777 -25.166 1.00 85.31 401 LYS A N 1
ATOM 3401 C CA . LYS A 1 401 ? 64.827 17.402 -25.696 1.00 85.31 401 LYS A CA 1
ATOM 3402 C C . LYS A 1 401 ? 64.980 16.937 -27.141 1.00 85.31 401 LYS A C 1
ATOM 3404 O O . LYS A 1 401 ? 65.655 17.596 -27.929 1.00 85.31 401 LYS A O 1
ATOM 3409 N N . ASP A 1 402 ? 64.320 15.841 -27.495 1.00 84.06 402 ASP A N 1
ATOM 3410 C CA . ASP A 1 402 ? 64.240 15.418 -28.890 1.00 84.06 402 ASP A CA 1
ATOM 3411 C C . ASP A 1 402 ? 63.227 16.301 -29.630 1.00 84.06 402 ASP A C 1
ATOM 3413 O O . ASP A 1 402 ? 62.035 16.300 -29.317 1.00 84.06 402 ASP A O 1
ATOM 3417 N N . ILE A 1 403 ? 63.728 17.124 -30.550 1.00 86.94 403 ILE A N 1
ATOM 3418 C CA . ILE A 1 403 ? 62.941 18.033 -31.386 1.00 86.94 403 ILE A CA 1
ATOM 3419 C C . ILE A 1 403 ? 63.171 17.635 -32.841 1.00 86.94 403 ILE A C 1
ATOM 3421 O O . ILE A 1 403 ? 64.309 17.374 -33.248 1.00 86.94 403 ILE A O 1
ATOM 3425 N N . SER A 1 404 ? 62.091 17.611 -33.628 1.00 85.31 404 SER A N 1
ATOM 3426 C CA . SER A 1 404 ? 62.164 17.330 -35.063 1.00 85.31 404 SER A CA 1
ATOM 3427 C C . SER A 1 404 ? 63.159 18.266 -35.752 1.00 85.31 404 SER A C 1
ATOM 3429 O O . SER A 1 404 ? 63.181 19.470 -35.493 1.00 85.31 404 SER A O 1
ATOM 3431 N N . TYR A 1 405 ? 63.968 17.719 -36.661 1.00 85.00 405 TYR A N 1
ATOM 3432 C CA . TYR A 1 405 ? 64.938 18.508 -37.423 1.00 85.00 405 TYR A CA 1
ATOM 3433 C C . TYR A 1 405 ? 64.250 19.603 -38.258 1.00 85.00 405 TYR A C 1
ATOM 3435 O O . TYR A 1 405 ? 64.788 20.698 -38.359 1.00 85.00 405 TYR A O 1
ATOM 3443 N N . ASP A 1 406 ? 63.029 19.362 -38.758 1.00 85.38 406 ASP A N 1
ATOM 3444 C CA . ASP A 1 406 ? 62.227 20.385 -39.455 1.00 85.38 406 ASP A CA 1
ATOM 3445 C C . ASP A 1 406 ? 61.881 21.564 -38.531 1.00 85.38 406 ASP A C 1
ATOM 3447 O O . ASP A 1 406 ? 62.103 22.722 -38.885 1.00 85.38 406 ASP A O 1
ATOM 3451 N N . ASN A 1 407 ? 61.438 21.279 -37.301 1.00 87.50 407 ASN A N 1
ATOM 3452 C CA . ASN A 1 407 ? 61.150 22.319 -36.310 1.00 87.50 407 ASN A CA 1
ATOM 3453 C C . ASN A 1 407 ? 62.422 23.087 -35.930 1.00 87.50 407 ASN A C 1
ATOM 3455 O O . ASN A 1 407 ? 62.400 24.313 -35.854 1.00 87.50 407 ASN A O 1
ATOM 3459 N N . LEU A 1 408 ? 63.546 22.389 -35.729 1.00 88.19 408 LEU A N 1
ATOM 3460 C CA . LEU A 1 408 ? 64.834 23.021 -35.424 1.00 88.19 408 LEU A CA 1
ATOM 3461 C C . LEU A 1 408 ? 65.334 23.914 -36.562 1.00 88.19 408 LEU A C 1
ATOM 3463 O O . LEU A 1 408 ? 65.822 25.004 -36.274 1.00 88.19 408 LEU A O 1
ATOM 3467 N N . ASN A 1 409 ? 65.179 23.492 -37.821 1.00 87.88 409 ASN A N 1
ATOM 3468 C CA . ASN A 1 409 ? 65.502 24.311 -38.991 1.00 87.88 409 ASN A CA 1
ATOM 3469 C C . ASN A 1 409 ? 64.668 25.596 -38.993 1.00 87.88 409 ASN A C 1
ATOM 3471 O O . ASN A 1 409 ? 65.228 26.688 -39.022 1.00 87.88 409 ASN A O 1
ATOM 3475 N N . ARG A 1 410 ? 63.340 25.486 -38.853 1.00 88.56 410 ARG A N 1
ATOM 3476 C CA . ARG A 1 410 ? 62.436 26.652 -38.834 1.00 88.56 410 ARG A CA 1
ATOM 3477 C C . ARG A 1 410 ? 62.741 27.613 -37.686 1.00 88.56 410 ARG A C 1
ATOM 3479 O O . ARG A 1 410 ? 62.728 28.829 -37.869 1.00 88.56 410 ARG A O 1
ATOM 3486 N N . ILE A 1 411 ? 63.028 27.081 -36.496 1.00 88.50 411 ILE A N 1
ATOM 3487 C CA . ILE A 1 411 ? 63.403 27.890 -35.329 1.00 88.50 411 ILE A CA 1
ATOM 3488 C C . ILE A 1 411 ? 64.755 28.575 -35.560 1.00 88.50 411 ILE A C 1
ATOM 3490 O O . ILE A 1 411 ? 64.903 29.746 -35.218 1.00 88.50 411 ILE A O 1
ATOM 3494 N N . PHE A 1 412 ? 65.736 27.877 -36.135 1.00 88.44 412 PHE A N 1
ATOM 3495 C CA . PHE A 1 412 ? 67.051 28.441 -36.439 1.00 88.44 412 PHE A CA 1
ATOM 3496 C C . PHE A 1 412 ? 66.972 29.559 -37.479 1.00 88.44 412 PHE A C 1
ATOM 3498 O O . PHE A 1 412 ? 67.532 30.628 -37.247 1.00 88.44 412 PHE A O 1
ATOM 3505 N N . ASP A 1 413 ? 66.230 29.355 -38.567 1.00 86.44 413 ASP A N 1
ATOM 3506 C CA . ASP A 1 413 ? 66.013 30.377 -39.593 1.00 86.44 413 ASP A CA 1
ATOM 3507 C C . ASP A 1 413 ? 65.368 31.629 -38.989 1.00 86.44 413 ASP A C 1
ATOM 3509 O O . ASP A 1 413 ? 65.783 32.756 -39.269 1.00 86.44 413 ASP A O 1
ATOM 3513 N N . TRP A 1 414 ? 64.396 31.449 -38.091 1.00 86.12 414 TRP A N 1
ATOM 3514 C CA . TRP A 1 414 ? 63.803 32.561 -37.352 1.00 86.12 414 TRP A CA 1
ATOM 3515 C C . TRP A 1 414 ? 64.805 33.253 -36.417 1.00 86.12 414 TRP A C 1
ATOM 3517 O O . TRP A 1 414 ? 64.855 34.482 -36.39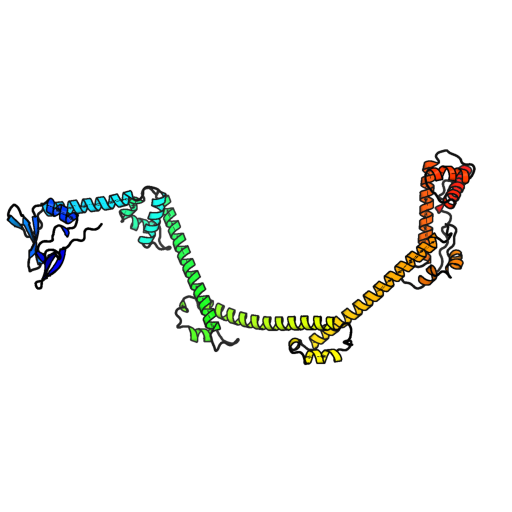2 1.00 86.12 414 TRP A O 1
ATOM 3527 N N . LEU A 1 415 ? 65.643 32.505 -35.687 1.00 85.25 415 LEU A N 1
ATOM 3528 C CA . LEU A 1 415 ? 66.697 33.077 -34.837 1.00 85.25 415 LEU A CA 1
ATOM 3529 C C . LEU A 1 415 ? 67.690 33.913 -35.657 1.00 85.25 415 LEU A C 1
ATOM 3531 O O . LEU A 1 415 ? 68.055 35.006 -35.232 1.00 85.25 415 LEU A O 1
ATOM 3535 N N . GLN A 1 416 ? 68.090 33.434 -36.840 1.00 83.62 416 GLN A N 1
ATOM 3536 C CA . GLN A 1 416 ? 68.976 34.170 -37.744 1.00 83.62 416 GLN A CA 1
ATOM 3537 C C . GLN A 1 416 ? 68.336 35.468 -38.247 1.00 83.62 416 GLN A C 1
ATOM 3539 O O . GLN A 1 416 ? 68.991 36.512 -38.251 1.00 83.62 416 GLN A O 1
ATOM 3544 N N . ARG A 1 417 ? 67.054 35.429 -38.635 1.00 81.44 417 ARG A N 1
ATOM 3545 C CA . ARG A 1 417 ? 66.307 36.626 -39.060 1.00 81.44 417 ARG A CA 1
ATOM 3546 C C . ARG A 1 417 ? 66.175 37.641 -37.926 1.00 81.44 417 ARG A C 1
ATOM 3548 O O . ARG A 1 417 ? 66.430 38.825 -38.148 1.00 81.44 417 ARG A O 1
ATOM 3555 N N . ARG A 1 418 ? 65.845 37.182 -36.715 1.00 80.00 418 ARG A N 1
ATOM 3556 C CA . ARG A 1 418 ? 65.747 38.019 -35.511 1.00 80.00 418 ARG A CA 1
ATOM 3557 C C . ARG A 1 418 ? 67.071 38.720 -35.205 1.00 80.00 418 ARG A C 1
ATOM 3559 O O . ARG A 1 418 ? 67.087 39.928 -34.988 1.00 80.00 418 ARG A O 1
ATOM 3566 N N . ASP A 1 419 ? 68.180 37.983 -35.232 1.00 75.38 419 ASP A N 1
ATOM 3567 C CA . ASP A 1 419 ? 69.516 38.525 -34.960 1.00 75.38 419 ASP A CA 1
ATOM 3568 C C . ASP A 1 419 ? 69.993 39.508 -36.052 1.00 75.38 419 ASP A C 1
ATOM 3570 O O . ASP A 1 419 ? 70.780 40.407 -35.756 1.00 75.38 419 ASP A O 1
ATOM 3574 N N . ALA A 1 420 ? 69.523 39.360 -37.298 1.00 72.19 420 ALA A N 1
ATOM 3575 C CA . ALA A 1 420 ? 69.889 40.224 -38.424 1.00 72.19 420 ALA A CA 1
ATOM 3576 C C . ALA A 1 420 ? 69.052 41.513 -38.536 1.00 72.19 420 ALA A C 1
ATOM 3578 O O . ALA A 1 420 ? 69.549 42.511 -39.054 1.00 72.19 420 ALA A O 1
ATOM 3579 N N . SER A 1 421 ? 67.792 41.501 -38.087 1.00 61.41 421 SER A N 1
ATOM 3580 C CA . SER A 1 421 ? 66.824 42.586 -38.338 1.00 61.41 421 SER A CA 1
ATOM 3581 C C . SER A 1 421 ? 66.238 43.238 -37.081 1.00 61.41 421 SER A C 1
ATOM 3583 O O . SER A 1 421 ? 65.605 44.285 -37.188 1.00 61.41 421 SER A O 1
ATOM 3585 N N . GLY A 1 422 ? 66.430 42.649 -35.893 1.00 60.34 422 GLY A N 1
ATOM 3586 C CA . GLY A 1 422 ? 65.754 43.080 -34.663 1.00 60.34 422 GLY A CA 1
ATOM 3587 C C . GLY A 1 422 ? 64.242 42.815 -34.657 1.00 60.34 422 GLY A C 1
ATOM 3588 O O . GLY A 1 422 ? 63.568 43.207 -33.705 1.00 60.34 422 GLY A O 1
ATOM 3589 N N . ASP A 1 423 ? 63.709 42.160 -35.694 1.00 53.81 423 ASP A N 1
ATOM 3590 C CA . ASP A 1 423 ? 62.287 41.872 -35.838 1.00 53.81 423 ASP A CA 1
ATOM 3591 C C . ASP A 1 423 ? 61.864 40.722 -34.912 1.00 53.81 423 ASP A C 1
ATOM 3593 O O . ASP A 1 423 ? 62.451 39.635 -34.907 1.00 53.81 423 ASP A O 1
ATOM 3597 N N . THR A 1 424 ? 60.850 40.985 -34.090 1.00 57.38 424 THR A N 1
ATOM 3598 C CA . THR A 1 424 ? 60.263 40.036 -33.137 1.00 57.38 424 THR A CA 1
ATOM 3599 C C . THR A 1 424 ? 58.969 39.413 -33.653 1.00 57.38 424 THR A C 1
ATOM 3601 O O . THR A 1 424 ? 58.305 38.707 -32.891 1.00 57.38 424 THR A O 1
ATOM 3604 N N . SER A 1 425 ? 58.612 39.649 -34.921 1.00 57.81 425 SER A N 1
ATOM 3605 C CA . SER A 1 425 ? 57.406 39.104 -35.542 1.00 57.81 425 SER A CA 1
ATOM 3606 C C . SER A 1 425 ? 57.297 37.576 -35.377 1.00 57.81 425 SER A C 1
ATOM 3608 O O . SER A 1 425 ? 58.271 36.811 -35.457 1.00 57.81 425 SER A O 1
ATOM 3610 N N . ASP A 1 426 ? 56.081 37.121 -35.055 1.00 55.53 426 ASP A N 1
ATOM 3611 C CA . ASP A 1 426 ? 55.790 35.707 -34.842 1.00 55.53 426 ASP A CA 1
ATOM 3612 C C . ASP A 1 426 ? 55.699 34.958 -36.178 1.00 55.53 426 ASP A C 1
ATOM 3614 O O . ASP A 1 426 ? 54.998 35.376 -37.101 1.00 55.53 426 ASP A O 1
ATOM 3618 N N . ILE A 1 427 ? 56.374 33.803 -36.238 1.00 54.03 427 ILE A N 1
ATOM 3619 C CA . ILE A 1 427 ? 56.417 32.869 -37.384 1.00 54.03 427 ILE A CA 1
ATOM 3620 C C . ILE A 1 427 ? 55.004 32.480 -37.858 1.00 54.03 427 ILE A C 1
ATOM 3622 O O . ILE A 1 427 ? 54.798 32.182 -39.031 1.00 54.03 427 ILE A O 1
ATOM 3626 N N . ASP A 1 428 ? 54.013 32.523 -36.965 1.00 49.59 428 ASP A N 1
ATOM 3627 C CA . ASP A 1 428 ? 52.625 32.157 -37.260 1.00 49.59 428 ASP A CA 1
ATOM 3628 C C . ASP A 1 428 ? 51.899 33.152 -38.189 1.00 49.59 428 ASP A C 1
ATOM 3630 O O . ASP A 1 428 ? 50.809 32.850 -38.679 1.00 49.59 428 ASP A O 1
ATOM 3634 N N . SER A 1 429 ? 52.485 34.321 -38.472 1.00 46.56 429 SER A N 1
ATOM 3635 C CA . SER A 1 429 ? 51.854 35.359 -39.300 1.00 46.5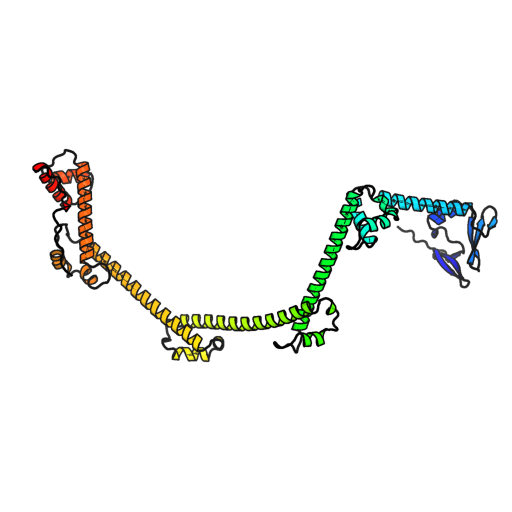6 429 SER A CA 1
ATOM 3636 C C . SER A 1 429 ? 51.913 35.112 -40.818 1.00 46.56 429 SER A C 1
ATOM 3638 O O . SER A 1 429 ? 51.176 35.763 -41.557 1.00 46.56 429 SER A O 1
ATOM 3640 N N . GLU A 1 430 ? 52.696 34.140 -41.305 1.00 43.84 430 GLU A N 1
ATOM 3641 C CA . GLU A 1 430 ? 52.952 33.970 -42.750 1.00 43.84 430 GLU A CA 1
ATOM 3642 C C . GLU A 1 430 ? 52.127 32.893 -43.481 1.00 43.84 430 GLU A C 1
ATOM 3644 O O . GLU A 1 430 ? 52.341 32.662 -44.668 1.00 43.84 430 GLU A O 1
ATOM 3649 N N . SER A 1 431 ? 51.117 32.265 -42.868 1.00 44.16 431 SER A N 1
ATOM 3650 C CA . SER A 1 431 ? 50.223 31.381 -43.645 1.00 44.16 431 SER A CA 1
ATOM 3651 C C . SER A 1 431 ? 48.760 31.443 -43.209 1.00 44.16 431 SER A C 1
ATOM 3653 O O . SER A 1 431 ? 48.164 30.448 -42.797 1.00 44.16 431 SER A O 1
ATOM 3655 N N . SER A 1 432 ? 48.163 32.625 -43.321 1.00 41.56 432 SER A N 1
ATOM 3656 C CA . SER A 1 432 ? 46.708 32.776 -43.365 1.00 41.56 432 SER A CA 1
ATOM 3657 C C . SER A 1 432 ? 46.312 33.159 -44.783 1.00 41.56 432 SER A C 1
ATOM 3659 O O . SER A 1 432 ? 46.225 34.341 -45.075 1.00 41.56 432 SER A O 1
ATOM 3661 N N . ASN A 1 433 ? 46.165 32.177 -45.675 1.00 42.00 433 ASN A N 1
ATOM 3662 C CA . ASN A 1 433 ? 45.357 32.285 -46.896 1.00 42.00 433 ASN A CA 1
ATOM 3663 C C . ASN A 1 433 ? 45.334 30.938 -47.622 1.00 42.00 433 ASN A C 1
ATOM 3665 O O . ASN A 1 433 ? 46.102 30.697 -48.543 1.00 42.00 433 ASN A O 1
ATOM 3669 N N . GLU A 1 434 ? 44.427 30.064 -47.204 1.00 41.56 434 GLU A N 1
ATOM 3670 C CA . GLU A 1 434 ? 43.785 29.104 -48.106 1.00 41.56 434 GLU A CA 1
ATOM 3671 C C . GLU A 1 434 ? 42.381 28.842 -47.544 1.00 41.56 434 GLU A C 1
ATOM 3673 O O . GLU A 1 434 ? 42.057 27.813 -46.958 1.00 41.56 434 GLU A O 1
ATOM 3678 N N . SER A 1 435 ? 41.552 29.880 -47.641 1.00 39.97 435 SER A N 1
ATOM 3679 C CA . SER A 1 435 ? 40.105 29.742 -47.712 1.00 39.97 435 SER A CA 1
ATOM 3680 C C . SER A 1 435 ? 39.742 29.399 -49.157 1.00 39.97 435 SER A C 1
ATOM 3682 O O . SER A 1 435 ? 40.156 30.127 -50.053 1.00 39.97 435 SER A O 1
ATOM 3684 N N . MET A 1 436 ? 38.981 28.309 -49.338 1.00 42.53 436 MET A N 1
ATOM 3685 C CA . MET A 1 436 ? 38.243 27.818 -50.531 1.00 42.53 436 MET A CA 1
ATOM 3686 C C . MET A 1 436 ? 38.536 26.322 -50.753 1.00 42.53 436 MET A C 1
ATOM 3688 O O . MET A 1 436 ? 39.682 25.910 -50.674 1.00 42.53 436 MET A O 1
ATOM 3692 N N . SER A 1 437 ? 37.599 25.413 -51.013 1.00 33.22 437 SER A N 1
ATOM 3693 C CA . SER A 1 437 ? 36.177 25.475 -51.357 1.00 33.22 437 SER A CA 1
ATOM 3694 C C . SER A 1 437 ? 35.508 24.165 -50.919 1.00 33.22 437 SER A C 1
ATOM 3696 O O . SER A 1 437 ? 36.183 23.144 -50.786 1.00 33.22 437 SER A O 1
ATOM 3698 N N . THR A 1 438 ? 34.193 24.241 -50.701 1.00 35.09 438 THR A N 1
ATOM 3699 C CA . THR A 1 438 ? 33.233 23.130 -50.528 1.00 35.09 438 THR A CA 1
ATOM 3700 C C . THR A 1 438 ? 33.443 21.938 -51.446 1.00 35.09 438 THR A C 1
ATOM 3702 O O . THR A 1 438 ? 33.698 22.181 -52.649 1.00 35.09 438 THR A O 1
#